Protein AF-A0A7X9H8Y1-F1 (afdb_monomer_lite)

Radius of gyration: 32.43 Å; chains: 1; bounding box: 68×57×100 Å

Structure (mmCIF, N/CA/C/O backbone):
data_AF-A0A7X9H8Y1-F1
#
_entry.id   AF-A0A7X9H8Y1-F1
#
loop_
_atom_site.group_PDB
_atom_site.id
_atom_site.type_symbol
_atom_site.label_atom_id
_atom_site.label_alt_id
_atom_site.label_comp_id
_atom_site.label_asym_id
_atom_site.label_entity_id
_atom_site.label_seq_id
_atom_site.pdbx_PDB_ins_code
_atom_site.Cartn_x
_atom_site.Cartn_y
_atom_site.Cartn_z
_atom_site.occupancy
_atom_site.B_iso_or_equiv
_atom_site.auth_seq_id
_atom_site.auth_comp_id
_atom_site.auth_asym_id
_atom_site.auth_atom_id
_atom_site.pdbx_PDB_model_num
ATOM 1 N N . MET A 1 1 ? -11.515 -1.658 -26.708 1.00 46.12 1 MET A N 1
ATOM 2 C CA . MET A 1 1 ? -10.723 -0.967 -25.669 1.00 46.12 1 MET A CA 1
ATOM 3 C C . MET A 1 1 ? -9.640 -1.927 -25.223 1.00 46.12 1 MET A C 1
ATOM 5 O O . MET A 1 1 ? -9.977 -3.058 -24.902 1.00 46.12 1 MET A O 1
ATOM 9 N N . VAL A 1 2 ? -8.367 -1.536 -25.280 1.00 53.62 2 VAL A N 1
ATOM 10 C CA . VAL A 1 2 ? -7.296 -2.324 -24.652 1.00 53.62 2 VAL A CA 1
ATOM 11 C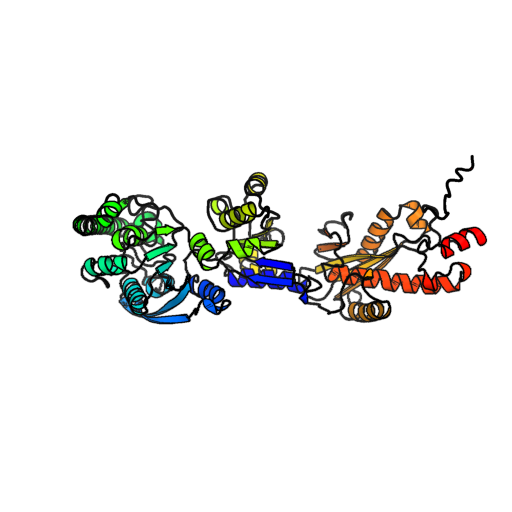 C . VAL A 1 2 ? -7.539 -2.255 -23.143 1.00 53.62 2 VAL A C 1
ATOM 13 O O . VAL A 1 2 ? -7.712 -1.160 -22.610 1.00 53.62 2 VAL A O 1
ATOM 16 N N . SER A 1 3 ? -7.665 -3.404 -22.477 1.00 69.31 3 SER A N 1
ATOM 17 C CA . SER A 1 3 ? -7.814 -3.444 -21.019 1.00 69.31 3 SER A CA 1
ATOM 18 C C . SER A 1 3 ? -6.554 -2.854 -20.394 1.00 69.31 3 SER A C 1
ATOM 20 O O . SER A 1 3 ? -5.459 -3.331 -20.692 1.00 69.31 3 SER A O 1
ATOM 22 N N . LYS A 1 4 ? -6.694 -1.822 -19.555 1.00 81.69 4 LYS A N 1
ATOM 23 C CA . LYS A 1 4 ? -5.558 -1.266 -18.811 1.00 81.69 4 LYS A CA 1
ATOM 24 C C . LYS A 1 4 ? -4.978 -2.328 -17.881 1.00 81.69 4 LYS A C 1
ATOM 26 O O . LYS A 1 4 ? -5.726 -3.134 -17.323 1.00 81.69 4 LYS A O 1
ATOM 31 N N . ARG A 1 5 ? -3.655 -2.329 -17.714 1.00 88.12 5 ARG A N 1
ATOM 32 C CA . ARG A 1 5 ? -2.995 -3.173 -16.709 1.00 88.12 5 ARG A CA 1
ATOM 33 C C . ARG A 1 5 ? -3.265 -2.569 -15.347 1.00 88.12 5 ARG A C 1
ATOM 35 O O . ARG A 1 5 ? -3.015 -1.382 -15.146 1.00 88.12 5 ARG A O 1
ATOM 42 N N . LYS A 1 6 ? -3.781 -3.376 -14.427 1.00 93.88 6 LYS A N 1
ATOM 43 C CA . LYS A 1 6 ? -4.200 -2.899 -13.112 1.00 93.88 6 LYS A CA 1
ATOM 44 C C . LYS A 1 6 ? -3.212 -3.333 -12.037 1.00 93.88 6 LYS A C 1
ATOM 46 O O . LYS A 1 6 ? -3.011 -4.530 -11.834 1.00 93.88 6 LYS A O 1
ATOM 51 N N . ILE A 1 7 ? -2.616 -2.365 -11.349 1.00 95.88 7 ILE A N 1
ATOM 52 C CA . ILE A 1 7 ? -1.777 -2.581 -10.169 1.00 95.88 7 ILE A CA 1
ATOM 53 C C . ILE A 1 7 ? -2.568 -2.146 -8.944 1.00 95.88 7 ILE A C 1
ATOM 55 O O . ILE A 1 7 ? -3.084 -1.032 -8.893 1.00 95.88 7 ILE A O 1
ATOM 59 N N . LEU A 1 8 ? -2.644 -3.028 -7.957 1.00 97.00 8 LEU A N 1
ATOM 60 C CA . LEU A 1 8 ? -3.273 -2.756 -6.678 1.00 97.00 8 LEU A CA 1
ATOM 61 C C . LEU A 1 8 ? -2.199 -2.641 -5.592 1.00 97.00 8 LEU A C 1
ATOM 63 O O . LEU A 1 8 ? -1.450 -3.590 -5.368 1.00 97.00 8 LEU A O 1
ATOM 67 N N . ILE A 1 9 ? -2.130 -1.492 -4.925 1.00 97.25 9 ILE A N 1
ATOM 68 C CA . ILE A 1 9 ? -1.169 -1.192 -3.857 1.00 97.25 9 ILE A CA 1
ATOM 69 C C . ILE A 1 9 ? -1.924 -1.160 -2.524 1.00 97.25 9 ILE A C 1
ATOM 71 O O . ILE A 1 9 ? -2.780 -0.301 -2.323 1.00 97.25 9 ILE A O 1
ATOM 75 N N . VAL A 1 10 ? -1.628 -2.105 -1.629 1.00 95.00 10 VAL A N 1
ATOM 76 C CA . VAL A 1 10 ? -2.358 -2.357 -0.374 1.00 95.00 10 VAL A CA 1
ATOM 77 C C . VAL A 1 10 ? -1.407 -2.427 0.834 1.00 95.00 10 VAL A C 1
ATOM 79 O O . VAL A 1 10 ? -1.238 -3.494 1.422 1.00 95.00 10 VAL A O 1
ATOM 82 N N . PRO A 1 11 ? -0.697 -1.343 1.185 1.00 93.75 11 PRO A N 1
ATOM 83 C CA . PRO A 1 11 ? 0.280 -1.366 2.265 1.00 93.75 11 PRO A CA 1
ATOM 84 C C . PRO A 1 11 ? -0.365 -1.129 3.635 1.00 93.75 11 PRO A C 1
ATOM 86 O O . PRO A 1 11 ? -1.419 -0.504 3.742 1.00 93.75 11 PRO A O 1
ATOM 89 N N . ASP A 1 12 ? 0.327 -1.566 4.683 1.00 90.25 12 ASP A N 1
ATOM 90 C CA . ASP A 1 12 ? 0.203 -1.040 6.042 1.00 90.25 12 ASP A CA 1
ATOM 91 C C . ASP A 1 12 ? 1.259 0.057 6.283 1.00 90.25 12 ASP A C 1
ATOM 93 O O . ASP A 1 12 ? 2.206 0.246 5.512 1.00 90.25 12 ASP A O 1
ATOM 97 N N . LYS A 1 13 ? 1.118 0.775 7.396 1.00 87.50 13 LYS A N 1
ATOM 98 C CA . LYS A 1 13 ? 2.076 1.773 7.870 1.00 87.50 13 LYS A CA 1
ATOM 99 C C . LYS A 1 13 ? 3.456 1.164 8.130 1.00 87.50 13 LYS A C 1
ATOM 101 O O . LYS A 1 13 ? 3.615 0.074 8.687 1.00 87.50 13 LYS A O 1
ATOM 106 N N . PHE A 1 14 ? 4.495 1.932 7.826 1.00 91.25 14 PHE A N 1
ATOM 107 C CA . PHE A 1 14 ? 5.847 1.633 8.284 1.00 91.25 14 PHE A CA 1
ATOM 108 C C . PHE A 1 14 ? 5.996 2.253 9.671 1.00 91.25 14 PHE A C 1
ATOM 110 O O . PHE A 1 14 ? 6.292 3.437 9.811 1.00 91.25 14 PHE A O 1
ATOM 117 N N . LYS A 1 15 ? 5.705 1.463 10.714 1.00 84.50 15 LYS A N 1
ATOM 118 C CA . LYS A 1 15 ? 5.601 1.942 12.102 1.00 84.50 15 LYS A CA 1
ATOM 119 C C . LYS A 1 15 ? 6.824 2.770 12.522 1.00 84.50 15 LYS A C 1
ATOM 121 O O . LYS A 1 15 ? 7.947 2.277 12.498 1.00 84.50 15 LYS A O 1
ATOM 126 N N . GLY A 1 16 ? 6.575 4.005 12.964 1.00 83.94 16 GLY A N 1
ATOM 127 C CA . GLY A 1 16 ? 7.617 4.960 13.360 1.00 83.94 16 GLY A CA 1
ATOM 128 C C . GLY A 1 16 ? 8.271 5.718 12.198 1.00 83.94 16 GLY A C 1
ATOM 129 O O . GLY A 1 16 ? 9.222 6.449 12.444 1.00 83.94 16 GLY A O 1
ATOM 130 N N . SER A 1 17 ? 7.779 5.545 10.968 1.00 91.44 17 SER A N 1
ATOM 131 C CA . SER A 1 17 ? 8.307 6.163 9.749 1.00 91.44 17 SER A CA 1
ATOM 132 C C . SER A 1 17 ? 7.186 6.779 8.900 1.00 91.44 17 SER A C 1
ATOM 134 O O . SER A 1 17 ? 6.983 7.987 8.955 1.00 91.44 17 SER A O 1
ATOM 136 N N . LEU A 1 18 ? 6.412 5.960 8.177 1.00 91.44 18 LEU A N 1
ATOM 137 C CA . LEU A 1 18 ? 5.405 6.408 7.207 1.00 91.44 18 LEU A CA 1
ATOM 138 C C . LEU A 1 18 ? 4.015 5.866 7.531 1.00 91.44 18 LEU A C 1
ATOM 140 O O . LEU A 1 18 ? 3.868 4.720 7.968 1.00 91.44 18 LEU A O 1
ATOM 144 N N . SER A 1 19 ? 2.985 6.664 7.252 1.00 89.31 19 SER A N 1
ATOM 145 C CA . SER A 1 19 ? 1.600 6.191 7.202 1.00 89.31 19 SER A CA 1
ATOM 146 C C . SER A 1 19 ? 1.383 5.243 6.016 1.00 89.31 19 SER A C 1
ATOM 148 O O . SER A 1 19 ? 2.164 5.228 5.064 1.00 89.31 19 SER A O 1
ATOM 150 N N . ALA A 1 20 ? 0.302 4.459 6.039 1.00 89.19 20 ALA A N 1
ATOM 151 C CA . ALA A 1 20 ? -0.033 3.574 4.922 1.00 89.19 20 ALA A CA 1
ATOM 152 C C . ALA A 1 20 ? -0.227 4.354 3.603 1.00 89.19 20 ALA A C 1
ATOM 154 O O . ALA A 1 20 ? 0.211 3.890 2.551 1.00 89.19 20 ALA A O 1
ATOM 155 N N . SER A 1 21 ? -0.829 5.554 3.649 1.00 89.25 21 SER A N 1
ATOM 156 C CA . SER A 1 21 ? -1.004 6.399 2.456 1.00 89.25 21 SER A CA 1
ATOM 157 C C . SER A 1 21 ? 0.342 6.866 1.903 1.00 89.25 21 SER A C 1
ATOM 159 O O . SER A 1 21 ? 0.577 6.722 0.709 1.00 89.25 21 SER A O 1
ATOM 161 N N . GLN A 1 22 ? 1.269 7.302 2.764 1.00 92.62 22 GLN A N 1
ATOM 162 C CA . GLN A 1 22 ? 2.619 7.701 2.342 1.00 92.62 22 GLN A CA 1
ATOM 163 C C . GLN A 1 22 ? 3.402 6.540 1.714 1.00 92.62 22 GLN A C 1
ATOM 165 O O . GLN A 1 22 ? 4.097 6.733 0.719 1.00 92.62 22 GLN A O 1
ATOM 170 N N . VAL A 1 23 ? 3.268 5.318 2.246 1.00 94.62 23 VAL A N 1
ATOM 171 C CA . VAL A 1 23 ? 3.861 4.121 1.623 1.00 94.62 23 VAL A CA 1
ATOM 172 C C . VAL A 1 23 ? 3.251 3.881 0.240 1.00 94.62 23 VAL A C 1
ATOM 174 O O . VAL A 1 23 ? 3.980 3.637 -0.720 1.00 94.62 23 VAL A O 1
ATOM 177 N N . ALA A 1 24 ? 1.923 3.966 0.115 1.00 94.75 24 ALA A N 1
ATOM 178 C CA . ALA A 1 24 ? 1.236 3.756 -1.156 1.00 94.75 24 ALA A CA 1
ATOM 179 C C . ALA A 1 24 ? 1.632 4.806 -2.210 1.00 94.75 24 ALA A C 1
ATOM 181 O O . ALA A 1 24 ? 1.839 4.452 -3.372 1.00 94.75 24 ALA A O 1
ATOM 182 N N . ASP A 1 25 ? 1.764 6.069 -1.798 1.00 94.94 25 ASP A N 1
ATOM 183 C CA . ASP A 1 25 ? 2.195 7.189 -2.636 1.00 94.94 25 ASP A CA 1
ATOM 184 C C . ASP A 1 25 ? 3.631 7.000 -3.126 1.00 94.94 25 ASP A C 1
ATOM 186 O O . ASP A 1 25 ? 3.880 7.093 -4.327 1.00 94.94 25 ASP A O 1
ATOM 190 N N . ALA A 1 26 ? 4.558 6.653 -2.229 1.00 96.38 26 ALA A N 1
ATOM 191 C CA . ALA A 1 26 ? 5.955 6.425 -2.587 1.00 96.38 26 ALA A CA 1
ATOM 192 C C . ALA A 1 26 ? 6.113 5.254 -3.574 1.00 96.38 26 ALA A C 1
ATOM 194 O O . ALA A 1 26 ? 6.864 5.354 -4.544 1.00 96.38 26 ALA A O 1
ATOM 195 N N . VAL A 1 27 ? 5.366 4.159 -3.382 1.00 96.56 27 VAL A N 1
ATOM 196 C CA . VAL A 1 27 ? 5.376 3.015 -4.311 1.00 96.56 27 VAL A CA 1
ATOM 197 C C . VAL A 1 27 ? 4.768 3.389 -5.667 1.00 96.56 27 VAL A C 1
ATOM 199 O O . VAL A 1 27 ? 5.329 3.035 -6.705 1.00 96.56 27 VAL A O 1
ATOM 202 N N . GLU A 1 28 ? 3.639 4.105 -5.693 1.00 95.69 28 GLU A N 1
ATOM 203 C CA . GLU A 1 28 ? 3.052 4.597 -6.946 1.00 95.69 28 GLU A CA 1
ATOM 204 C C . GLU A 1 28 ? 4.034 5.502 -7.696 1.00 95.69 28 GLU A C 1
ATOM 206 O O . GLU A 1 28 ? 4.208 5.364 -8.910 1.00 95.69 28 GLU A O 1
ATOM 211 N N . GLU A 1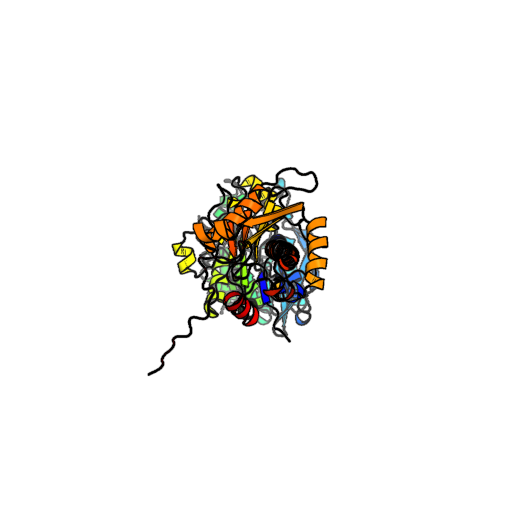 29 ? 4.690 6.410 -6.981 1.00 94.31 29 GLU A N 1
ATOM 212 C CA . GLU A 1 29 ? 5.670 7.319 -7.550 1.00 94.31 29 GLU A CA 1
ATOM 213 C C . GLU A 1 29 ? 6.850 6.563 -8.170 1.00 94.31 29 GLU A C 1
ATOM 215 O O . GLU A 1 29 ? 7.185 6.811 -9.331 1.00 94.31 29 GLU A O 1
ATOM 220 N N . ALA A 1 30 ? 7.407 5.571 -7.467 1.00 92.94 30 ALA A N 1
ATOM 221 C CA . ALA A 1 30 ? 8.490 4.741 -7.990 1.00 92.94 30 ALA A CA 1
ATOM 222 C C . ALA A 1 30 ? 8.117 4.051 -9.311 1.00 92.94 30 ALA A C 1
ATOM 224 O O . ALA A 1 30 ? 8.930 4.007 -10.241 1.00 92.94 30 ALA A O 1
ATOM 225 N N . ILE A 1 31 ? 6.882 3.541 -9.401 1.00 92.94 31 ILE A N 1
ATOM 226 C CA . ILE A 1 31 ? 6.335 2.907 -10.606 1.00 92.94 31 ILE A CA 1
ATOM 227 C C . ILE A 1 31 ? 6.219 3.934 -11.736 1.00 92.94 31 ILE A C 1
ATOM 229 O O . ILE A 1 31 ? 6.688 3.692 -12.851 1.00 92.94 31 ILE A O 1
ATOM 233 N N . ARG A 1 32 ? 5.625 5.099 -11.457 1.00 91.75 32 ARG A N 1
ATOM 234 C CA . ARG A 1 32 ? 5.400 6.151 -12.459 1.00 91.75 32 ARG A CA 1
ATOM 235 C C . ARG A 1 32 ? 6.696 6.739 -13.010 1.00 91.75 32 ARG A C 1
ATOM 237 O O . ARG A 1 32 ? 6.737 7.071 -14.189 1.00 91.75 32 ARG A O 1
ATOM 244 N N . MET A 1 33 ? 7.740 6.838 -12.191 1.00 90.06 33 MET A N 1
ATOM 245 C CA . MET A 1 33 ? 9.046 7.359 -12.610 1.00 90.06 33 MET A CA 1
ATOM 246 C C . MET A 1 33 ? 9.795 6.435 -13.575 1.00 90.06 33 MET A C 1
ATOM 248 O O . MET A 1 33 ? 10.634 6.905 -14.340 1.00 90.06 33 MET A O 1
ATOM 252 N N . ARG A 1 34 ? 9.523 5.125 -13.535 1.00 90.75 34 ARG A N 1
ATOM 253 C CA . ARG A 1 34 ? 10.319 4.115 -14.250 1.00 90.75 34 ARG A CA 1
ATOM 254 C C . ARG A 1 34 ? 9.585 3.472 -15.416 1.00 90.75 34 ARG A C 1
ATOM 256 O O . ARG A 1 34 ? 10.240 2.971 -16.325 1.00 90.75 34 ARG A O 1
ATOM 263 N N . MET A 1 35 ? 8.253 3.450 -15.413 1.00 90.31 35 MET A N 1
ATOM 264 C CA . MET A 1 35 ? 7.490 2.736 -16.437 1.00 90.31 35 MET A CA 1
ATOM 265 C C . MET A 1 35 ? 7.235 3.555 -17.707 1.00 90.31 35 MET A C 1
ATOM 267 O O . MET A 1 35 ? 6.881 4.731 -17.652 1.00 90.31 35 MET A O 1
ATOM 271 N N . VAL A 1 36 ? 7.330 2.894 -18.864 1.00 88.00 36 VAL A N 1
ATOM 272 C CA . VAL A 1 36 ? 6.733 3.392 -20.120 1.00 88.00 36 VAL A CA 1
ATOM 273 C C . VAL A 1 36 ? 5.226 3.087 -20.158 1.00 88.00 36 VAL A C 1
ATOM 275 O O . VAL A 1 36 ? 4.728 2.289 -19.363 1.00 88.00 36 VAL A O 1
ATOM 278 N N . HIS A 1 37 ? 4.485 3.707 -21.086 1.00 84.00 37 HIS A N 1
ATOM 279 C CA . HIS A 1 37 ? 3.035 3.492 -21.284 1.00 84.00 37 HIS A CA 1
ATOM 280 C C . HIS A 1 37 ? 2.165 3.742 -20.050 1.00 84.00 37 HIS A C 1
ATOM 282 O O . HIS A 1 37 ? 1.198 3.027 -19.795 1.00 84.00 37 HIS A O 1
ATOM 288 N N . LEU A 1 38 ? 2.456 4.806 -19.299 1.00 83.44 38 LEU A N 1
ATOM 289 C CA . LEU A 1 38 ? 1.669 5.183 -18.117 1.00 83.44 38 LEU A CA 1
ATOM 290 C C . LEU A 1 38 ? 0.165 5.357 -18.409 1.00 83.44 38 LEU A C 1
ATOM 292 O O . LEU A 1 38 ? -0.654 5.194 -17.510 1.00 83.44 38 LEU A O 1
ATOM 296 N N . SER A 1 39 ? -0.217 5.663 -19.654 1.00 83.06 39 SER A N 1
ATOM 297 C CA . SER A 1 39 ? -1.618 5.769 -20.090 1.00 83.06 39 SER A CA 1
ATOM 298 C C . SER A 1 39 ? -2.368 4.427 -20.094 1.00 83.06 39 SER A C 1
ATOM 300 O O . SER A 1 39 ? -3.592 4.412 -19.918 1.00 83.06 39 SER A O 1
ATOM 302 N N . GLU A 1 40 ? -1.652 3.312 -20.258 1.00 86.06 40 GLU A N 1
ATOM 303 C CA . GLU A 1 40 ? -2.180 1.942 -20.221 1.00 86.06 40 GLU A CA 1
ATOM 304 C C . GLU A 1 40 ? -2.214 1.356 -18.803 1.00 86.06 40 GLU A C 1
ATOM 306 O O . GLU A 1 40 ? -2.724 0.251 -18.606 1.00 86.06 40 GLU A O 1
ATOM 311 N N . LEU A 1 41 ? -1.684 2.085 -17.818 1.00 88.94 41 LEU A N 1
ATOM 312 C CA . LEU A 1 41 ? -1.586 1.653 -16.434 1.00 88.94 41 LEU A CA 1
ATOM 313 C C . LEU A 1 41 ? -2.712 2.259 -15.589 1.00 88.94 41 LEU A C 1
ATOM 315 O O . LEU A 1 41 ? -2.966 3.465 -15.613 1.00 88.94 41 LEU A O 1
ATOM 319 N N . GLU A 1 42 ? -3.375 1.416 -14.810 1.00 93.00 42 GLU A N 1
ATOM 320 C CA . GLU A 1 42 ? -4.292 1.817 -13.750 1.00 93.00 42 GLU A CA 1
ATOM 321 C C . GLU A 1 42 ? -3.681 1.400 -12.413 1.00 93.00 42 GLU A C 1
ATOM 323 O O . GLU A 1 42 ? -3.490 0.213 -12.156 1.00 93.00 42 GLU A O 1
ATOM 328 N N . ILE A 1 43 ? -3.351 2.379 -11.572 1.00 94.12 43 ILE A N 1
ATOM 329 C CA . ILE A 1 43 ? -2.858 2.134 -10.217 1.00 94.12 43 ILE A CA 1
ATOM 330 C C . ILE A 1 43 ? -3.985 2.477 -9.254 1.00 94.12 43 ILE A C 1
ATOM 332 O O . ILE A 1 43 ? -4.466 3.609 -9.226 1.00 94.12 43 ILE A O 1
ATOM 336 N N . GLU A 1 44 ? -4.400 1.493 -8.468 1.00 93.38 44 GLU A N 1
ATOM 337 C CA . GLU A 1 44 ? -5.361 1.670 -7.392 1.00 93.38 44 GLU A CA 1
ATOM 338 C C . GLU A 1 44 ? -4.657 1.480 -6.047 1.00 93.38 44 GLU A C 1
ATOM 340 O O . GLU A 1 44 ? -3.964 0.487 -5.831 1.00 93.38 44 GLU A O 1
ATOM 345 N N . LYS A 1 45 ? -4.835 2.444 -5.139 1.00 92.62 45 LYS A N 1
ATOM 346 C CA . LYS A 1 45 ? -4.241 2.435 -3.798 1.00 92.62 45 LYS A CA 1
ATOM 347 C C . LYS A 1 45 ? -5.319 2.212 -2.750 1.00 92.62 45 LYS A C 1
ATOM 349 O O . LYS A 1 45 ? -6.312 2.942 -2.729 1.00 92.62 45 LYS A O 1
ATOM 354 N N . ILE A 1 46 ? -5.076 1.256 -1.863 1.00 90.94 46 ILE A N 1
ATOM 355 C CA . ILE A 1 46 ? -5.894 0.963 -0.687 1.00 90.94 46 ILE A CA 1
ATOM 356 C C . ILE A 1 46 ? -4.953 0.906 0.513 1.00 90.94 46 ILE A C 1
ATOM 358 O O . ILE A 1 46 ? -4.527 -0.179 0.909 1.00 90.94 46 ILE A O 1
ATOM 362 N N . PRO A 1 47 ? -4.576 2.064 1.072 1.00 89.69 47 PRO A N 1
ATOM 363 C CA . PRO A 1 47 ? -3.868 2.088 2.340 1.00 89.69 47 PRO A CA 1
ATOM 364 C C . PRO A 1 47 ? -4.715 1.340 3.371 1.00 89.69 47 PRO A C 1
ATOM 366 O O . PRO A 1 47 ? -5.917 1.584 3.477 1.00 89.69 47 PRO A O 1
ATOM 369 N N . MET A 1 48 ? -4.120 0.386 4.077 1.00 86.50 48 MET A N 1
ATOM 370 C CA . MET A 1 48 ? -4.829 -0.397 5.082 1.00 86.50 48 MET A CA 1
ATOM 371 C C . MET A 1 48 ? -4.568 0.160 6.468 1.00 86.50 48 MET A C 1
ATOM 373 O O . MET A 1 48 ? -3.568 0.832 6.723 1.00 86.50 48 MET A O 1
ATOM 377 N N . ALA A 1 49 ? -5.501 -0.132 7.364 1.00 76.06 49 ALA A N 1
ATOM 378 C CA . ALA A 1 49 ? -5.386 0.220 8.759 1.00 76.06 49 ALA A CA 1
ATOM 379 C C . ALA A 1 49 ? -5.854 -0.937 9.647 1.00 76.06 49 ALA A C 1
ATOM 381 O O . ALA A 1 49 ? -6.654 -1.787 9.250 1.00 76.06 49 ALA A O 1
ATOM 382 N N . ASP A 1 50 ? -5.333 -0.948 10.867 1.00 71.69 50 ASP A N 1
ATOM 383 C CA . ASP A 1 50 ? -5.603 -1.921 11.926 1.00 71.69 50 ASP A CA 1
ATOM 384 C C . ASP A 1 50 ? -6.780 -1.488 12.829 1.00 71.69 50 ASP A C 1
ATOM 386 O O . ASP A 1 50 ? -7.107 -2.132 13.821 1.00 71.69 50 ASP A O 1
ATOM 390 N N . GLY A 1 51 ? -7.451 -0.377 12.505 1.00 70.12 51 GLY A N 1
ATOM 391 C CA . GLY A 1 51 ? -8.438 0.245 13.391 1.00 70.12 51 GLY A CA 1
ATOM 392 C C . GLY A 1 51 ? -7.804 1.046 14.537 1.00 70.12 51 GLY A C 1
ATOM 393 O O . GLY A 1 51 ? -8.499 1.420 15.483 1.00 70.12 51 GLY A O 1
ATOM 394 N N . GLY A 1 52 ? -6.494 1.301 14.484 1.00 71.94 52 GLY A N 1
ATOM 395 C CA . GLY A 1 52 ? -5.795 2.229 15.367 1.00 71.94 52 GLY A CA 1
ATOM 396 C C . GLY A 1 52 ? -5.808 3.682 14.885 1.00 71.94 52 GLY A C 1
ATOM 397 O O . GLY A 1 52 ? -6.634 4.085 14.069 1.00 71.94 52 GLY A O 1
ATOM 398 N N . ASP A 1 53 ? -4.870 4.468 15.409 1.00 73.31 53 ASP A N 1
ATOM 399 C CA . ASP A 1 53 ? -4.705 5.892 15.092 1.00 73.31 53 ASP A CA 1
ATOM 400 C C . ASP A 1 53 ? -4.494 6.121 13.582 1.00 73.31 53 ASP A C 1
ATOM 402 O O . ASP A 1 53 ? -3.659 5.454 12.961 1.00 73.31 53 ASP A O 1
ATOM 406 N N . GLY A 1 54 ? -5.277 7.032 12.999 1.00 78.81 54 GLY A N 1
ATOM 407 C CA . GLY A 1 54 ? -5.251 7.375 11.569 1.00 78.81 54 GLY A CA 1
ATOM 408 C C . GLY A 1 54 ? -6.109 6.484 10.659 1.00 78.81 54 GLY A C 1
ATOM 409 O O . GLY A 1 54 ? -6.198 6.739 9.458 1.00 78.81 54 GLY A O 1
ATOM 410 N N . SER A 1 55 ? -6.779 5.465 11.205 1.00 84.88 55 SER A N 1
ATOM 411 C CA . SER A 1 55 ? -7.644 4.559 10.431 1.00 84.88 55 SER A CA 1
ATOM 412 C C . SER A 1 55 ? -8.857 5.265 9.822 1.00 84.88 55 SER A C 1
ATOM 414 O O . SER A 1 55 ? -9.306 4.903 8.735 1.00 84.88 55 SER A O 1
ATOM 416 N N . LEU A 1 56 ? -9.387 6.272 10.518 1.00 89.12 56 LEU A N 1
ATOM 417 C CA . LEU A 1 56 ? -10.523 7.080 10.086 1.00 89.12 56 LEU A CA 1
ATOM 418 C C . LEU A 1 56 ? -10.215 7.828 8.780 1.00 89.12 56 LEU A C 1
ATOM 420 O O . LEU A 1 56 ? -11.012 7.785 7.843 1.00 89.12 56 LEU A O 1
ATOM 424 N N . ASP A 1 57 ? -9.048 8.475 8.713 1.00 86.12 57 ASP A N 1
ATOM 425 C CA . ASP A 1 57 ? -8.615 9.263 7.554 1.00 86.12 57 ASP A CA 1
ATOM 426 C C . ASP A 1 57 ? -8.373 8.359 6.339 1.00 86.12 57 ASP A C 1
ATOM 428 O O . ASP A 1 57 ? -8.862 8.635 5.242 1.00 86.12 57 ASP A O 1
ATOM 432 N N . VAL A 1 58 ? -7.706 7.221 6.561 1.00 84.44 58 VAL A N 1
ATOM 433 C CA . VAL A 1 58 ? -7.478 6.183 5.544 1.00 84.44 58 VAL A CA 1
ATOM 434 C C . VAL A 1 58 ? -8.801 5.671 4.966 1.00 84.44 58 VAL A C 1
ATOM 436 O O . VAL A 1 58 ? -8.961 5.560 3.748 1.00 84.44 58 VAL A O 1
ATOM 439 N N . MET A 1 59 ? -9.777 5.389 5.830 1.00 87.19 59 MET A N 1
ATOM 440 C CA . MET A 1 59 ? -11.083 4.896 5.405 1.00 87.19 59 MET A CA 1
ATOM 441 C C . MET A 1 59 ? -11.861 5.945 4.606 1.00 87.19 59 MET A C 1
ATOM 443 O O . MET A 1 59 ? -12.463 5.612 3.584 1.00 87.19 59 MET A O 1
ATOM 447 N N . TYR A 1 60 ? -11.833 7.208 5.042 1.00 89.75 60 TYR A N 1
ATOM 448 C CA . TYR A 1 60 ? -12.463 8.305 4.315 1.00 89.75 60 TYR A CA 1
ATOM 449 C C . TYR A 1 60 ? -11.845 8.481 2.927 1.00 89.75 60 TYR A C 1
ATOM 451 O O . TYR A 1 60 ? -12.583 8.567 1.945 1.00 89.75 60 TYR A O 1
ATOM 459 N N . GLU A 1 61 ? -10.515 8.480 2.816 1.00 85.19 61 GLU A N 1
ATOM 460 C CA . GLU A 1 61 ? -9.820 8.631 1.535 1.00 85.19 61 GLU A CA 1
ATOM 461 C C . GLU A 1 61 ? -10.174 7.497 0.560 1.00 85.19 61 GLU A C 1
ATOM 463 O O . GLU A 1 61 ? -10.428 7.734 -0.624 1.00 85.19 61 GLU A O 1
ATOM 468 N N . ALA A 1 62 ? -10.232 6.258 1.057 1.00 83.62 62 ALA A N 1
ATOM 469 C CA . ALA A 1 62 ? -10.570 5.093 0.249 1.00 83.62 62 ALA A CA 1
ATOM 470 C C . ALA A 1 62 ? -12.043 5.095 -0.196 1.00 83.62 62 ALA A C 1
ATOM 472 O O . ALA A 1 62 ? -12.332 4.847 -1.369 1.00 83.62 62 ALA A O 1
ATOM 473 N N . LEU A 1 63 ? -12.979 5.410 0.705 1.00 86.69 63 LEU A N 1
ATOM 474 C CA . LEU A 1 63 ? -14.410 5.419 0.391 1.00 86.69 63 LEU A CA 1
ATOM 475 C C . LEU A 1 63 ? -14.819 6.609 -0.478 1.00 86.69 63 LEU A C 1
ATOM 477 O O . LEU A 1 63 ? -15.638 6.441 -1.379 1.00 86.69 63 LEU A O 1
ATOM 481 N N . SER A 1 64 ? -14.207 7.781 -0.289 1.00 85.88 64 SER A N 1
ATOM 482 C CA . SER A 1 64 ? -14.517 8.992 -1.068 1.00 85.88 64 SER A CA 1
ATOM 483 C C . SER A 1 64 ? -14.237 8.837 -2.566 1.00 85.88 64 SER A C 1
ATOM 485 O O . SER A 1 64 ? -14.823 9.544 -3.381 1.00 85.88 64 SER A O 1
ATOM 487 N N . LYS A 1 65 ? -13.383 7.879 -2.954 1.00 81.06 65 LYS A N 1
ATOM 488 C CA . LYS A 1 65 ? -13.135 7.521 -4.363 1.00 81.06 65 LYS A CA 1
ATOM 489 C C . LYS A 1 65 ? -14.335 6.818 -5.014 1.00 81.06 65 LYS A C 1
ATOM 491 O O . LYS A 1 65 ? -14.421 6.769 -6.239 1.00 81.06 65 LYS A O 1
ATOM 496 N N . ASN A 1 66 ? -15.269 6.290 -4.221 1.00 78.88 66 ASN A N 1
ATOM 497 C CA . ASN A 1 66 ? -16.507 5.671 -4.682 1.00 78.88 66 ASN A CA 1
ATOM 498 C C . ASN A 1 66 ? -17.716 6.555 -4.337 1.00 78.88 66 ASN A C 1
ATOM 500 O O . ASN A 1 66 ? -18.155 6.590 -3.188 1.00 78.88 66 ASN A O 1
ATOM 504 N N . PHE A 1 67 ? -18.303 7.213 -5.342 1.00 73.69 67 PHE A N 1
ATOM 505 C CA . PHE A 1 67 ? -19.451 8.114 -5.164 1.00 73.69 67 PHE A CA 1
ATOM 506 C C . PHE A 1 67 ? -20.661 7.460 -4.480 1.00 73.69 67 PHE A C 1
ATOM 508 O O . PHE A 1 67 ? -21.382 8.132 -3.748 1.00 73.69 67 PHE A O 1
ATOM 515 N N . SER A 1 68 ? -20.878 6.155 -4.668 1.00 79.81 68 SER A N 1
ATOM 516 C CA . SER A 1 68 ? -21.997 5.436 -4.044 1.00 79.81 68 SER A CA 1
ATOM 517 C C . SER A 1 68 ? -21.846 5.249 -2.532 1.00 79.81 68 SER A C 1
ATOM 519 O O . SER A 1 68 ? -22.807 4.853 -1.873 1.00 79.81 68 SER A O 1
ATOM 521 N N . SER A 1 69 ? -20.659 5.512 -1.978 1.00 82.94 69 SER A N 1
ATOM 522 C CA . SER A 1 69 ? -20.418 5.412 -0.540 1.00 82.94 69 SER A CA 1
ATOM 523 C C . SER A 1 69 ? -20.974 6.601 0.244 1.00 82.94 69 SER A C 1
ATOM 525 O O . SER A 1 69 ? -21.133 6.473 1.450 1.00 82.94 69 SER A O 1
ATOM 527 N N . GLU A 1 70 ? -21.249 7.751 -0.388 1.00 91.69 70 GLU A N 1
ATOM 528 C CA . GLU A 1 70 ? -21.681 8.984 0.301 1.00 91.69 70 GLU A CA 1
ATOM 529 C C . GLU A 1 70 ? -20.836 9.303 1.558 1.00 91.69 70 GLU A C 1
ATOM 531 O O . GLU A 1 70 ? -21.347 9.793 2.570 1.00 91.69 70 GLU A O 1
ATOM 536 N N . ALA A 1 71 ? -19.541 8.965 1.512 1.00 94.00 71 ALA A N 1
ATOM 537 C CA . ALA A 1 71 ? -18.639 9.085 2.647 1.00 94.00 71 ALA A CA 1
ATOM 538 C C . ALA A 1 71 ? -18.473 10.552 3.059 1.00 94.00 71 ALA A C 1
ATOM 540 O O . ALA A 1 71 ? -18.144 11.409 2.239 1.00 94.00 71 ALA A O 1
ATOM 541 N N . ARG A 1 72 ? -18.695 10.849 4.341 1.00 95.38 72 ARG A N 1
ATOM 542 C CA . ARG A 1 72 ? -18.543 12.195 4.900 1.00 95.38 72 ARG A CA 1
ATOM 543 C C . ARG A 1 72 ? -18.167 12.160 6.370 1.00 95.38 72 ARG A C 1
ATOM 545 O O . ARG A 1 72 ? -18.651 11.315 7.126 1.00 95.38 72 ARG A O 1
ATOM 552 N N . PHE A 1 73 ? -17.368 13.132 6.784 1.00 97.31 73 PHE A N 1
ATOM 553 C CA . PHE A 1 73 ? -17.144 13.388 8.197 1.00 97.31 73 PHE A CA 1
ATOM 554 C C . PHE A 1 73 ? -18.376 14.010 8.852 1.00 97.31 73 PHE A C 1
ATOM 556 O O . PHE A 1 73 ? -19.136 14.761 8.232 1.00 97.31 73 PHE A O 1
ATOM 563 N N . MET A 1 74 ? -18.561 13.682 10.124 1.00 97.69 74 MET A N 1
ATOM 564 C CA . MET A 1 74 ? -19.495 14.342 11.019 1.00 97.69 74 MET A CA 1
ATOM 565 C C . MET A 1 74 ? -18.759 14.668 12.312 1.00 97.69 74 MET A C 1
ATOM 567 O O . MET A 1 74 ? -18.344 13.759 13.031 1.00 97.69 74 MET A O 1
ATOM 571 N N . ASP A 1 75 ? -18.604 15.959 12.587 1.00 98.06 75 ASP A N 1
ATOM 572 C CA . ASP A 1 75 ? -18.040 16.439 13.842 1.00 98.06 75 ASP A CA 1
ATOM 573 C C . ASP A 1 75 ? -19.052 16.263 14.971 1.00 98.06 75 ASP A C 1
ATOM 575 O O . ASP A 1 75 ? -20.232 16.594 14.833 1.00 98.06 75 ASP A O 1
ATOM 579 N N . VAL A 1 76 ? -18.582 15.730 16.093 1.00 98.44 76 VAL A N 1
ATOM 580 C CA . VAL A 1 76 ? -19.395 15.465 17.276 1.00 98.44 76 VAL A CA 1
ATOM 581 C C . VAL A 1 76 ? -18.797 16.214 18.455 1.00 98.44 76 VAL A C 1
ATOM 583 O O . VAL A 1 76 ? -17.617 16.057 18.773 1.00 98.44 76 VAL A O 1
ATOM 586 N N . GLU A 1 77 ? -19.621 17.017 19.123 1.00 98.19 77 GLU A N 1
ATOM 587 C CA . GLU A 1 77 ? -19.275 17.588 20.422 1.00 98.19 77 GLU A CA 1
ATOM 588 C C . GLU A 1 77 ? -19.290 16.475 21.477 1.00 98.19 77 GLU A C 1
ATOM 590 O O . GLU A 1 77 ? -20.326 15.883 21.781 1.00 98.19 77 GLU A O 1
ATOM 595 N N . CYS A 1 78 ? -18.119 16.163 22.018 1.00 97.44 78 CYS A N 1
ATOM 596 C CA . CYS A 1 78 ? -17.899 15.116 22.999 1.00 97.44 78 CYS A CA 1
ATOM 597 C C . CYS A 1 78 ? -16.966 15.606 24.117 1.00 97.44 78 CYS A C 1
ATOM 599 O O . CYS A 1 78 ? -16.890 16.795 24.442 1.00 97.44 78 CYS A O 1
ATOM 601 N N . CYS A 1 79 ? -16.247 14.675 24.737 1.00 97.75 79 CYS A N 1
ATOM 602 C CA . CYS A 1 79 ? -15.183 14.995 25.667 1.00 97.75 79 CYS A CA 1
ATOM 603 C C . CYS A 1 79 ? -13.966 14.094 25.459 1.00 97.75 79 CYS A C 1
ATOM 605 O O . CYS A 1 79 ? -14.065 13.022 24.859 1.00 97.75 79 CYS A O 1
ATOM 607 N N . ASP A 1 80 ? -12.829 14.547 25.970 1.00 97.81 80 ASP A N 1
ATOM 608 C CA . ASP A 1 80 ? -11.582 13.792 25.996 1.00 97.81 80 ASP A CA 1
ATOM 609 C C . ASP A 1 80 ? -11.563 12.750 27.149 1.00 97.81 80 ASP A C 1
ATOM 611 O O . ASP A 1 80 ? -12.536 12.665 27.914 1.00 97.81 80 ASP A O 1
ATOM 615 N N . PRO A 1 81 ? -10.472 11.973 27.345 1.00 97.94 81 PRO A N 1
ATOM 616 C CA . PRO A 1 81 ? -10.404 10.970 28.410 1.00 97.94 81 PRO A CA 1
ATOM 617 C C . PRO A 1 81 ? -10.553 11.533 29.831 1.00 97.94 81 PRO A C 1
ATOM 619 O O . PRO A 1 81 ? -10.846 10.778 30.750 1.00 97.94 81 PRO A O 1
ATOM 622 N N . LEU A 1 82 ? -10.317 12.833 30.041 1.00 97.62 82 LEU A N 1
ATOM 623 C CA . LEU A 1 82 ? -10.435 13.519 31.332 1.00 97.62 82 LEU A CA 1
ATOM 624 C C . LEU A 1 82 ? -11.752 14.307 31.448 1.00 97.62 82 LEU A C 1
ATOM 626 O O . LEU A 1 82 ? -11.895 15.143 32.342 1.00 97.62 82 LEU A O 1
ATOM 630 N N . ARG A 1 83 ? -12.712 14.041 30.551 1.00 96.62 83 ARG A N 1
ATOM 631 C CA . ARG A 1 83 ? -14.009 14.722 30.433 1.00 96.62 83 ARG A CA 1
ATOM 632 C C . ARG A 1 83 ? -13.922 16.224 30.148 1.00 96.62 83 ARG A C 1
ATOM 634 O O . ARG A 1 83 ? -14.852 16.971 30.453 1.00 96.62 83 ARG A O 1
ATOM 641 N N . ARG A 1 84 ? -12.832 16.689 29.539 1.00 97.56 84 ARG A N 1
ATOM 642 C CA . ARG A 1 84 ? -12.730 18.066 29.032 1.00 97.56 84 ARG A CA 1
ATOM 643 C C . ARG A 1 84 ? -13.471 18.158 27.692 1.00 97.56 84 ARG A C 1
ATOM 645 O O . ARG A 1 84 ? -13.396 17.194 26.931 1.00 97.5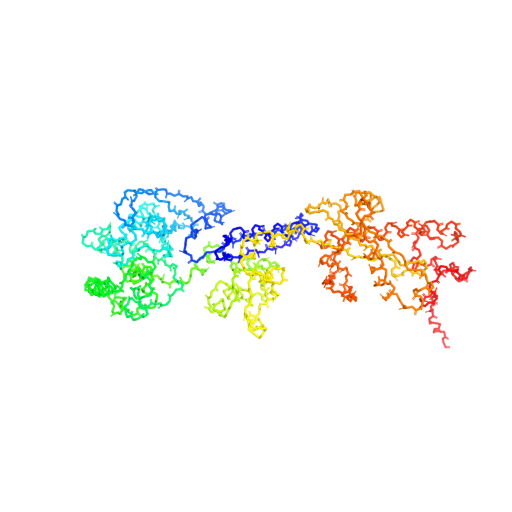6 84 ARG A O 1
ATOM 652 N N . PRO A 1 85 ? -14.173 19.265 27.383 1.00 98.12 85 PRO A N 1
ATOM 653 C CA . PRO A 1 85 ? -14.856 19.422 26.101 1.00 98.12 85 PRO A CA 1
ATOM 654 C C . PRO A 1 85 ? -13.916 19.199 24.915 1.00 98.12 85 PRO A C 1
ATOM 656 O O . PRO A 1 85 ? -12.780 19.677 24.920 1.00 98.12 85 PRO A O 1
ATOM 659 N N . LEU A 1 86 ? -14.399 18.472 23.913 1.00 97.75 86 LEU A N 1
ATOM 660 C CA . LEU A 1 86 ? -13.660 18.126 22.704 1.00 97.75 86 LEU A CA 1
ATOM 661 C C . LEU A 1 86 ? -14.640 18.031 21.535 1.00 97.75 86 LEU A C 1
ATOM 663 O O . LEU A 1 86 ? -15.774 17.609 21.723 1.00 97.75 86 LEU A O 1
ATOM 667 N N . THR A 1 87 ? -14.190 18.357 20.331 1.00 98.12 87 THR A N 1
ATOM 668 C CA . THR A 1 87 ? -14.904 18.000 19.103 1.00 98.12 87 THR A CA 1
ATOM 669 C C . THR A 1 87 ? -14.091 16.938 18.384 1.00 98.12 87 THR A C 1
ATOM 671 O O . THR A 1 87 ? -12.901 17.142 18.141 1.00 98.12 87 THR A O 1
ATOM 674 N N . ALA A 1 88 ? -14.714 15.804 18.076 1.00 97.06 88 ALA A N 1
ATOM 675 C CA . ALA A 1 88 ? -14.066 14.698 17.383 1.00 97.06 88 ALA A CA 1
ATOM 676 C C . ALA A 1 88 ? -14.897 14.264 16.165 1.00 97.06 88 ALA A C 1
ATOM 678 O O . ALA A 1 88 ? -16.125 14.198 16.261 1.00 97.06 88 ALA A O 1
ATOM 679 N N . PRO A 1 89 ? -14.258 13.944 15.028 1.00 97.62 89 PRO A N 1
ATOM 680 C CA . PRO A 1 89 ? -14.965 13.461 13.855 1.00 97.62 89 PRO A CA 1
ATOM 681 C C . PRO A 1 89 ? -15.305 11.971 13.978 1.00 97.62 89 PRO A C 1
ATOM 683 O O . PRO A 1 89 ? -14.541 11.173 14.526 1.00 97.62 89 PRO A O 1
ATOM 686 N N . LEU A 1 90 ? -16.428 11.581 13.379 1.00 97.50 90 LEU A N 1
ATOM 687 C CA . LEU A 1 90 ? -16.688 10.210 12.942 1.00 97.50 90 LEU A CA 1
ATOM 688 C C . LEU A 1 90 ? -16.978 10.177 11.442 1.00 97.50 90 LEU A C 1
ATOM 690 O O . LEU A 1 90 ? -17.326 11.195 10.842 1.00 97.50 90 LEU A O 1
ATOM 694 N N . LEU A 1 91 ? -16.848 9.003 10.833 1.00 97.00 91 LEU A N 1
ATOM 695 C CA . LEU A 1 91 ? -17.091 8.814 9.408 1.00 97.00 91 LEU A CA 1
ATOM 696 C C . LEU A 1 91 ? -18.459 8.176 9.194 1.00 97.00 91 LEU A C 1
ATOM 698 O O . LEU A 1 91 ? -18.707 7.074 9.675 1.00 97.00 91 LEU A O 1
ATOM 702 N N . LEU A 1 92 ? -19.326 8.843 8.437 1.00 97.12 92 LEU A N 1
ATOM 703 C CA . LEU A 1 92 ? -20.581 8.290 7.939 1.00 97.12 92 LEU A CA 1
ATOM 704 C C . LEU A 1 92 ? -20.411 7.859 6.488 1.00 97.12 92 LEU A C 1
ATOM 706 O O . LEU A 1 92 ? -19.837 8.594 5.693 1.00 97.12 92 LEU A O 1
ATOM 710 N N . PHE A 1 93 ? -20.939 6.691 6.135 1.00 95.19 93 PHE A N 1
ATOM 711 C CA . PHE A 1 93 ? -20.913 6.181 4.763 1.00 95.19 93 PHE A CA 1
ATOM 712 C C . PHE A 1 93 ? -22.068 5.206 4.517 1.00 95.19 93 PHE A C 1
ATOM 714 O O . PHE A 1 93 ? -22.723 4.751 5.454 1.00 95.19 93 PHE A O 1
ATOM 721 N N . ARG A 1 94 ? -22.327 4.872 3.257 1.00 92.75 94 ARG A N 1
ATOM 722 C CA . ARG A 1 94 ? -23.292 3.871 2.816 1.00 92.75 94 ARG A CA 1
ATOM 723 C C . ARG A 1 94 ? -22.587 2.606 2.358 1.00 92.75 94 ARG A C 1
ATOM 725 O O . ARG A 1 94 ? -21.624 2.646 1.600 1.00 92.75 94 ARG A O 1
ATOM 732 N N . SER A 1 95 ? -23.111 1.474 2.806 1.00 87.94 95 SER A N 1
ATOM 733 C CA . SER A 1 95 ? -22.692 0.137 2.388 1.00 87.94 95 SER A CA 1
ATOM 734 C C . SER A 1 95 ? -23.927 -0.762 2.367 1.00 87.94 95 SER A C 1
ATOM 736 O O . SER A 1 95 ? -24.766 -0.683 3.267 1.00 87.94 95 SER A O 1
ATOM 738 N N . ASP A 1 96 ? -24.108 -1.531 1.291 1.00 84.81 96 ASP A N 1
ATOM 739 C CA . ASP A 1 96 ? -25.285 -2.384 1.054 1.00 84.81 96 ASP A CA 1
ATOM 740 C C . ASP A 1 96 ? -26.631 -1.660 1.251 1.00 84.81 96 ASP A C 1
ATOM 742 O O . ASP A 1 96 ? -27.585 -2.179 1.836 1.00 84.81 96 ASP A O 1
ATOM 746 N N . GLY A 1 97 ? -26.698 -0.399 0.812 1.00 86.44 97 GLY A N 1
ATOM 747 C CA . GLY A 1 97 ? -27.890 0.446 0.927 1.00 86.44 97 GLY A CA 1
ATOM 748 C C . GLY A 1 97 ? -28.222 0.926 2.348 1.00 86.44 97 GLY A C 1
ATOM 749 O O . GLY A 1 97 ? -29.224 1.625 2.525 1.00 86.44 97 GLY A O 1
ATOM 750 N N . LYS A 1 98 ? -27.398 0.594 3.349 1.00 91.94 98 LYS A N 1
ATOM 751 C CA . LYS A 1 98 ? -27.554 0.997 4.752 1.00 91.94 98 LYS A CA 1
ATOM 752 C C . LYS A 1 98 ? -26.570 2.105 5.114 1.00 91.94 98 LYS A C 1
ATOM 754 O O . LYS A 1 98 ? -25.454 2.141 4.608 1.00 91.94 98 LYS A O 1
ATOM 759 N N . GLN A 1 99 ? -26.985 2.982 6.026 1.00 95.62 99 GLN A N 1
ATOM 760 C CA . GLN A 1 99 ? -26.089 3.948 6.658 1.00 95.62 99 GLN A CA 1
ATOM 761 C C . GLN A 1 99 ? -25.188 3.218 7.663 1.00 95.62 99 GLN A C 1
ATOM 763 O O . GLN A 1 99 ? -25.677 2.488 8.530 1.00 95.62 99 GLN A O 1
ATOM 768 N N . CYS A 1 100 ? -23.890 3.446 7.564 1.00 96.31 100 CYS A N 1
ATOM 769 C CA . CYS A 1 100 ? -22.852 2.933 8.443 1.00 96.31 100 CYS A CA 1
ATOM 770 C C . CYS A 1 100 ? -22.098 4.099 9.090 1.00 96.31 100 CYS A C 1
ATOM 772 O O . CYS A 1 100 ? -22.070 5.209 8.547 1.00 96.31 100 CYS A O 1
ATOM 774 N N . ALA A 1 101 ? -21.477 3.827 10.235 1.00 97.25 101 ALA A N 1
ATOM 775 C CA . ALA A 1 101 ? -20.538 4.735 10.875 1.00 97.25 101 ALA A CA 1
ATOM 776 C C . ALA A 1 101 ? -19.238 4.008 11.232 1.00 97.25 101 ALA A C 1
ATOM 778 O O . ALA A 1 101 ? -19.278 2.864 11.687 1.00 97.25 101 ALA A O 1
ATOM 779 N N . PHE A 1 102 ? -18.103 4.680 11.062 1.00 96.06 102 PHE A N 1
ATOM 780 C CA . PHE A 1 102 ? -16.816 4.263 11.608 1.00 96.06 102 PHE A CA 1
ATOM 781 C C . PHE A 1 102 ? -16.354 5.287 12.647 1.00 96.06 102 PHE A C 1
ATOM 783 O O . PHE A 1 102 ? -16.304 6.488 12.373 1.00 96.06 102 PHE A O 1
ATOM 790 N N . ILE A 1 103 ? -16.044 4.804 13.849 1.00 96.94 103 ILE A N 1
ATOM 791 C CA . ILE A 1 103 ? -15.584 5.609 14.980 1.00 96.94 103 ILE A CA 1
ATOM 792 C C . ILE A 1 103 ? -14.177 5.145 15.349 1.00 96.94 103 ILE A C 1
ATOM 794 O O . ILE A 1 103 ? -13.977 4.002 15.755 1.00 96.94 103 ILE A O 1
ATOM 798 N N . GLU A 1 104 ? -13.200 6.039 15.256 1.00 95.19 104 GLU A N 1
ATOM 799 C CA . GLU A 1 104 ? -11.857 5.801 15.783 1.00 95.19 104 GLU A CA 1
ATOM 800 C C . GLU A 1 104 ? -11.800 6.310 17.224 1.00 95.19 104 GLU A C 1
ATOM 802 O O . GLU A 1 104 ? -11.774 7.518 17.464 1.00 95.19 104 GLU A O 1
ATOM 807 N N . MET A 1 105 ? -11.794 5.400 18.205 1.00 95.06 105 MET A N 1
ATOM 808 C CA . MET A 1 105 ? -11.900 5.795 19.614 1.00 95.06 105 MET A CA 1
ATOM 809 C C . MET A 1 105 ? -10.754 6.703 20.055 1.00 95.06 105 MET A C 1
ATOM 811 O O . MET A 1 105 ? -10.945 7.522 20.950 1.00 95.06 105 MET A O 1
ATOM 815 N N . ALA A 1 106 ? -9.580 6.599 19.421 1.00 93.94 106 ALA A N 1
ATOM 816 C CA . ALA A 1 106 ? -8.421 7.422 19.743 1.00 93.94 106 ALA A CA 1
ATOM 817 C C . ALA A 1 106 ? -8.712 8.928 19.603 1.00 93.94 106 ALA A C 1
ATOM 819 O O . ALA A 1 106 ? -8.123 9.733 20.323 1.00 93.94 106 ALA A O 1
ATOM 820 N N . ARG A 1 107 ? -9.681 9.310 18.759 1.00 95.25 107 ARG A N 1
ATOM 821 C CA . ARG A 1 107 ? -10.073 10.710 18.545 1.00 95.25 107 ARG A CA 1
ATOM 822 C C . ARG A 1 107 ? -10.776 11.349 19.736 1.00 95.25 107 ARG A C 1
ATOM 824 O O . ARG A 1 107 ? -10.759 12.568 19.829 1.00 95.25 107 ARG A O 1
ATOM 831 N N . CYS A 1 108 ? -11.333 10.566 20.662 1.00 96.31 108 CYS A N 1
ATOM 832 C CA . CYS A 1 108 ? -11.943 11.080 21.897 1.00 96.31 108 CYS A CA 1
ATOM 833 C C . CYS A 1 108 ? -11.386 10.444 23.180 1.00 96.31 108 CYS A C 1
ATOM 835 O O . CYS A 1 108 ? -11.431 11.040 24.248 1.00 96.31 108 CYS A O 1
ATOM 837 N N . CYS A 1 109 ? -10.836 9.236 23.096 1.00 96.50 109 CYS A N 1
ATOM 838 C CA . CYS A 1 109 ? -10.355 8.449 24.229 1.00 96.50 109 CYS A CA 1
ATOM 839 C C . CYS A 1 109 ? -8.882 8.019 24.063 1.00 96.50 109 CYS A C 1
ATOM 841 O O . CYS A 1 109 ? -8.431 7.086 24.734 1.00 96.50 109 CYS A O 1
ATOM 843 N N . GLY A 1 110 ? -8.132 8.663 23.162 1.00 94.56 110 GLY A N 1
ATOM 844 C CA . GLY A 1 110 ? -6.763 8.292 22.802 1.00 94.56 110 GLY A CA 1
ATOM 845 C C . GLY A 1 110 ? -5.669 8.890 23.680 1.00 94.56 110 GLY A C 1
ATOM 846 O O . GLY A 1 110 ? -5.821 9.943 24.299 1.00 94.56 110 GLY A O 1
ATOM 847 N N . LEU A 1 111 ? -4.523 8.209 23.709 1.00 92.38 111 LEU A N 1
ATOM 848 C CA . LEU A 1 111 ? -3.341 8.590 24.488 1.00 92.38 111 LEU A CA 1
ATOM 849 C C . LEU A 1 111 ? -2.679 9.884 23.987 1.00 92.38 111 LEU A C 1
ATOM 851 O O . LEU A 1 111 ? -2.041 10.589 24.769 1.00 92.38 111 LEU A O 1
ATOM 855 N N . THR A 1 112 ? -2.837 10.200 22.700 1.00 91.75 112 THR A N 1
ATOM 856 C CA . THR A 1 112 ? -2.293 11.396 22.034 1.00 91.75 112 THR A CA 1
ATOM 857 C C . THR A 1 112 ? -3.008 12.687 22.440 1.00 91.75 112 THR A C 1
ATOM 859 O O . THR A 1 112 ? -2.432 13.764 22.313 1.00 91.75 112 THR A O 1
ATOM 862 N N . LEU A 1 113 ? -4.215 12.588 23.011 1.00 94.81 113 LEU A N 1
ATOM 863 C CA . LEU A 1 113 ? -4.967 13.723 23.563 1.00 94.81 113 LEU A CA 1
ATOM 864 C C . LEU A 1 113 ? -4.418 14.202 24.917 1.00 94.81 113 LEU A C 1
ATOM 866 O O . LEU A 1 113 ? -4.809 15.261 25.408 1.00 94.81 113 LEU A O 1
ATOM 870 N N . LEU A 1 114 ? -3.535 13.417 25.542 1.00 96.06 114 LEU A N 1
ATOM 871 C CA . LEU A 1 114 ? -3.007 13.680 26.876 1.00 96.06 114 LEU A CA 1
ATOM 872 C C . LEU A 1 114 ? -1.513 13.991 26.827 1.00 96.06 114 LEU A C 1
ATOM 874 O O . LEU A 1 114 ? -0.716 13.267 26.220 1.00 96.06 114 LEU A O 1
ATOM 878 N N . LYS A 1 115 ? -1.107 15.021 27.573 1.00 95.31 115 LYS A N 1
ATOM 879 C CA . LYS A 1 115 ? 0.310 15.229 27.897 1.00 95.31 115 LYS A CA 1
ATOM 880 C C . LYS A 1 115 ? 0.792 14.069 28.761 1.00 95.31 115 LYS A C 1
ATOM 882 O O . LYS A 1 115 ? 0.024 13.511 29.534 1.00 95.31 115 LYS A O 1
ATOM 887 N N . GLU A 1 116 ? 2.080 13.749 28.708 1.00 92.81 116 GLU A N 1
ATOM 888 C CA . GLU A 1 116 ? 2.644 12.620 29.463 1.00 92.81 116 GLU A CA 1
ATOM 889 C C . GLU A 1 116 ? 2.318 12.678 30.966 1.00 92.81 116 GLU A C 1
ATOM 891 O O . GLU A 1 116 ? 1.877 11.692 31.543 1.00 92.81 116 GLU A O 1
ATOM 896 N N . LYS A 1 117 ? 2.397 13.870 31.569 1.00 94.81 117 LYS A N 1
ATOM 897 C CA . LYS A 1 117 ? 2.027 14.113 32.976 1.00 94.81 117 LYS A CA 1
ATOM 898 C C . LYS A 1 117 ? 0.531 13.975 33.299 1.00 94.81 117 LYS A C 1
ATOM 900 O O . LYS A 1 117 ? 0.166 13.953 34.468 1.00 94.81 117 LYS A O 1
ATOM 905 N N . GLU A 1 118 ? -0.334 13.979 32.287 1.00 95.94 118 GLU A N 1
ATOM 906 C CA . GLU A 1 118 ? -1.791 13.828 32.423 1.00 95.94 118 GLU A CA 1
ATOM 907 C C . GLU A 1 118 ? -2.232 12.364 32.282 1.00 95.94 118 GLU A C 1
ATOM 909 O O . GLU A 1 118 ? -3.397 12.050 32.522 1.00 95.94 118 GLU A O 1
ATOM 914 N N . ARG A 1 119 ? -1.317 11.468 31.890 1.00 96.06 119 ARG A N 1
ATOM 915 C CA . ARG A 1 119 ? -1.585 10.042 31.702 1.00 96.06 119 ARG A CA 1
ATOM 916 C C . ARG A 1 119 ? -1.770 9.370 33.058 1.00 96.06 119 ARG A C 1
ATOM 918 O O . ARG A 1 119 ? -0.809 8.996 33.722 1.00 96.06 119 ARG A O 1
ATOM 925 N N . ASP A 1 120 ? -3.027 9.264 33.469 1.00 96.69 120 ASP A N 1
ATOM 926 C CA . ASP A 1 120 ? -3.433 8.634 34.720 1.00 96.69 120 ASP A CA 1
ATOM 927 C C . ASP A 1 120 ? -4.651 7.730 34.468 1.00 96.69 120 ASP A C 1
ATOM 929 O O . ASP A 1 120 ? -5.791 8.211 34.448 1.00 96.69 120 ASP A O 1
ATOM 933 N N . PRO A 1 121 ? -4.446 6.412 34.290 1.00 96.56 121 PRO A N 1
ATOM 934 C CA . PRO A 1 121 ? -5.516 5.487 33.949 1.00 96.56 121 PRO A CA 1
ATOM 935 C C . PRO A 1 121 ? -6.520 5.294 35.092 1.00 96.56 121 PRO A C 1
ATOM 937 O O . PRO A 1 121 ? -7.576 4.701 34.876 1.00 96.56 121 PRO A O 1
ATOM 940 N N . LEU A 1 122 ? -6.249 5.799 36.305 1.00 96.50 122 LEU A N 1
ATOM 941 C CA . LEU A 1 122 ? -7.249 5.845 37.372 1.00 96.50 122 LEU A CA 1
ATOM 942 C C . LEU A 1 122 ? -8.302 6.931 37.126 1.00 96.50 122 LEU A C 1
ATOM 944 O O . LEU A 1 122 ? -9.427 6.781 37.602 1.00 96.50 122 LEU A O 1
ATOM 948 N N . LYS A 1 123 ? -7.958 7.989 36.387 1.00 96.62 123 LYS A N 1
ATOM 949 C CA . LYS A 1 123 ? -8.836 9.136 36.120 1.00 96.62 123 LYS A CA 1
ATOM 950 C C . LYS A 1 123 ? -9.435 9.135 34.722 1.00 96.62 123 LYS A C 1
ATOM 952 O O . LYS A 1 123 ? -10.485 9.741 34.541 1.00 96.62 123 LYS A O 1
ATOM 957 N N . THR A 1 124 ? -8.778 8.504 33.753 1.00 97.81 124 THR A N 1
ATOM 958 C CA . THR A 1 124 ? -9.268 8.495 32.376 1.00 97.81 124 THR A CA 1
ATOM 959 C C . THR A 1 124 ? -10.450 7.544 32.200 1.00 97.81 124 THR A C 1
ATOM 961 O O . THR A 1 124 ? -10.440 6.422 32.713 1.00 97.81 124 THR A O 1
ATOM 964 N N . ASP A 1 125 ? -11.466 7.972 31.450 1.00 96.62 125 ASP A N 1
ATOM 965 C CA . ASP A 1 125 ? -12.631 7.145 31.135 1.00 96.62 125 ASP A CA 1
ATOM 966 C C . ASP A 1 125 ? -13.108 7.287 29.682 1.00 96.62 125 ASP A C 1
ATOM 968 O O . ASP A 1 125 ? -12.582 8.060 28.879 1.00 96.62 125 ASP A O 1
ATOM 972 N N . THR A 1 126 ? -14.078 6.448 29.329 1.00 98.44 126 THR A N 1
ATOM 973 C CA . THR A 1 126 ? -14.600 6.280 27.966 1.00 98.44 126 THR A CA 1
ATOM 974 C C . THR A 1 126 ? -15.901 7.040 27.701 1.00 98.44 126 THR A C 1
ATOM 976 O O . THR A 1 126 ? -16.606 6.736 26.738 1.00 98.44 126 THR A O 1
ATOM 979 N N . TYR A 1 127 ? -16.240 8.042 28.521 1.00 98.56 127 TYR A N 1
ATOM 980 C CA . TYR A 1 127 ? -17.510 8.768 28.402 1.00 98.56 127 TYR A CA 1
ATOM 981 C C . TYR A 1 127 ? -17.712 9.386 27.014 1.00 98.56 127 TYR A C 1
ATOM 983 O O . TYR A 1 127 ? -18.777 9.208 26.411 1.00 98.56 127 TYR A O 1
ATOM 991 N N . GLY A 1 128 ? -16.667 10.022 26.473 1.00 98.06 128 GLY A N 1
ATOM 992 C CA . GLY A 1 128 ? -16.677 10.620 25.137 1.00 98.06 128 GLY A CA 1
ATOM 993 C C . GLY A 1 128 ? -17.029 9.622 24.033 1.00 98.06 128 GLY A C 1
ATOM 994 O O . GLY A 1 128 ? -17.817 9.950 23.152 1.00 98.06 128 GLY A O 1
ATOM 995 N N . LEU A 1 129 ? -16.557 8.371 24.120 1.00 98.38 129 LEU A N 1
ATOM 996 C CA . LEU A 1 129 ? -16.860 7.338 23.123 1.00 98.38 129 LEU A CA 1
ATOM 997 C C . LEU A 1 129 ? -18.356 6.996 23.073 1.00 98.38 129 LEU A C 1
ATOM 999 O O . LEU A 1 129 ? -18.907 6.807 21.991 1.00 98.38 129 LEU A O 1
ATOM 1003 N N . GLY A 1 130 ? -19.048 6.961 24.214 1.00 98.31 130 GLY A N 1
ATOM 1004 C CA . GLY A 1 130 ? -20.499 6.751 24.202 1.00 98.31 130 GLY A CA 1
ATOM 1005 C C . GLY A 1 130 ? -21.271 7.943 23.622 1.00 98.31 130 GLY A C 1
ATOM 1006 O O . GLY A 1 130 ? -22.283 7.737 22.954 1.00 98.31 130 GLY A O 1
ATOM 1007 N N . MET A 1 131 ? -20.761 9.175 23.753 1.00 98.56 131 MET A N 1
ATOM 1008 C CA . MET A 1 131 ? -21.328 10.329 23.035 1.00 98.56 131 MET A CA 1
ATOM 1009 C C . MET A 1 131 ? -21.189 10.158 21.513 1.00 98.56 131 MET A C 1
ATOM 1011 O O . MET A 1 131 ? -22.157 10.375 20.786 1.00 98.56 131 MET A O 1
ATOM 1015 N N . MET A 1 132 ? -20.034 9.674 21.038 1.00 98.56 132 MET A N 1
ATOM 1016 C CA . MET A 1 132 ? -19.814 9.363 19.617 1.00 98.56 132 MET A CA 1
ATOM 1017 C C . MET A 1 132 ? -20.780 8.283 19.102 1.00 98.56 132 MET A C 1
ATOM 1019 O O . MET A 1 132 ? -21.324 8.404 18.006 1.00 98.56 132 MET A O 1
ATOM 1023 N N . ILE A 1 133 ? -21.023 7.231 19.894 1.00 98.56 133 ILE A N 1
ATOM 1024 C CA . ILE A 1 133 ? -21.952 6.146 19.535 1.00 98.56 133 ILE A CA 1
ATOM 1025 C C . ILE A 1 133 ? -23.386 6.664 19.413 1.00 98.56 133 ILE A C 1
ATOM 1027 O O . ILE A 1 133 ? -24.071 6.320 18.447 1.00 98.56 133 ILE A O 1
ATOM 1031 N N . ARG A 1 134 ? -23.839 7.501 20.356 1.00 98.12 134 ARG A N 1
ATOM 1032 C CA . ARG A 1 134 ? -25.163 8.136 20.275 1.00 98.12 134 ARG A CA 1
ATOM 1033 C C . ARG A 1 134 ? -25.291 8.998 19.028 1.00 98.12 134 ARG A C 1
ATOM 1035 O O . ARG A 1 134 ? -26.240 8.811 18.277 1.00 98.12 134 ARG A O 1
ATOM 1042 N N . ALA A 1 135 ? -24.301 9.844 18.752 1.00 98.38 135 ALA A N 1
ATOM 1043 C CA . ALA A 1 135 ? -24.302 10.687 17.561 1.00 98.38 135 ALA A CA 1
ATOM 1044 C C . ALA A 1 135 ? -24.376 9.857 16.263 1.00 98.38 135 ALA A C 1
ATOM 1046 O O . ALA A 1 135 ? -25.153 10.171 15.363 1.00 98.38 135 ALA A O 1
ATOM 1047 N N . ALA A 1 136 ? -23.636 8.745 16.173 1.00 98.38 136 ALA A N 1
ATOM 1048 C CA . ALA A 1 136 ? -23.732 7.821 15.040 1.00 98.38 136 ALA A CA 1
ATOM 1049 C C . ALA A 1 136 ? -25.125 7.172 14.915 1.00 98.38 136 ALA A C 1
ATOM 1051 O O . ALA A 1 136 ? -25.660 7.051 13.809 1.00 98.38 136 ALA A O 1
ATOM 1052 N N . ALA A 1 137 ? -25.724 6.759 16.035 1.00 98.06 137 ALA A N 1
ATOM 1053 C CA . ALA A 1 137 ? -27.065 6.178 16.063 1.00 98.06 137 ALA A CA 1
ATOM 1054 C C . ALA A 1 137 ? -28.147 7.193 15.646 1.00 98.06 137 ALA A C 1
ATOM 1056 O O . ALA A 1 137 ? -29.026 6.861 14.847 1.00 98.06 137 ALA A O 1
ATOM 1057 N N . GLU A 1 138 ? -28.058 8.431 16.135 1.00 97.56 138 GLU A N 1
ATOM 1058 C CA . GLU A 1 138 ? -28.939 9.555 15.786 1.00 97.56 138 GLU A CA 1
ATOM 1059 C C . GLU A 1 138 ? -28.809 9.950 14.311 1.00 97.56 138 GLU A C 1
ATOM 1061 O O . GLU A 1 138 ? -29.811 10.242 13.658 1.00 97.56 138 GLU A O 1
ATOM 1066 N N . ALA A 1 139 ? -27.604 9.842 13.744 1.00 97.69 139 ALA A N 1
ATOM 1067 C CA . ALA A 1 139 ? -27.361 9.988 12.310 1.00 97.69 139 ALA A CA 1
ATOM 1068 C C . ALA A 1 139 ? -27.921 8.824 11.461 1.00 97.69 139 ALA A C 1
ATOM 1070 O O . ALA A 1 139 ? -27.764 8.808 10.239 1.00 97.69 139 ALA A O 1
ATOM 1071 N N . GLY A 1 140 ? -28.585 7.846 12.085 1.00 97.44 140 GLY A N 1
ATOM 1072 C CA . GLY A 1 140 ? -29.292 6.763 11.409 1.00 97.44 140 GLY A CA 1
ATOM 1073 C C . GLY A 1 140 ? -28.431 5.547 11.077 1.00 97.44 140 GLY A C 1
ATOM 1074 O O . GLY A 1 140 ? -28.885 4.692 10.310 1.00 97.44 140 GLY A O 1
ATOM 1075 N N . ALA A 1 141 ? -27.223 5.433 11.640 1.00 97.88 141 ALA A N 1
ATOM 1076 C CA . ALA A 1 141 ? -26.368 4.274 11.414 1.00 97.88 141 ALA A CA 1
ATOM 1077 C C . ALA A 1 141 ? -27.082 2.967 11.811 1.00 97.88 141 ALA A C 1
ATOM 1079 O O . ALA A 1 141 ? -27.723 2.858 12.856 1.00 97.88 141 ALA A O 1
ATOM 1080 N N . ARG A 1 142 ? -26.977 1.957 10.946 1.00 97.56 142 ARG A N 1
ATOM 1081 C CA . ARG A 1 142 ? -27.458 0.579 11.164 1.00 97.56 142 ARG A CA 1
ATOM 1082 C C . ARG A 1 142 ? -26.315 -0.395 11.418 1.00 97.56 142 ARG A C 1
ATOM 1084 O O . ARG A 1 142 ? -26.541 -1.491 11.922 1.00 97.56 142 ARG A O 1
ATOM 1091 N N . ARG A 1 143 ? -25.094 0.014 11.088 1.00 96.50 143 ARG A N 1
ATOM 1092 C CA . ARG A 1 143 ? -23.857 -0.675 11.440 1.00 96.50 143 ARG A CA 1
ATOM 1093 C C . ARG A 1 143 ? -22.866 0.357 11.967 1.00 96.50 143 ARG A C 1
ATOM 1095 O O . ARG A 1 143 ? -22.632 1.362 11.299 1.00 96.50 143 ARG A O 1
ATOM 1102 N N . ILE A 1 144 ? -22.307 0.112 13.146 1.00 97.44 144 ILE A N 1
ATOM 1103 C CA . ILE A 1 144 ? -21.264 0.949 13.742 1.00 97.44 144 ILE A CA 1
ATOM 1104 C C . ILE A 1 144 ? -20.012 0.092 13.908 1.00 97.44 144 ILE A C 1
ATOM 1106 O O . ILE A 1 144 ? -20.034 -0.936 14.583 1.00 97.44 144 ILE A O 1
ATOM 1110 N N . ILE A 1 145 ? -18.930 0.523 13.271 1.00 95.62 145 ILE A N 1
ATOM 1111 C CA . ILE A 1 145 ? -17.610 -0.087 13.369 1.00 95.62 145 ILE A CA 1
ATOM 1112 C C . ILE A 1 145 ? -16.742 0.801 14.253 1.00 95.62 145 ILE A C 1
ATOM 1114 O O . ILE A 1 145 ? -16.761 2.025 14.115 1.00 95.62 145 ILE A O 1
ATOM 1118 N N . ILE A 1 146 ? -15.992 0.194 15.168 1.00 96.00 146 ILE A N 1
ATOM 1119 C CA . ILE A 1 146 ? -15.194 0.927 16.147 1.00 96.00 146 ILE A CA 1
ATOM 1120 C C . ILE A 1 146 ? -13.748 0.449 16.087 1.00 96.00 146 ILE A C 1
ATOM 1122 O O . ILE A 1 146 ? -13.448 -0.717 16.349 1.00 96.00 146 ILE A O 1
ATOM 1126 N N . GLY A 1 147 ? -12.853 1.371 15.753 1.00 94.38 147 GLY A N 1
ATOM 1127 C CA . GLY A 1 147 ? -11.418 1.202 15.914 1.00 94.38 147 GLY A CA 1
ATOM 1128 C C . GLY A 1 147 ? -11.018 1.483 17.357 1.00 94.38 147 GLY A C 1
ATOM 1129 O O . GLY A 1 147 ? -11.229 2.599 17.836 1.00 94.38 147 GLY A O 1
ATOM 1130 N N . ILE A 1 148 ? -10.484 0.483 18.070 1.00 93.19 148 ILE A N 1
ATOM 1131 C CA . ILE A 1 148 ? -10.161 0.612 19.502 1.00 93.19 148 ILE A CA 1
ATOM 1132 C C . ILE A 1 148 ? -8.666 0.794 19.812 1.00 93.19 148 ILE A C 1
ATOM 1134 O O . ILE A 1 148 ? -8.274 0.837 20.978 1.00 93.19 148 ILE A O 1
ATOM 1138 N N . GLY A 1 149 ? -7.805 0.936 18.804 1.00 88.62 149 GLY A N 1
ATOM 1139 C CA . GLY A 1 149 ? -6.377 1.168 19.036 1.00 88.62 149 GLY A CA 1
ATOM 1140 C C . GLY A 1 149 ? -6.079 2.523 19.702 1.00 88.62 149 GLY A C 1
ATOM 1141 O O . GLY A 1 149 ? -6.855 3.468 19.608 1.00 88.62 149 GLY A O 1
ATOM 1142 N N . GLY A 1 150 ? -4.931 2.631 20.383 1.00 88.50 150 GLY A N 1
ATOM 1143 C CA . GLY A 1 150 ? -4.412 3.919 20.879 1.00 88.50 150 GLY A CA 1
ATOM 1144 C C . GLY A 1 150 ? -5.057 4.486 22.155 1.00 88.50 150 GLY A C 1
ATOM 1145 O O . GLY A 1 150 ? -4.833 5.649 22.476 1.00 88.50 150 GLY A O 1
ATOM 1146 N N . SER A 1 151 ? -5.827 3.693 22.907 1.00 94.50 151 SER A N 1
ATOM 1147 C CA . SER A 1 151 ? -6.569 4.143 24.102 1.00 94.50 151 SER A CA 1
ATOM 1148 C C . SER A 1 151 ? -5.707 4.739 25.232 1.00 94.50 151 SER A C 1
ATOM 1150 O O . SER A 1 151 ? -4.656 4.185 25.567 1.00 94.50 151 SER A O 1
ATOM 1152 N N . ALA A 1 152 ? -6.232 5.761 25.914 1.00 96.56 152 ALA A N 1
ATOM 1153 C CA . ALA A 1 152 ? -5.728 6.303 27.184 1.00 96.56 152 ALA A CA 1
ATOM 1154 C C . ALA A 1 152 ? -6.376 5.679 28.435 1.00 96.56 152 ALA A C 1
ATOM 1156 O O . ALA A 1 152 ? -5.994 6.005 29.558 1.00 96.56 152 ALA A O 1
ATOM 1157 N N . THR A 1 153 ? -7.386 4.828 28.263 1.00 97.31 153 THR A N 1
ATOM 1158 C CA . THR A 1 153 ? -8.323 4.421 29.322 1.00 97.31 153 THR A CA 1
ATOM 1159 C C . THR A 1 153 ? -8.051 3.008 29.838 1.00 97.31 153 THR A C 1
ATOM 1161 O O . THR A 1 153 ? -7.468 2.178 29.136 1.00 97.31 153 THR A O 1
ATOM 1164 N N . ASN A 1 154 ? -8.446 2.726 31.082 1.00 98.06 154 ASN A N 1
ATOM 1165 C CA . ASN A 1 154 ? -8.417 1.388 31.694 1.00 98.06 154 ASN A CA 1
ATOM 1166 C C . ASN A 1 154 ? -9.640 1.212 32.611 1.00 98.06 154 ASN A C 1
ATOM 1168 O O . ASN A 1 154 ? -9.519 1.030 33.829 1.00 98.06 154 ASN A O 1
ATOM 1172 N N . ASP A 1 155 ? -10.820 1.390 32.018 1.00 97.62 155 ASP A N 1
ATOM 1173 C CA . ASP A 1 155 ? -12.101 1.529 32.709 1.00 97.62 155 ASP A CA 1
ATOM 1174 C C . ASP A 1 155 ? -13.154 0.498 32.272 1.00 97.62 155 ASP A C 1
ATOM 1176 O O . ASP A 1 155 ? -14.294 0.615 32.699 1.00 97.62 155 ASP A O 1
ATOM 1180 N N . MET A 1 156 ? -12.827 -0.491 31.431 1.00 97.25 156 MET A N 1
ATOM 1181 C CA . MET A 1 156 ? -13.790 -1.469 30.899 1.00 97.25 156 MET A CA 1
ATOM 1182 C C . MET A 1 156 ? -14.998 -0.838 30.187 1.00 97.25 156 MET A C 1
ATOM 1184 O O . MET A 1 156 ? -16.105 -1.377 30.226 1.00 97.25 156 MET A O 1
ATOM 1188 N N . GLY A 1 157 ? -14.850 0.348 29.594 1.00 97.44 157 GLY A N 1
ATOM 1189 C CA . GLY A 1 157 ? -16.003 1.041 29.024 1.00 97.44 157 GLY A CA 1
ATOM 1190 C C . GLY A 1 157 ? -16.974 1.599 30.072 1.00 97.44 157 GLY A C 1
ATOM 1191 O O . GLY A 1 157 ? -18.091 1.962 29.715 1.00 97.44 157 GLY A O 1
ATOM 1192 N N . TYR A 1 158 ? -16.613 1.642 31.360 1.00 98.00 158 TYR A N 1
ATOM 1193 C CA . TYR A 1 158 ? -17.505 2.102 32.430 1.00 98.00 158 TYR A CA 1
ATOM 1194 C C . TYR A 1 158 ? -17.930 3.564 32.248 1.00 98.00 158 TYR A C 1
ATOM 1196 O O . TYR A 1 158 ? -19.029 3.938 32.658 1.00 98.00 158 TYR A O 1
ATOM 1204 N N . GLY A 1 159 ? -17.107 4.386 31.587 1.00 97.75 159 GLY A N 1
ATOM 1205 C CA . GLY A 1 159 ? -17.507 5.718 31.131 1.00 97.75 159 GLY A CA 1
ATOM 1206 C C . GLY A 1 159 ? -18.689 5.706 30.151 1.00 97.75 159 GLY A C 1
ATOM 1207 O O . GLY A 1 159 ? -19.419 6.687 30.081 1.00 97.75 159 GLY A O 1
ATOM 1208 N N . ILE A 1 160 ? -18.931 4.599 29.447 1.00 98.38 160 ILE A N 1
ATOM 1209 C CA . ILE A 1 160 ? -20.086 4.401 28.563 1.00 98.38 160 ILE A CA 1
ATOM 1210 C C . ILE A 1 160 ? -21.279 3.877 29.362 1.00 98.38 160 ILE A C 1
ATOM 1212 O O . ILE A 1 160 ? -22.276 4.576 29.461 1.00 98.38 160 ILE A O 1
ATOM 1216 N N . TRP A 1 161 ? -21.176 2.681 29.951 1.00 97.19 161 TRP A N 1
ATOM 1217 C CA . TRP A 1 161 ? -22.326 1.936 30.497 1.00 97.19 161 TRP A CA 1
ATOM 1218 C C . TRP A 1 161 ? -22.558 2.104 32.008 1.00 97.19 161 TRP A C 1
ATOM 1220 O O . TRP A 1 161 ? -23.543 1.610 32.558 1.00 97.19 161 TRP A O 1
ATOM 1230 N N . GLY A 1 162 ? -21.627 2.743 32.720 1.00 95.94 162 GLY A N 1
ATOM 1231 C CA . GLY A 1 162 ? -21.658 2.868 34.175 1.00 95.94 162 GLY A CA 1
ATOM 1232 C C . GLY A 1 162 ? -22.747 3.812 34.700 1.00 95.94 162 GLY A C 1
ATOM 1233 O O . GLY A 1 162 ? -23.470 4.463 33.956 1.00 95.94 162 GLY A O 1
ATOM 1234 N N . LYS A 1 163 ? -22.833 3.947 36.033 1.00 91.44 163 LYS A N 1
ATOM 1235 C CA . LYS A 1 163 ? -23.876 4.757 36.712 1.00 91.44 163 LYS A CA 1
ATOM 1236 C C . LYS A 1 163 ? -23.938 6.219 36.233 1.00 91.44 163 LYS A C 1
ATOM 1238 O O . LYS A 1 163 ? -25.018 6.787 36.179 1.00 91.44 163 LYS A O 1
ATOM 1243 N N . ASN A 1 164 ? -22.783 6.802 35.913 1.00 91.88 164 ASN A N 1
ATOM 1244 C CA . ASN A 1 164 ? -22.642 8.155 35.358 1.00 91.88 164 ASN A CA 1
ATOM 1245 C C . ASN A 1 164 ? -22.028 8.087 33.951 1.00 91.88 164 ASN A C 1
ATOM 1247 O O . ASN A 1 164 ? -21.184 8.918 33.587 1.00 91.88 164 ASN A O 1
ATOM 1251 N N . GLY A 1 165 ? -22.346 7.005 33.244 1.00 95.38 165 GLY A N 1
ATOM 1252 C CA . GLY A 1 165 ? -21.897 6.759 31.894 1.00 95.38 165 GLY A CA 1
ATOM 1253 C C . GLY A 1 165 ? -22.717 7.544 30.881 1.00 95.38 165 GLY A C 1
ATOM 1254 O O . GLY A 1 165 ? -23.765 8.107 31.206 1.00 95.38 165 GLY A O 1
ATOM 1255 N N . SER A 1 166 ? -22.216 7.610 29.657 1.00 97.12 166 SER A N 1
ATOM 1256 C CA . SER A 1 166 ? -22.880 8.325 28.575 1.00 97.12 166 SER A CA 1
ATOM 1257 C C . SER A 1 166 ? -24.045 7.561 27.956 1.00 97.12 166 SER A C 1
ATOM 1259 O O . SER A 1 166 ? -24.857 8.213 27.319 1.00 97.12 166 SER A O 1
ATOM 1261 N N . ILE A 1 167 ? -24.176 6.241 28.142 1.00 97.44 167 ILE A N 1
ATOM 1262 C CA . ILE A 1 167 ? -25.290 5.422 27.631 1.00 97.44 167 ILE A CA 1
ATOM 1263 C C . ILE A 1 167 ? -25.726 4.420 28.707 1.00 97.44 167 ILE A C 1
ATOM 1265 O O . ILE A 1 167 ? -24.926 3.616 29.175 1.00 97.44 167 ILE A O 1
ATOM 1269 N N . SER A 1 168 ? -27.002 4.423 29.096 1.00 96.62 168 SER A N 1
ATOM 1270 C CA . SER A 1 168 ? -27.498 3.448 30.084 1.00 96.62 168 SER A CA 1
ATOM 1271 C C . SER A 1 168 ? -27.509 2.014 29.524 1.00 96.62 168 SER A C 1
ATOM 1273 O O . SER A 1 168 ? -27.707 1.844 28.319 1.00 96.62 168 SER A O 1
ATOM 1275 N N . PRO A 1 169 ? -27.348 0.962 30.351 1.00 95.50 169 PRO A N 1
ATOM 1276 C CA . PRO A 1 169 ? -27.464 -0.423 29.888 1.00 95.50 169 PRO A CA 1
ATOM 1277 C C . PRO A 1 169 ? -28.768 -0.715 29.135 1.00 95.50 169 PRO A C 1
ATOM 1279 O O . PRO A 1 169 ? -28.747 -1.397 28.113 1.00 95.50 169 PRO A O 1
ATOM 1282 N N . GLU A 1 170 ? -29.893 -0.162 29.590 1.00 94.69 170 GLU A N 1
ATOM 1283 C CA . GLU A 1 170 ? -31.205 -0.331 28.959 1.00 94.69 170 GLU A CA 1
ATOM 1284 C C . GLU A 1 170 ? -31.241 0.284 27.556 1.00 94.69 170 GLU A C 1
ATOM 1286 O O . GLU A 1 170 ? -31.792 -0.296 26.621 1.00 94.69 170 GLU A O 1
ATOM 1291 N N . GLU A 1 171 ? -30.618 1.446 27.387 1.00 96.81 171 GLU A N 1
ATOM 1292 C CA . GLU A 1 171 ? -30.481 2.094 26.087 1.00 96.81 171 GLU A CA 1
ATOM 1293 C C . GLU A 1 171 ? -29.522 1.331 25.169 1.00 96.81 171 GLU A C 1
ATOM 1295 O O . GLU A 1 171 ? -29.815 1.183 23.985 1.00 96.81 171 GLU A O 1
ATOM 1300 N N . ILE A 1 172 ? -28.423 0.770 25.691 1.00 96.69 172 ILE A N 1
ATOM 1301 C CA . ILE A 1 172 ? -27.534 -0.090 24.895 1.00 96.69 172 ILE A CA 1
ATOM 1302 C C . ILE A 1 172 ? -28.305 -1.298 24.346 1.00 96.69 172 ILE A C 1
ATOM 1304 O O . ILE A 1 172 ? -28.154 -1.638 23.169 1.00 96.69 172 ILE A O 1
ATOM 1308 N N . VAL A 1 173 ? -29.168 -1.916 25.161 1.00 94.69 173 VAL A N 1
ATOM 1309 C CA . VAL A 1 173 ? -30.037 -3.013 24.707 1.00 94.69 173 VAL A CA 1
ATOM 1310 C C . VAL A 1 173 ? -30.909 -2.559 23.532 1.00 94.69 173 VAL A C 1
ATOM 1312 O O . VAL A 1 173 ? -30.923 -3.225 22.498 1.00 94.69 173 VAL A O 1
ATOM 1315 N N . GLN A 1 174 ? -31.549 -1.391 23.639 1.00 95.75 174 GLN A N 1
ATOM 1316 C CA . GLN A 1 174 ? -32.377 -0.826 22.564 1.00 95.75 174 GLN A CA 1
ATOM 1317 C C . GLN A 1 174 ? -31.577 -0.481 21.298 1.00 95.75 174 GLN A C 1
ATOM 1319 O O . GLN A 1 174 ? -32.096 -0.600 20.184 1.00 95.75 174 GLN A O 1
ATOM 1324 N N . LEU A 1 175 ? -30.322 -0.043 21.441 1.00 97.44 175 LEU A N 1
ATOM 1325 C CA . LEU A 1 175 ? -29.432 0.206 20.306 1.00 97.44 175 LEU A CA 1
ATOM 1326 C C . LEU A 1 175 ? -29.118 -1.098 19.566 1.00 97.44 175 LEU A C 1
ATOM 1328 O O . LEU A 1 175 ? -29.187 -1.129 18.337 1.00 97.44 175 LEU A O 1
ATOM 1332 N N . CYS A 1 176 ? -28.845 -2.182 20.295 1.00 96.75 176 CYS A N 1
ATOM 1333 C CA . CYS A 1 176 ? -28.531 -3.490 19.714 1.00 96.75 176 CYS A CA 1
ATOM 1334 C C . CYS A 1 176 ? -29.693 -4.104 18.913 1.00 96.75 176 CYS A C 1
ATOM 1336 O O . CYS A 1 176 ? -29.450 -4.938 18.044 1.00 96.75 176 CYS A O 1
ATOM 1338 N N . ASP A 1 177 ? -30.940 -3.693 19.161 1.00 94.81 177 ASP A N 1
ATOM 1339 C CA . ASP A 1 177 ? -32.099 -4.139 18.372 1.00 94.81 177 ASP A CA 1
ATOM 1340 C C . ASP A 1 177 ? -32.118 -3.540 16.955 1.00 94.81 177 ASP A C 1
ATOM 1342 O O . ASP A 1 177 ? -32.773 -4.064 16.053 1.00 94.81 177 ASP A O 1
ATOM 1346 N N . LYS A 1 178 ? -31.420 -2.416 16.748 1.00 95.88 178 LYS A N 1
ATOM 1347 C CA . LYS A 1 178 ? -31.461 -1.631 15.502 1.00 95.88 178 LYS A CA 1
ATOM 1348 C C . LYS A 1 178 ? -30.104 -1.512 14.814 1.00 95.88 178 LYS A C 1
ATOM 1350 O O . LYS A 1 178 ? -30.061 -1.169 13.630 1.00 95.88 178 LYS A O 1
ATOM 1355 N N . ILE A 1 179 ? -29.019 -1.734 15.552 1.00 98.00 179 ILE A N 1
ATOM 1356 C CA . ILE A 1 179 ? -27.648 -1.459 15.130 1.00 98.00 179 ILE A CA 1
ATOM 1357 C C . ILE A 1 179 ? -26.776 -2.684 15.383 1.00 98.00 179 ILE A C 1
ATOM 1359 O O . ILE A 1 179 ? -26.745 -3.228 16.483 1.00 98.00 179 ILE A O 1
ATOM 1363 N N . THR A 1 180 ? -26.020 -3.085 14.365 1.00 97.25 180 THR A N 1
ATOM 1364 C CA . THR A 1 180 ? -24.958 -4.086 14.504 1.00 97.25 180 THR A CA 1
ATOM 1365 C C . THR A 1 180 ? -23.634 -3.404 14.829 1.00 97.25 180 THR A C 1
ATOM 1367 O O . THR A 1 180 ? -23.226 -2.481 14.122 1.00 97.25 180 THR A O 1
ATOM 1370 N N . PHE A 1 181 ? -22.940 -3.886 15.859 1.00 97.69 181 PHE A N 1
ATOM 1371 C CA . PHE A 1 181 ? -21.636 -3.370 16.268 1.00 97.69 181 PHE A CA 1
ATOM 1372 C C . PHE A 1 181 ? -20.507 -4.316 15.857 1.00 97.69 181 PHE A C 1
ATOM 1374 O O . PHE A 1 181 ? -20.611 -5.533 16.007 1.00 97.69 181 PHE A O 1
ATOM 1381 N N . GLN A 1 182 ? -19.411 -3.752 15.359 1.00 96.38 182 GLN A N 1
ATOM 1382 C CA . GLN A 1 182 ? -18.178 -4.480 15.055 1.00 96.38 182 GLN A CA 1
ATOM 1383 C C . GLN A 1 182 ? -16.985 -3.704 15.603 1.00 96.38 182 GLN A C 1
ATOM 1385 O O . GLN A 1 182 ? -16.978 -2.473 15.592 1.00 96.38 182 GLN A O 1
ATOM 1390 N N . VAL A 1 183 ? -15.976 -4.417 16.089 1.00 95.88 183 VAL A N 1
ATOM 1391 C CA . VAL A 1 183 ? -14.789 -3.814 16.697 1.00 95.88 183 VAL A CA 1
ATOM 1392 C C . VAL A 1 183 ? -13.538 -4.368 16.035 1.00 95.88 183 VAL A C 1
ATOM 1394 O O . VAL A 1 183 ? -13.371 -5.585 15.958 1.00 95.88 183 VAL A O 1
ATOM 1397 N N . ALA A 1 184 ? -12.659 -3.468 15.593 1.00 93.12 184 ALA A N 1
ATOM 1398 C CA . ALA A 1 184 ? -11.329 -3.819 15.109 1.00 93.12 184 ALA A CA 1
ATOM 1399 C C . ALA A 1 184 ? -10.418 -4.157 16.299 1.00 93.12 184 ALA A C 1
ATOM 1401 O O . ALA A 1 184 ? -10.087 -3.283 17.100 1.00 93.12 184 ALA A O 1
ATOM 1402 N N . CYS A 1 185 ? -10.054 -5.431 16.434 1.00 90.94 185 CYS A N 1
ATOM 1403 C CA . CYS A 1 185 ? -9.276 -5.974 17.541 1.00 90.94 185 CYS A CA 1
ATOM 1404 C C . CYS A 1 185 ? -8.223 -6.958 17.016 1.00 90.94 185 CYS A C 1
ATOM 1406 O O . CYS A 1 185 ? -8.570 -8.036 16.539 1.00 90.94 185 CYS A O 1
ATOM 1408 N N . ASP A 1 186 ? -6.944 -6.598 17.144 1.00 85.88 186 ASP A N 1
ATOM 1409 C CA . ASP A 1 186 ? -5.805 -7.399 16.657 1.00 85.88 186 ASP A CA 1
ATOM 1410 C C . ASP A 1 186 ? -5.013 -8.091 17.778 1.00 85.88 186 ASP A C 1
ATOM 1412 O O . ASP A 1 186 ? -3.889 -8.550 17.571 1.00 85.88 186 ASP A O 1
ATOM 1416 N N . VAL A 1 187 ? -5.570 -8.130 18.989 1.00 87.69 187 VAL A N 1
ATOM 1417 C CA . VAL A 1 187 ? -4.951 -8.767 20.156 1.00 87.69 187 VAL A CA 1
ATOM 1418 C C . VAL A 1 187 ? -5.927 -9.734 20.806 1.00 87.69 187 VAL A C 1
ATOM 1420 O O . VAL A 1 187 ? -7.128 -9.475 20.827 1.00 87.69 187 VAL A O 1
ATOM 1423 N N . ASP A 1 188 ? -5.395 -10.806 21.388 1.00 92.25 188 ASP A N 1
ATOM 1424 C CA . ASP A 1 188 ? -6.184 -11.847 22.059 1.00 92.25 188 ASP A CA 1
ATOM 1425 C C . ASP A 1 188 ? -6.176 -11.720 23.589 1.00 92.25 188 ASP A C 1
ATOM 1427 O O . ASP A 1 188 ? -6.830 -12.502 24.278 1.00 92.25 188 ASP A O 1
ATOM 1431 N N . ASN A 1 189 ? -5.474 -10.723 24.133 1.00 96.12 189 ASN A N 1
ATOM 1432 C CA . ASN A 1 189 ? -5.332 -10.506 25.571 1.00 96.12 189 ASN A CA 1
ATOM 1433 C C . ASN A 1 189 ? -6.698 -10.514 26.296 1.00 96.12 189 ASN A C 1
ATOM 1435 O O . ASN A 1 189 ? -7.605 -9.770 25.893 1.00 96.12 189 ASN A O 1
ATOM 1439 N N . PRO A 1 190 ? -6.868 -11.328 27.360 1.00 97.31 190 PRO A N 1
ATOM 1440 C CA . PRO A 1 190 ? -8.098 -11.371 28.146 1.00 97.31 190 PRO A CA 1
ATOM 1441 C C . PRO A 1 190 ? -8.274 -10.091 28.972 1.00 97.31 190 PRO A C 1
ATOM 1443 O O . PRO A 1 190 ? -7.424 -9.202 28.981 1.00 97.31 190 PRO A O 1
ATOM 1446 N N . LEU A 1 191 ? -9.395 -9.971 29.684 1.00 97.38 191 LEU A N 1
ATOM 1447 C CA . LEU A 1 191 ? -9.668 -8.774 30.482 1.00 97.38 191 LEU A CA 1
ATOM 1448 C C . LEU A 1 191 ? -8.742 -8.655 31.701 1.00 97.38 191 LEU A C 1
ATOM 1450 O O . LEU A 1 191 ? -8.242 -7.567 31.978 1.00 97.38 191 LEU A O 1
ATOM 1454 N N . LEU A 1 192 ? -8.536 -9.769 32.407 1.00 96.56 192 LEU A N 1
ATOM 1455 C CA . LEU A 1 192 ? -7.838 -9.851 33.693 1.00 96.56 192 LEU A CA 1
ATOM 1456 C C . LEU A 1 192 ? -6.645 -10.812 33.629 1.00 96.56 192 LEU A C 1
ATOM 1458 O O . LEU A 1 192 ? -6.552 -11.644 32.725 1.00 96.56 192 LEU A O 1
ATOM 1462 N N . GLY A 1 193 ? -5.781 -10.745 34.638 1.00 94.81 193 GLY A N 1
ATOM 1463 C CA . GLY A 1 193 ? -4.638 -11.636 34.823 1.00 94.81 193 GLY A CA 1
ATOM 1464 C C . GLY A 1 193 ? -3.328 -11.056 34.291 1.00 94.81 193 GLY A C 1
ATOM 1465 O O . GLY A 1 193 ? -3.255 -9.899 33.883 1.00 94.81 193 GLY A O 1
ATOM 1466 N N . LEU A 1 194 ? -2.267 -11.870 34.299 1.00 93.56 194 LEU A N 1
ATOM 1467 C CA . LEU A 1 194 ? -0.918 -11.432 33.902 1.00 93.56 194 LEU A CA 1
ATOM 1468 C C . LEU A 1 194 ? -0.851 -10.954 32.447 1.00 93.56 194 LEU A C 1
ATOM 1470 O O . LEU A 1 194 ? -0.155 -9.985 32.157 1.00 93.56 194 LEU A O 1
ATOM 1474 N N . ASP A 1 195 ? -1.635 -11.581 31.573 1.00 95.00 195 ASP A N 1
ATOM 1475 C CA . ASP A 1 195 ? -1.783 -11.189 30.170 1.00 95.00 195 ASP A CA 1
ATOM 1476 C C . ASP A 1 195 ? -2.984 -10.248 29.946 1.00 95.00 195 ASP A C 1
ATOM 1478 O O . ASP A 1 195 ? -3.367 -9.985 28.806 1.00 95.00 195 ASP A O 1
ATOM 1482 N N . GLY A 1 196 ? -3.601 -9.758 31.026 1.00 95.75 196 GLY A N 1
ATOM 1483 C CA . GLY A 1 196 ? -4.818 -8.956 31.018 1.00 95.75 196 GLY A CA 1
ATOM 1484 C C . GLY A 1 196 ? -4.615 -7.487 30.643 1.00 95.75 196 GLY A C 1
ATOM 1485 O O . GLY A 1 196 ? -3.492 -6.984 30.532 1.00 95.75 196 GLY A O 1
ATOM 1486 N N . ALA A 1 197 ? -5.730 -6.764 30.503 1.00 96.31 197 ALA A N 1
ATOM 1487 C CA . ALA A 1 197 ? -5.756 -5.367 30.066 1.00 96.31 197 ALA A CA 1
ATOM 1488 C C . ALA A 1 197 ? -4.829 -4.463 30.893 1.00 96.31 197 ALA A C 1
ATOM 1490 O O . ALA A 1 197 ? -4.026 -3.702 30.343 1.00 96.31 197 ALA A O 1
ATOM 1491 N N . THR A 1 198 ? -4.950 -4.558 32.219 1.00 96.94 198 THR A N 1
ATOM 1492 C CA . THR A 1 198 ? -4.214 -3.712 33.156 1.00 96.94 198 THR A CA 1
ATOM 1493 C C . THR A 1 198 ? -2.728 -4.033 33.126 1.00 96.94 198 THR A C 1
ATOM 1495 O O . THR A 1 198 ? -1.909 -3.128 32.991 1.00 96.94 198 THR A O 1
ATOM 1498 N N . MET A 1 199 ? -2.372 -5.313 33.226 1.00 96.50 199 MET A N 1
ATOM 1499 C CA . MET A 1 199 ? -0.981 -5.737 33.373 1.00 96.50 199 MET A CA 1
ATOM 1500 C C . MET A 1 199 ? -0.160 -5.462 32.113 1.00 96.50 199 MET A C 1
ATOM 1502 O O . MET A 1 199 ? 0.983 -5.018 32.214 1.00 96.50 199 MET A O 1
ATOM 1506 N N . VAL A 1 200 ? -0.757 -5.649 30.934 1.00 95.50 200 VAL A N 1
ATOM 1507 C CA . VAL A 1 200 ? -0.060 -5.495 29.652 1.00 95.50 200 VAL A CA 1
ATOM 1508 C C . VAL A 1 200 ? -0.080 -4.047 29.158 1.00 95.50 200 VAL A C 1
ATOM 1510 O O . VAL A 1 200 ? 0.947 -3.535 28.713 1.00 95.50 200 VAL A O 1
ATOM 1513 N N . TYR A 1 201 ? -1.225 -3.356 29.238 1.00 95.50 201 TYR A N 1
ATOM 1514 C CA . TYR A 1 201 ? -1.409 -2.075 28.541 1.00 95.50 201 TYR A CA 1
ATOM 1515 C C . TYR A 1 201 ? -1.553 -0.852 29.445 1.00 95.50 201 TYR A C 1
ATOM 1517 O O . TYR A 1 201 ? -1.437 0.265 28.940 1.00 95.50 201 TYR A O 1
ATOM 1525 N N . ALA A 1 202 ? -1.818 -0.989 30.746 1.00 95.81 202 ALA A N 1
ATOM 1526 C CA . ALA A 1 202 ? -1.874 0.183 31.621 1.00 95.81 202 ALA A CA 1
ATOM 1527 C C . ALA A 1 202 ? -0.509 0.878 31.839 1.00 95.81 202 ALA A C 1
ATOM 1529 O O . ALA A 1 202 ? -0.522 2.105 31.971 1.00 95.81 202 ALA A O 1
ATOM 1530 N N . PRO A 1 203 ? 0.663 0.197 31.823 1.00 96.06 203 PRO A N 1
ATOM 1531 C CA . PRO A 1 203 ? 1.954 0.867 32.011 1.00 96.06 203 PRO A CA 1
ATOM 1532 C C . PRO A 1 203 ? 2.231 1.979 30.992 1.00 96.06 203 PRO A C 1
ATOM 1534 O O . PRO A 1 203 ? 2.552 3.104 31.368 1.00 96.06 203 PRO A O 1
ATOM 1537 N N . GLN A 1 204 ? 1.993 1.725 29.701 1.00 93.50 204 GLN A N 1
ATOM 1538 C CA . GLN A 1 204 ? 2.126 2.747 28.649 1.00 93.50 204 GLN A CA 1
ATOM 1539 C C . GLN A 1 204 ? 1.117 3.907 28.790 1.00 93.50 204 GLN A C 1
ATOM 1541 O O . GLN A 1 204 ? 1.297 4.965 28.188 1.00 93.50 204 GLN A O 1
ATOM 1546 N N . LYS A 1 205 ? 0.060 3.720 29.592 1.00 95.31 205 LYS A N 1
ATOM 1547 C CA . LYS A 1 205 ? -0.972 4.722 29.899 1.00 95.31 205 LYS A CA 1
ATOM 1548 C C . LYS A 1 205 ? -0.686 5.487 31.194 1.00 95.31 205 LYS A C 1
ATOM 1550 O O . LYS A 1 205 ? -1.527 6.282 31.591 1.00 95.31 205 LYS A O 1
ATOM 1555 N N . GLY A 1 206 ? 0.460 5.258 31.842 1.00 95.25 206 GLY A N 1
ATOM 1556 C CA . GLY A 1 206 ? 0.880 5.951 33.066 1.00 95.25 206 GLY A CA 1
ATOM 1557 C C . GLY A 1 206 ? 0.702 5.156 34.364 1.00 95.25 206 GLY A C 1
ATOM 1558 O O . GLY A 1 206 ? 0.965 5.692 35.440 1.00 95.25 206 GLY A O 1
ATOM 1559 N N . ALA A 1 207 ? 0.288 3.884 34.305 1.00 96.12 207 ALA A N 1
ATOM 1560 C CA . ALA A 1 207 ? 0.244 3.044 35.501 1.00 96.12 207 ALA A CA 1
ATOM 1561 C C . ALA A 1 207 ? 1.657 2.655 35.971 1.00 96.12 207 ALA A C 1
ATOM 1563 O O . ALA A 1 207 ? 2.511 2.247 35.188 1.00 96.12 207 ALA A O 1
ATOM 1564 N N . ASN A 1 208 ? 1.879 2.723 37.279 1.00 95.31 208 ASN A N 1
ATOM 1565 C CA . ASN A 1 208 ? 3.077 2.239 37.961 1.00 95.31 208 ASN A CA 1
ATOM 1566 C C . ASN A 1 208 ? 2.751 1.064 38.903 1.00 95.31 208 ASN A C 1
ATOM 1568 O O . ASN A 1 208 ? 1.583 0.715 39.097 1.00 95.31 208 ASN A O 1
ATOM 1572 N N . GLN A 1 209 ? 3.784 0.486 39.529 1.00 94.69 209 GLN A N 1
ATOM 1573 C CA . GLN A 1 209 ? 3.665 -0.669 40.433 1.00 94.69 209 GLN A CA 1
ATOM 1574 C C . GLN A 1 209 ? 2.668 -0.462 41.587 1.00 94.69 209 GLN A C 1
ATOM 1576 O O . GLN A 1 209 ? 2.051 -1.424 42.032 1.00 94.69 209 GLN A O 1
ATOM 1581 N N . THR A 1 210 ? 2.458 0.777 42.037 1.00 94.88 210 THR A N 1
ATOM 1582 C CA . THR A 1 210 ? 1.495 1.104 43.100 1.00 94.88 210 THR A CA 1
ATOM 1583 C C . THR A 1 210 ? 0.056 1.141 42.582 1.00 94.88 210 THR A C 1
ATOM 1585 O O . THR A 1 210 ? -0.874 0.760 43.290 1.00 94.88 210 THR A O 1
ATOM 1588 N N . THR A 1 211 ? -0.146 1.600 41.345 1.00 96.31 211 THR A N 1
ATOM 1589 C CA . THR A 1 211 ? -1.483 1.756 40.741 1.00 96.31 211 THR A CA 1
ATOM 1590 C C . THR A 1 211 ? -1.997 0.498 40.041 1.00 96.31 211 THR A C 1
ATOM 1592 O O . THR A 1 211 ? -3.209 0.313 39.968 1.00 96.31 211 THR A O 1
ATOM 1595 N N . LEU A 1 212 ? -1.111 -0.378 39.550 1.00 97.44 212 LEU A N 1
ATOM 1596 C CA . LEU A 1 212 ? -1.502 -1.593 38.821 1.00 97.44 212 LEU A CA 1
ATOM 1597 C C . LEU A 1 212 ? -2.456 -2.497 39.631 1.00 97.44 212 LEU A C 1
ATOM 1599 O O . LEU A 1 212 ? -3.512 -2.830 39.094 1.00 97.44 212 LEU A O 1
ATOM 1603 N N . PRO A 1 213 ? -2.197 -2.817 40.919 1.00 97.12 213 PRO A N 1
ATOM 1604 C CA . PRO A 1 213 ? -3.125 -3.634 41.708 1.00 97.12 213 PRO A CA 1
ATOM 1605 C C . PRO A 1 213 ? -4.505 -2.987 41.889 1.00 97.12 213 PRO A C 1
ATOM 1607 O O . PRO A 1 213 ? -5.522 -3.673 41.881 1.00 97.12 213 PRO A O 1
ATOM 1610 N N . GLN A 1 214 ? -4.554 -1.657 42.021 1.00 97.62 214 GLN A N 1
ATOM 1611 C CA . GLN A 1 214 ? -5.810 -0.916 42.186 1.00 97.62 214 GLN A CA 1
ATOM 1612 C C . GLN A 1 214 ? -6.644 -0.938 40.902 1.00 97.62 214 GLN A C 1
ATOM 1614 O O . GLN A 1 214 ? -7.863 -1.094 40.944 1.00 97.62 214 GLN A O 1
ATOM 1619 N N . LEU A 1 215 ? -5.983 -0.780 39.754 1.00 97.69 215 LEU A N 1
ATOM 1620 C CA . LEU A 1 215 ? -6.622 -0.849 38.444 1.00 97.69 215 LEU A CA 1
ATOM 1621 C C . LEU A 1 215 ? -7.171 -2.247 38.163 1.00 97.69 215 LEU A C 1
ATOM 1623 O O . LEU A 1 215 ? -8.285 -2.350 37.658 1.00 97.69 215 LEU A O 1
ATOM 1627 N N . GLU A 1 216 ? -6.432 -3.293 38.536 1.00 97.69 216 GLU A N 1
ATOM 1628 C CA . GLU A 1 216 ? -6.869 -4.677 38.354 1.00 97.69 216 GLU A CA 1
ATOM 1629 C C . GLU A 1 216 ? -8.087 -4.992 39.229 1.00 97.69 216 GLU A C 1
ATOM 1631 O O . GLU A 1 216 ? -9.111 -5.443 38.721 1.00 97.69 216 GLU A O 1
ATOM 1636 N N . GLN A 1 217 ? -8.053 -4.614 40.512 1.00 97.69 217 GLN A N 1
ATOM 1637 C CA . GLN A 1 217 ? -9.206 -4.757 41.407 1.00 97.69 217 GLN A CA 1
ATOM 1638 C C . GLN A 1 217 ? -10.434 -3.982 40.895 1.00 97.69 217 GLN A C 1
ATOM 1640 O O . GLN A 1 217 ? -11.575 -4.442 40.994 1.00 97.69 217 GLN A O 1
ATOM 1645 N N . ARG A 1 218 ? -10.225 -2.791 40.323 1.00 97.31 218 ARG A N 1
ATOM 1646 C CA . ARG A 1 218 ? -11.307 -2.011 39.712 1.00 97.31 218 ARG A CA 1
ATOM 1647 C C . ARG A 1 218 ? -11.868 -2.698 38.465 1.00 97.31 218 ARG A C 1
ATOM 1649 O O . ARG A 1 218 ? -13.082 -2.686 38.273 1.00 97.31 218 ARG A O 1
ATOM 1656 N N . MET A 1 219 ? -11.009 -3.303 37.647 1.00 97.19 219 MET A N 1
ATOM 1657 C CA . MET A 1 219 ? -11.407 -4.076 36.471 1.00 97.19 219 MET A CA 1
ATOM 1658 C C . MET A 1 219 ? -12.239 -5.304 36.870 1.00 97.19 219 MET A C 1
ATOM 1660 O O . MET A 1 219 ? -13.295 -5.536 36.287 1.00 97.19 219 MET A O 1
ATOM 1664 N N . GLU A 1 220 ? -11.836 -6.034 37.915 1.00 97.56 220 GLU A N 1
ATOM 1665 C CA . GLU A 1 220 ? -12.598 -7.151 38.499 1.00 97.56 220 GLU A CA 1
ATOM 1666 C C . GLU A 1 220 ? -13.988 -6.717 38.979 1.00 97.56 220 GLU A C 1
ATOM 1668 O O . GLU A 1 220 ? -15.000 -7.378 38.711 1.00 97.56 220 GLU A O 1
ATOM 1673 N N . PHE A 1 221 ? -14.052 -5.573 39.663 1.00 97.69 221 PHE A N 1
ATOM 1674 C CA . PHE A 1 221 ? -15.309 -5.000 40.123 1.00 97.69 221 PHE A CA 1
ATOM 1675 C C . PHE A 1 221 ? -16.227 -4.624 38.951 1.00 97.69 221 PHE A C 1
ATOM 1677 O O . PHE A 1 221 ? -17.416 -4.956 38.961 1.00 97.69 221 PHE A O 1
ATOM 1684 N N . TYR A 1 222 ? -15.690 -3.966 37.918 1.00 97.75 222 TYR A N 1
ATOM 1685 C CA . TYR A 1 222 ? -16.450 -3.630 36.714 1.00 97.75 222 TYR A CA 1
ATOM 1686 C C . TYR A 1 222 ? -16.927 -4.875 35.972 1.00 97.75 222 TYR A C 1
ATOM 1688 O O . TYR A 1 222 ? -18.099 -4.926 35.604 1.00 97.75 222 TYR A O 1
ATOM 1696 N N . ALA A 1 223 ? -16.089 -5.905 35.846 1.00 97.44 223 ALA A N 1
ATOM 1697 C CA . ALA A 1 223 ? -16.457 -7.171 35.223 1.00 97.44 223 ALA A CA 1
ATOM 1698 C C . ALA A 1 223 ? -17.616 -7.854 35.959 1.00 97.44 223 ALA A C 1
ATOM 1700 O O . ALA A 1 223 ? -18.602 -8.246 35.335 1.00 97.44 223 ALA A O 1
ATOM 1701 N N . SER A 1 224 ? -17.543 -7.919 37.290 1.00 97.25 224 SER A N 1
ATOM 1702 C CA . SER A 1 224 ? -18.593 -8.505 38.134 1.00 97.25 224 SER A CA 1
ATOM 1703 C C . SER A 1 224 ? -19.916 -7.744 38.007 1.00 97.25 224 SER A C 1
ATOM 1705 O O . SER A 1 224 ? -20.992 -8.336 37.898 1.00 97.25 224 SER A O 1
ATOM 1707 N N . LYS A 1 225 ? -19.848 -6.407 37.977 1.00 97.12 225 LYS A N 1
ATOM 1708 C CA . LYS A 1 225 ? -21.027 -5.552 37.820 1.00 97.12 225 LYS A CA 1
ATOM 1709 C C . LYS A 1 225 ? -21.647 -5.678 36.428 1.00 97.12 225 LYS A C 1
ATOM 1711 O O . LYS A 1 225 ? -22.862 -5.828 36.327 1.00 97.12 225 LYS A O 1
ATOM 1716 N N . ALA A 1 226 ? -20.826 -5.644 35.381 1.00 96.81 226 ALA A N 1
ATOM 1717 C CA . ALA A 1 226 ? -21.255 -5.853 34.003 1.00 96.81 226 ALA A CA 1
ATOM 1718 C C . ALA A 1 226 ? -21.943 -7.211 33.842 1.00 96.81 226 ALA A C 1
ATOM 1720 O O . ALA A 1 226 ? -23.042 -7.288 33.297 1.00 96.81 226 ALA A O 1
ATOM 1721 N N . GLN A 1 227 ? -21.339 -8.265 34.395 1.00 96.69 227 GLN A N 1
ATOM 1722 C CA . GLN A 1 227 ? -21.905 -9.605 34.376 1.00 96.69 227 GLN A CA 1
ATOM 1723 C C . GLN A 1 227 ? -23.279 -9.654 35.050 1.00 96.69 227 GLN A C 1
ATOM 1725 O O . GLN A 1 227 ? -24.221 -10.160 34.452 1.00 96.69 227 GLN A O 1
ATOM 1730 N N . SER A 1 228 ? -23.425 -9.085 36.249 1.00 96.44 228 SER A N 1
ATOM 1731 C CA . SER A 1 228 ? -24.712 -9.042 36.956 1.00 96.44 228 SER A CA 1
ATOM 1732 C C . SER A 1 228 ? -25.808 -8.332 36.148 1.00 96.44 228 SER A C 1
ATOM 1734 O O . SER A 1 228 ? -26.902 -8.873 35.977 1.00 96.44 228 SER A O 1
ATOM 1736 N N . ILE A 1 229 ? -25.493 -7.164 35.572 1.00 96.44 229 ILE A N 1
ATOM 1737 C CA . ILE A 1 229 ? -26.432 -6.399 34.737 1.00 96.44 229 ILE A CA 1
ATOM 1738 C C . ILE A 1 229 ? -26.863 -7.236 33.524 1.00 96.44 229 ILE A C 1
ATOM 1740 O O . ILE A 1 229 ? -28.050 -7.484 33.318 1.00 96.44 229 ILE A O 1
ATOM 1744 N N . LEU A 1 230 ? -25.904 -7.742 32.750 1.00 95.81 230 LEU A N 1
ATOM 1745 C CA . LEU A 1 230 ? -26.174 -8.459 31.501 1.00 95.81 230 LEU A CA 1
ATOM 1746 C C . LEU A 1 230 ? -26.857 -9.815 31.712 1.00 95.81 230 LEU A C 1
ATOM 1748 O O . LEU A 1 230 ? -27.644 -10.245 30.868 1.00 95.81 230 LEU A O 1
ATOM 1752 N N . MET A 1 231 ? -26.612 -10.472 32.848 1.00 95.19 231 MET A N 1
ATOM 1753 C CA . MET A 1 231 ? -27.351 -11.671 33.245 1.00 95.19 231 MET A CA 1
ATOM 1754 C C . MET A 1 231 ? -28.834 -11.370 33.463 1.00 95.19 231 MET A C 1
ATOM 1756 O O . MET A 1 231 ? -29.677 -12.164 33.050 1.00 95.19 231 MET A O 1
ATOM 1760 N N . SER A 1 232 ? -29.169 -10.211 34.042 1.00 94.81 232 SER A N 1
ATOM 1761 C CA . SER A 1 232 ? -30.567 -9.812 34.243 1.00 94.81 232 SER A CA 1
ATOM 1762 C C . SER A 1 232 ? -31.279 -9.427 32.939 1.00 94.81 232 SER A C 1
ATOM 1764 O O . SER A 1 232 ? -32.479 -9.660 32.815 1.00 94.81 232 SER A O 1
ATOM 1766 N N . CYS A 1 233 ? -30.546 -8.935 31.931 1.00 92.75 233 CYS A N 1
ATOM 1767 C CA . CYS A 1 233 ? -31.073 -8.709 30.579 1.00 92.75 233 CYS A CA 1
ATOM 1768 C C . CYS A 1 233 ? -31.432 -10.016 29.840 1.00 92.75 233 CYS A C 1
ATOM 1770 O O . CYS A 1 233 ? -32.268 -10.003 28.938 1.00 92.75 233 CYS A O 1
ATOM 1772 N N . GLY A 1 234 ? -30.814 -11.145 30.205 1.00 92.25 234 GLY A N 1
ATOM 1773 C CA . GLY A 1 234 ? -31.099 -12.459 29.627 1.00 92.25 234 GLY A CA 1
ATOM 1774 C C . GLY A 1 234 ? -30.628 -12.649 28.176 1.00 92.25 234 GLY A C 1
ATOM 1775 O O . GLY A 1 234 ? -29.893 -11.845 27.598 1.00 92.25 234 GLY A O 1
ATOM 1776 N N . GLY A 1 235 ? -31.027 -13.774 27.574 1.00 93.88 235 GLY A N 1
ATOM 1777 C CA . GLY A 1 235 ? -30.776 -14.073 26.161 1.00 93.88 235 GLY A CA 1
ATOM 1778 C C . GLY A 1 235 ? -29.292 -14.108 25.779 1.00 93.88 235 GLY A C 1
ATOM 1779 O O . GLY A 1 235 ? -28.471 -14.749 26.433 1.00 93.88 235 GLY A O 1
ATOM 1780 N N . GLU A 1 236 ? -28.948 -13.452 24.671 1.00 94.62 236 GLU A N 1
ATOM 1781 C CA . GLU A 1 236 ? -27.569 -13.387 24.174 1.00 94.62 236 GLU A CA 1
ATOM 1782 C C . GLU A 1 236 ? -26.645 -12.548 25.076 1.00 94.62 236 GLU A C 1
ATOM 1784 O O . GLU A 1 236 ? -25.469 -12.884 25.200 1.00 94.62 236 GLU A O 1
ATOM 1789 N N . PHE A 1 237 ? -27.167 -11.526 25.766 1.00 95.31 237 PHE A N 1
ATOM 1790 C CA . PHE A 1 237 ? -26.382 -10.713 26.705 1.00 95.31 237 PHE A CA 1
ATOM 1791 C C . PHE A 1 237 ? -25.844 -11.562 27.861 1.00 95.31 237 PHE A C 1
ATOM 1793 O O . PHE A 1 237 ? -24.641 -11.568 28.119 1.00 95.31 237 PHE A O 1
ATOM 1800 N N . ALA A 1 238 ? -26.712 -12.365 28.486 1.00 94.62 238 ALA A N 1
ATOM 1801 C CA . ALA A 1 238 ? -26.322 -13.290 29.550 1.00 94.62 238 ALA A CA 1
ATOM 1802 C C . ALA A 1 238 ? -25.267 -14.307 29.074 1.00 94.62 238 ALA A C 1
ATOM 1804 O O . ALA A 1 238 ? -24.277 -14.551 29.764 1.00 94.62 238 ALA A O 1
ATOM 1805 N N . LYS A 1 239 ? -25.430 -14.857 27.859 1.00 94.94 239 LYS A N 1
ATOM 1806 C CA . LYS A 1 239 ? -24.464 -15.802 27.267 1.00 94.94 239 LYS A CA 1
ATOM 1807 C C . LYS A 1 239 ? -23.088 -15.169 27.070 1.00 94.94 239 LYS A C 1
ATOM 1809 O O . LYS A 1 239 ? -22.087 -15.756 27.468 1.00 94.94 239 LYS A O 1
ATOM 1814 N N . ARG A 1 240 ? -23.032 -13.969 26.488 1.00 94.06 240 ARG A N 1
ATOM 1815 C CA . ARG A 1 240 ? -21.773 -13.253 26.228 1.00 94.06 240 ARG A CA 1
ATOM 1816 C C . ARG A 1 240 ? -21.096 -12.769 27.513 1.00 94.06 240 ARG A C 1
ATOM 1818 O O . ARG A 1 240 ? -19.875 -12.669 27.556 1.00 94.06 240 ARG A O 1
ATOM 1825 N N . ALA A 1 241 ? -21.867 -12.522 28.571 1.00 93.44 241 ALA A N 1
ATOM 1826 C CA . ALA A 1 241 ? -21.357 -12.117 29.877 1.00 93.44 241 ALA A CA 1
ATOM 1827 C C . ALA A 1 241 ? -20.884 -13.284 30.770 1.00 93.44 241 ALA A C 1
ATOM 1829 O O . ALA A 1 241 ? -20.205 -13.048 31.770 1.00 93.44 241 ALA A O 1
ATOM 1830 N N . ALA A 1 242 ? -21.213 -14.540 30.439 1.00 91.12 242 ALA A N 1
ATOM 1831 C CA . ALA A 1 242 ? -20.906 -15.708 31.276 1.00 91.12 242 ALA A CA 1
ATOM 1832 C C . ALA A 1 242 ? -19.408 -15.861 31.593 1.00 91.12 242 ALA A C 1
ATOM 1834 O O . ALA A 1 242 ? -19.048 -16.216 32.713 1.00 91.12 242 ALA A O 1
ATOM 1835 N N . HIS A 1 243 ? -18.542 -15.513 30.639 1.00 89.19 243 HIS A N 1
ATOM 1836 C CA . HIS A 1 243 ? -17.086 -15.576 30.787 1.00 89.19 243 HIS A CA 1
ATOM 1837 C C . HIS A 1 243 ? -16.421 -14.250 30.412 1.00 89.19 243 HIS A C 1
ATOM 1839 O O . HIS A 1 243 ? -15.401 -14.235 29.729 1.00 89.19 243 HIS A O 1
ATOM 1845 N N . ILE A 1 244 ? -16.999 -13.128 30.862 1.00 93.69 244 ILE A N 1
ATOM 1846 C CA . ILE A 1 244 ? -16.579 -11.772 30.468 1.00 93.69 244 ILE A CA 1
ATOM 1847 C C . ILE A 1 244 ? -15.083 -11.487 30.694 1.00 93.69 244 ILE A C 1
ATOM 1849 O O . ILE A 1 244 ? -14.487 -10.673 29.996 1.00 93.69 244 ILE A O 1
ATOM 1853 N N . THR A 1 245 ? -14.461 -12.180 31.648 1.00 94.81 245 THR A N 1
ATOM 1854 C CA . THR A 1 245 ? -13.048 -12.014 31.997 1.00 94.81 245 THR A CA 1
ATOM 1855 C C . THR A 1 245 ? -12.088 -12.752 31.059 1.00 94.81 245 THR A C 1
ATOM 1857 O O . THR A 1 245 ? -10.926 -12.367 30.967 1.00 94.81 245 THR A O 1
ATOM 1860 N N . LEU A 1 246 ? -12.568 -13.781 30.350 1.00 93.62 246 LEU A N 1
ATOM 1861 C CA . LEU A 1 246 ? -11.769 -14.701 29.528 1.00 93.62 246 LEU A CA 1
ATOM 1862 C C . LEU A 1 246 ? -11.997 -14.528 28.021 1.00 93.62 246 LEU A C 1
ATOM 1864 O O . LEU A 1 246 ? -11.485 -15.321 27.234 1.00 93.62 246 LEU A O 1
ATOM 1868 N N . ILE A 1 247 ? -12.782 -13.530 27.610 1.00 94.88 247 ILE A N 1
ATOM 1869 C CA . ILE A 1 247 ? -13.032 -13.247 26.193 1.00 94.88 247 ILE A CA 1
ATOM 1870 C C . ILE A 1 247 ? -11.685 -12.961 25.503 1.00 94.88 247 ILE A C 1
ATOM 1872 O O . ILE A 1 247 ? -10.994 -12.035 25.939 1.00 94.88 247 ILE A O 1
ATOM 1876 N N . PRO A 1 248 ? -11.316 -13.692 24.434 1.00 94.75 248 PRO A N 1
ATOM 1877 C CA . PRO A 1 248 ? -10.159 -13.346 23.613 1.00 94.75 248 PRO A CA 1
ATOM 1878 C C . PRO A 1 248 ? -10.314 -11.936 23.037 1.00 94.75 248 PRO A C 1
ATOM 1880 O O . PRO A 1 248 ? -11.354 -11.604 22.467 1.00 94.75 248 PRO A O 1
ATOM 1883 N N . GLY A 1 249 ? -9.318 -11.084 23.267 1.00 95.19 249 GLY A N 1
ATOM 1884 C CA . GLY A 1 249 ? -9.364 -9.658 22.924 1.00 95.19 249 GLY A CA 1
ATOM 1885 C C . GLY A 1 249 ? -10.211 -8.811 23.876 1.00 95.19 249 GLY A C 1
ATOM 1886 O O . GLY A 1 249 ? -10.348 -7.601 23.692 1.00 95.19 249 GLY A O 1
ATOM 1887 N N . GLY A 1 250 ? -10.747 -9.405 24.944 1.00 96.75 250 GLY A N 1
ATOM 1888 C CA . GLY A 1 250 ? -11.535 -8.715 25.958 1.00 96.75 250 GLY A CA 1
ATOM 1889 C C . GLY A 1 250 ? -10.765 -7.591 26.654 1.00 96.75 250 GLY A C 1
ATOM 1890 O O . GLY A 1 250 ? -11.353 -6.568 27.009 1.00 96.75 250 GLY A O 1
ATOM 1891 N N . GLY A 1 251 ? -9.447 -7.738 26.802 1.00 96.81 251 GLY A N 1
ATOM 1892 C CA . GLY A 1 251 ? -8.585 -6.730 27.411 1.00 96.81 251 GLY A CA 1
ATOM 1893 C C . GLY A 1 251 ? -8.177 -5.586 26.490 1.00 96.81 251 GLY A C 1
ATOM 1894 O O . GLY A 1 251 ? -7.595 -4.600 26.960 1.00 96.81 251 GLY A O 1
ATOM 1895 N N . ALA A 1 252 ? -8.498 -5.674 25.197 1.00 95.38 252 ALA A N 1
ATOM 1896 C CA . ALA A 1 252 ? -8.161 -4.641 24.234 1.00 95.38 252 ALA A CA 1
ATOM 1897 C C . ALA A 1 252 ? -8.694 -3.274 24.688 1.00 95.38 252 ALA A C 1
ATOM 1899 O O . ALA A 1 252 ? -9.810 -3.142 25.204 1.00 95.38 252 ALA A O 1
ATOM 1900 N N . ALA A 1 253 ? -7.851 -2.254 24.518 1.00 95.44 253 ALA A N 1
ATOM 1901 C CA . ALA A 1 253 ? -8.165 -0.865 24.835 1.00 95.44 253 ALA A CA 1
ATOM 1902 C C . ALA A 1 253 ? -8.654 -0.627 26.278 1.00 95.44 253 ALA A C 1
ATOM 1904 O O . ALA A 1 253 ? -9.552 0.175 26.520 1.00 95.44 253 ALA A O 1
ATOM 1905 N N . GLY A 1 254 ? -8.055 -1.325 27.252 1.00 96.19 254 GLY A N 1
ATOM 1906 C CA . GLY A 1 254 ? -8.396 -1.142 28.667 1.00 96.19 254 GLY A CA 1
ATOM 1907 C C . GLY A 1 254 ? -9.736 -1.768 29.057 1.00 96.19 254 GLY A C 1
ATOM 1908 O O . GLY A 1 254 ? -10.433 -1.224 29.912 1.00 96.19 254 GLY A O 1
ATOM 1909 N N . GLY A 1 255 ? -10.101 -2.878 28.410 1.00 97.38 255 GLY A N 1
ATOM 1910 C CA . GLY A 1 255 ? -11.333 -3.623 28.673 1.00 97.38 255 GLY A CA 1
ATOM 1911 C C . GLY A 1 255 ? -12.526 -3.237 27.794 1.00 97.38 255 GLY A C 1
ATOM 1912 O O . GLY A 1 255 ? -13.627 -3.750 28.001 1.00 97.38 255 GLY A O 1
ATOM 1913 N N . LEU A 1 256 ? -12.340 -2.352 26.808 1.00 97.50 256 LEU A N 1
ATOM 1914 C CA . LEU A 1 256 ? -13.393 -2.027 25.841 1.00 97.50 256 LEU A CA 1
ATOM 1915 C C . LEU A 1 256 ? -13.756 -3.224 24.961 1.00 97.50 256 LEU A C 1
ATOM 1917 O O . LEU A 1 256 ? -14.924 -3.360 24.616 1.00 97.50 256 LEU A O 1
ATOM 1921 N N . GLY A 1 257 ? -12.805 -4.106 24.637 1.00 97.31 257 GLY A N 1
ATOM 1922 C CA . GLY A 1 257 ? -13.107 -5.345 23.912 1.00 97.31 257 GLY A CA 1
ATOM 1923 C C . GLY A 1 257 ? -14.180 -6.171 24.629 1.00 97.31 257 GLY A C 1
ATOM 1924 O O . GLY A 1 257 ? -15.199 -6.525 24.038 1.00 97.31 257 GLY A O 1
ATOM 1925 N N . ALA A 1 258 ? -14.018 -6.384 25.939 1.00 97.75 258 ALA A N 1
ATOM 1926 C CA . ALA A 1 258 ? -14.998 -7.088 26.761 1.00 97.75 258 ALA A CA 1
ATOM 1927 C C . ALA A 1 258 ? -16.321 -6.316 26.846 1.00 97.75 258 ALA A C 1
ATOM 1929 O O . ALA A 1 258 ? -17.389 -6.921 26.733 1.00 97.75 258 ALA A O 1
ATOM 1930 N N . ALA A 1 259 ? -16.272 -4.990 26.999 1.00 97.38 259 ALA A N 1
ATOM 1931 C CA . ALA A 1 259 ? -17.462 -4.143 27.043 1.00 97.38 259 ALA A CA 1
ATOM 1932 C C . ALA A 1 259 ? -18.284 -4.228 25.748 1.00 97.38 259 ALA A C 1
ATOM 1934 O O . ALA A 1 259 ? -19.474 -4.516 25.801 1.00 97.38 259 ALA A O 1
ATOM 1935 N N . PHE A 1 260 ? -17.664 -4.048 24.581 1.00 97.88 260 PHE A N 1
ATOM 1936 C CA . PHE A 1 260 ? -18.360 -4.122 23.297 1.00 97.88 260 PHE A CA 1
ATOM 1937 C C . PHE A 1 260 ? -18.848 -5.531 22.982 1.00 97.88 260 PHE A C 1
ATOM 1939 O O . PHE A 1 260 ? -19.990 -5.693 22.551 1.00 97.88 260 PHE A O 1
ATOM 1946 N N . TYR A 1 261 ? -18.035 -6.555 23.245 1.00 97.62 261 TYR A N 1
ATOM 1947 C CA . TYR A 1 261 ? -18.464 -7.935 23.045 1.00 97.62 261 TYR A CA 1
ATOM 1948 C C . TYR A 1 261 ? -19.709 -8.261 23.873 1.00 97.62 261 TYR A C 1
ATOM 1950 O O . TYR A 1 261 ? -20.633 -8.888 23.362 1.00 97.62 261 TYR A O 1
ATOM 1958 N N . SER A 1 262 ? -19.744 -7.832 25.138 1.00 96.75 262 SER A N 1
ATOM 1959 C CA . SER A 1 262 ? -20.792 -8.206 26.091 1.00 96.75 262 SER A CA 1
ATOM 1960 C C . SER A 1 262 ? -22.014 -7.279 26.051 1.00 96.75 262 SER A C 1
ATOM 1962 O O . SER A 1 262 ? -23.118 -7.763 25.812 1.00 96.75 262 SER A O 1
ATOM 1964 N N . PHE A 1 263 ? -21.837 -5.963 26.218 1.00 96.81 263 PHE A N 1
ATOM 1965 C CA . PHE A 1 263 ? -22.928 -4.982 26.220 1.00 96.81 263 PHE A CA 1
ATOM 1966 C C . PHE A 1 263 ? -23.458 -4.668 24.828 1.00 96.81 263 PHE A C 1
ATOM 1968 O O . PHE A 1 263 ? -24.656 -4.487 24.684 1.00 96.81 263 PHE A O 1
ATOM 1975 N N . PHE A 1 264 ? -22.607 -4.601 23.805 1.00 97.31 264 PHE A N 1
ATOM 1976 C CA . PHE A 1 264 ? -23.023 -4.175 22.461 1.00 97.31 264 PHE A CA 1
ATOM 1977 C C . PHE A 1 264 ? -23.224 -5.347 21.492 1.00 97.31 264 PHE A C 1
ATOM 1979 O O . PHE A 1 264 ? -23.433 -5.134 20.298 1.00 97.31 264 PHE A O 1
ATOM 1986 N N . LYS A 1 265 ? -23.120 -6.592 21.989 1.00 96.50 265 LYS A N 1
ATOM 1987 C CA . LYS A 1 265 ? -23.106 -7.829 21.184 1.00 96.50 265 LYS A CA 1
ATOM 1988 C C . LYS A 1 265 ? -22.119 -7.767 20.014 1.00 96.50 265 LYS A C 1
ATOM 1990 O O . LYS A 1 265 ? -22.324 -8.421 18.991 1.00 96.50 265 LYS A O 1
ATOM 1995 N N . ALA A 1 266 ? -21.060 -6.975 20.152 1.00 96.94 266 ALA A N 1
ATOM 1996 C CA . ALA A 1 266 ? -20.166 -6.715 19.046 1.00 96.94 266 ALA A CA 1
ATOM 1997 C C . ALA A 1 266 ? -19.374 -7.971 18.681 1.00 96.94 266 ALA A C 1
ATOM 1999 O O . ALA A 1 266 ? -19.060 -8.817 19.527 1.00 96.94 266 ALA A O 1
ATOM 2000 N N . GLU A 1 267 ? -19.024 -8.072 17.408 1.00 94.69 267 GLU A N 1
ATOM 2001 C CA . GLU A 1 267 ? -18.010 -9.015 16.953 1.00 94.69 267 GLU A CA 1
ATOM 2002 C C . GLU A 1 267 ? -16.637 -8.354 17.062 1.00 94.69 267 GLU A C 1
ATOM 2004 O O . GLU A 1 267 ? -16.418 -7.275 16.506 1.00 94.69 267 GLU A O 1
ATOM 2009 N N . LEU A 1 268 ? -15.718 -9.005 17.778 1.00 94.50 268 LEU A N 1
ATOM 2010 C CA . LEU A 1 268 ? -14.307 -8.632 17.778 1.00 94.50 268 LEU A CA 1
ATOM 2011 C C . LEU A 1 268 ? -13.665 -9.304 16.566 1.00 94.50 268 LEU A C 1
ATOM 2013 O O . LEU A 1 268 ? -13.691 -10.531 16.457 1.00 94.50 268 LEU A O 1
ATOM 2017 N N . ARG A 1 269 ? -13.154 -8.509 15.629 1.00 91.69 269 ARG A N 1
ATOM 2018 C CA . ARG A 1 269 ? -12.575 -9.005 14.376 1.00 91.69 269 ARG A CA 1
ATOM 2019 C C . ARG A 1 269 ? -11.234 -8.323 14.111 1.00 91.69 269 ARG A C 1
ATOM 2021 O O . ARG A 1 269 ? -11.102 -7.151 14.462 1.00 91.69 269 ARG A O 1
ATOM 2028 N N . PRO A 1 270 ? -10.276 -8.996 13.451 1.00 89.06 270 PRO A N 1
ATOM 2029 C CA . PRO A 1 270 ? -9.034 -8.354 13.033 1.00 89.06 270 PRO A CA 1
ATOM 2030 C C . PRO A 1 270 ? -9.317 -7.103 12.200 1.00 89.06 270 PRO A C 1
ATOM 2032 O O . PRO A 1 270 ? -10.172 -7.134 11.305 1.00 89.06 270 PRO A O 1
ATOM 2035 N N . GLY A 1 271 ? -8.602 -6.012 12.476 1.00 87.25 271 GLY A N 1
ATOM 2036 C CA . GLY A 1 271 ? -8.868 -4.707 11.873 1.00 87.25 271 GLY A CA 1
ATOM 2037 C C . GLY A 1 271 ? -8.809 -4.767 10.351 1.00 87.25 271 GLY A C 1
ATOM 2038 O O . GLY A 1 271 ? -9.764 -4.392 9.670 1.00 87.25 271 GLY A O 1
ATOM 2039 N N . TRP A 1 272 ? -7.756 -5.378 9.808 1.00 85.69 272 TRP A N 1
ATOM 2040 C CA . TRP A 1 272 ? -7.575 -5.488 8.360 1.00 85.69 272 TRP A CA 1
ATOM 2041 C C . TRP A 1 272 ? -8.734 -6.213 7.654 1.00 85.69 272 TRP A C 1
ATOM 2043 O O . TRP A 1 272 ? -9.043 -5.872 6.516 1.00 85.69 272 TRP A O 1
ATOM 2053 N N . GLN A 1 273 ? -9.388 -7.192 8.297 1.00 88.75 273 GLN A N 1
ATOM 2054 C CA . GLN A 1 273 ? -10.507 -7.925 7.691 1.00 88.75 273 GLN A CA 1
ATOM 2055 C C . GLN A 1 273 ? -11.729 -7.030 7.540 1.00 88.75 273 GLN A C 1
ATOM 2057 O O . GLN A 1 273 ? -12.363 -7.030 6.486 1.00 88.75 273 GLN A O 1
ATOM 2062 N N . LEU A 1 274 ? -12.036 -6.246 8.578 1.00 87.75 274 LEU A N 1
ATOM 2063 C CA . LEU A 1 274 ? -13.120 -5.268 8.524 1.00 87.75 274 LEU A CA 1
ATOM 2064 C C . LEU A 1 274 ? -12.859 -4.265 7.398 1.00 87.75 274 LEU A C 1
ATOM 2066 O O . LEU A 1 274 ? -13.741 -4.016 6.579 1.00 87.75 274 LEU A O 1
ATOM 2070 N N . PHE A 1 275 ? -11.634 -3.741 7.307 1.00 86.81 275 PHE A N 1
ATOM 2071 C CA . PHE A 1 275 ? -11.241 -2.825 6.233 1.00 86.81 275 PHE A CA 1
ATOM 2072 C C . PHE A 1 275 ? -11.327 -3.481 4.849 1.00 86.81 275 PHE A C 1
ATOM 2074 O O . PHE A 1 275 ? -11.872 -2.885 3.923 1.00 86.81 275 PHE A O 1
ATOM 2081 N N . ALA A 1 276 ? -10.864 -4.723 4.706 1.00 89.00 276 ALA A N 1
ATOM 2082 C CA . ALA A 1 276 ? -10.912 -5.460 3.448 1.00 89.00 276 ALA A CA 1
ATOM 2083 C C . ALA A 1 276 ? -12.349 -5.665 2.944 1.00 89.00 276 ALA A C 1
ATOM 2085 O O . ALA A 1 276 ? -12.601 -5.513 1.749 1.00 89.00 276 ALA A O 1
ATOM 2086 N N . GLU A 1 277 ? -13.289 -5.977 3.839 1.00 87.62 277 GLU A N 1
ATOM 2087 C CA . GLU A 1 277 ? -14.712 -6.109 3.505 1.00 87.62 277 GLU A CA 1
ATOM 2088 C C . GLU A 1 277 ? -15.328 -4.763 3.114 1.00 87.62 277 GLU A C 1
ATOM 2090 O O . GLU A 1 277 ? -15.973 -4.662 2.074 1.00 87.62 277 GLU A O 1
ATOM 2095 N N . MET A 1 278 ? -15.091 -3.714 3.907 1.00 83.38 278 MET A N 1
ATOM 2096 C CA . MET A 1 278 ? -15.660 -2.381 3.662 1.00 83.38 278 MET A CA 1
ATOM 2097 C C . MET A 1 278 ? -15.157 -1.742 2.363 1.00 83.38 278 MET A C 1
ATOM 2099 O O . MET A 1 278 ? -15.868 -0.943 1.757 1.00 83.38 278 MET A O 1
ATOM 2103 N N . LEU A 1 279 ? -13.939 -2.086 1.942 1.00 85.31 279 LEU A N 1
ATOM 2104 C CA . LEU A 1 279 ? -13.295 -1.547 0.745 1.00 85.31 279 LEU A CA 1
ATOM 2105 C C . LEU A 1 279 ? -13.374 -2.503 -0.458 1.00 85.31 279 LEU A C 1
ATOM 2107 O O . LEU A 1 279 ? -12.725 -2.252 -1.475 1.00 85.31 279 LEU A O 1
ATOM 2111 N N . SER A 1 280 ? -14.158 -3.586 -0.358 1.00 87.31 280 SER A N 1
ATOM 2112 C CA . SER A 1 280 ? -14.327 -4.605 -1.408 1.00 87.31 280 SER A CA 1
ATOM 2113 C C . SER A 1 280 ? -12.987 -5.122 -1.952 1.00 87.31 280 SER A C 1
ATOM 2115 O O . SER A 1 280 ? -12.802 -5.305 -3.157 1.00 87.31 280 SER A O 1
ATOM 2117 N N . LEU A 1 281 ? -12.014 -5.336 -1.058 1.00 91.44 281 LEU A N 1
ATOM 2118 C CA . LEU A 1 281 ? -10.630 -5.650 -1.418 1.00 91.44 281 LEU A CA 1
ATOM 2119 C C . LEU A 1 281 ? -10.521 -6.938 -2.244 1.00 91.44 281 LEU A C 1
ATOM 2121 O O . LEU A 1 281 ? -9.718 -7.005 -3.172 1.00 91.44 281 LEU A O 1
ATOM 2125 N N . GLU A 1 282 ? -11.332 -7.953 -1.939 1.00 94.38 282 GLU A N 1
ATOM 2126 C CA . GLU A 1 282 ? -11.311 -9.230 -2.662 1.00 94.38 282 GLU A CA 1
ATOM 2127 C C . GLU A 1 282 ? -11.639 -9.061 -4.156 1.00 94.38 282 GLU A C 1
ATOM 2129 O O . GLU A 1 282 ? -10.931 -9.608 -5.003 1.00 94.38 282 GLU A O 1
ATOM 2134 N N . GLU A 1 283 ? -12.644 -8.251 -4.495 1.00 92.88 283 GLU A N 1
ATOM 2135 C CA . GLU A 1 283 ? -13.019 -7.958 -5.887 1.00 92.88 283 GLU A CA 1
ATOM 2136 C C . GLU A 1 283 ? -11.901 -7.208 -6.620 1.00 92.88 283 GLU A C 1
ATOM 2138 O O . GLU A 1 283 ? -11.584 -7.491 -7.778 1.00 92.88 283 GLU A O 1
ATOM 2143 N N . LYS A 1 284 ? -11.242 -6.279 -5.922 1.00 93.50 284 LYS A N 1
ATOM 2144 C CA . LYS A 1 284 ? -10.124 -5.506 -6.472 1.00 93.50 284 LYS A CA 1
ATOM 2145 C C . LYS A 1 284 ? -8.893 -6.386 -6.700 1.00 93.50 284 LYS A C 1
ATOM 2147 O O . LYS A 1 284 ? -8.253 -6.269 -7.744 1.00 93.50 284 LYS A O 1
ATOM 2152 N N . ILE A 1 285 ? -8.605 -7.325 -5.793 1.00 95.75 285 ILE A N 1
ATOM 2153 C CA . ILE A 1 285 ? -7.569 -8.355 -5.981 1.00 95.75 285 ILE A CA 1
ATOM 2154 C C . ILE A 1 285 ? -7.912 -9.251 -7.176 1.00 95.75 285 ILE A C 1
ATOM 2156 O O . ILE A 1 285 ? -7.027 -9.577 -7.971 1.00 95.75 285 ILE A O 1
ATOM 2160 N N . ALA A 1 286 ? -9.180 -9.636 -7.347 1.00 95.50 286 ALA A N 1
ATOM 2161 C CA . ALA A 1 286 ? -9.620 -10.437 -8.488 1.00 95.50 286 ALA A CA 1
ATOM 2162 C C . ALA A 1 286 ? -9.375 -9.715 -9.827 1.00 95.50 286 ALA A C 1
ATOM 2164 O O . ALA A 1 286 ? -8.921 -10.348 -10.783 1.00 95.50 286 ALA A O 1
ATOM 2165 N N . ALA A 1 287 ? -9.573 -8.395 -9.874 1.00 94.31 287 ALA A N 1
ATOM 2166 C CA . ALA A 1 287 ? -9.369 -7.571 -11.068 1.00 94.31 287 ALA A CA 1
ATOM 2167 C C . ALA A 1 287 ? -7.900 -7.179 -11.346 1.00 94.31 287 ALA A C 1
ATOM 2169 O O . ALA A 1 287 ? -7.545 -6.949 -12.500 1.00 94.31 287 ALA A O 1
ATOM 2170 N N . ALA A 1 288 ? -7.041 -7.087 -10.326 1.00 95.94 288 ALA A N 1
ATOM 2171 C CA . ALA A 1 288 ? -5.663 -6.603 -10.473 1.00 95.94 288 ALA A CA 1
ATOM 2172 C C . ALA A 1 288 ? -4.709 -7.632 -11.110 1.00 95.94 288 ALA A C 1
ATOM 2174 O O . ALA A 1 288 ? -4.747 -8.810 -10.770 1.00 95.94 288 ALA A O 1
ATOM 2175 N N . GLU A 1 289 ? -3.805 -7.208 -11.991 1.00 94.00 289 GLU A N 1
ATOM 2176 C CA . GLU A 1 289 ? -2.738 -8.066 -12.534 1.00 94.00 289 GLU A CA 1
ATOM 2177 C C . GLU A 1 289 ? -1.611 -8.250 -11.509 1.00 94.00 289 GLU A C 1
ATOM 2179 O O . GLU A 1 289 ? -1.141 -9.366 -11.284 1.00 94.00 289 GLU A O 1
ATOM 2184 N N . THR A 1 290 ? -1.247 -7.159 -10.834 1.00 94.94 290 THR A N 1
ATOM 2185 C CA . THR A 1 290 ? -0.189 -7.124 -9.820 1.00 94.94 290 THR A CA 1
ATOM 2186 C C . THR A 1 290 ? -0.751 -6.589 -8.514 1.00 94.94 290 THR A C 1
ATOM 2188 O O . THR A 1 290 ? -1.443 -5.572 -8.501 1.00 94.94 290 THR A O 1
ATOM 2191 N N . ILE A 1 291 ? -0.424 -7.260 -7.410 1.00 97.88 291 ILE A N 1
ATOM 2192 C CA . ILE A 1 291 ? -0.772 -6.831 -6.057 1.00 97.88 291 ILE A CA 1
ATOM 2193 C C . ILE A 1 291 ? 0.531 -6.556 -5.316 1.00 97.88 291 ILE A C 1
ATOM 2195 O O . ILE A 1 291 ? 1.381 -7.441 -5.230 1.00 97.88 291 ILE A O 1
ATOM 2199 N N . ILE A 1 292 ? 0.679 -5.347 -4.787 1.00 98.06 292 ILE A N 1
ATOM 2200 C CA . ILE A 1 292 ? 1.813 -4.927 -3.964 1.00 98.06 292 ILE A CA 1
ATOM 2201 C C . ILE A 1 292 ?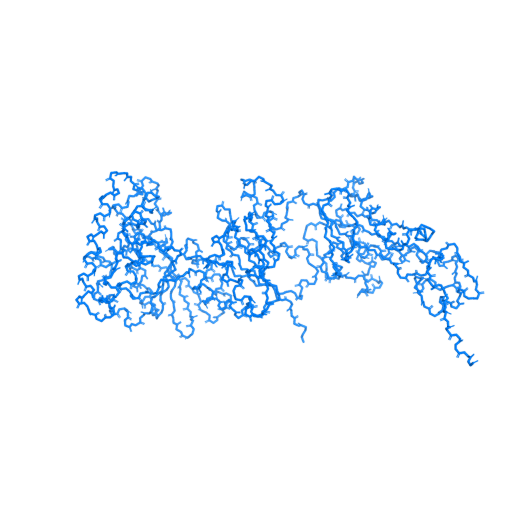 1.281 -4.645 -2.564 1.00 98.06 292 ILE A C 1
ATOM 2203 O O . ILE A 1 292 ? 0.330 -3.889 -2.405 1.00 98.06 292 ILE A O 1
ATOM 2207 N N . THR A 1 293 ? 1.881 -5.248 -1.549 1.00 96.62 293 THR A N 1
ATOM 2208 C CA . THR A 1 293 ? 1.588 -4.998 -0.133 1.00 96.62 293 THR A CA 1
ATOM 2209 C C . THR A 1 293 ? 2.888 -4.716 0.600 1.00 96.62 293 THR A C 1
ATOM 2211 O O . THR A 1 293 ? 3.974 -4.930 0.063 1.00 96.62 293 THR A O 1
ATOM 2214 N N . GLY A 1 294 ? 2.804 -4.254 1.837 1.00 93.81 294 GLY A N 1
ATOM 2215 C CA . GLY A 1 294 ? 3.992 -3.961 2.614 1.00 93.81 294 GLY A CA 1
ATOM 2216 C C . GLY A 1 294 ? 3.679 -3.590 4.041 1.00 93.81 294 GLY A C 1
ATOM 2217 O O . GLY A 1 294 ? 2.555 -3.214 4.345 1.00 93.81 294 GLY A O 1
ATOM 2218 N N . GLU A 1 295 ? 4.682 -3.683 4.900 1.00 92.25 295 GLU A N 1
ATOM 2219 C CA . GLU A 1 295 ? 4.664 -3.118 6.247 1.00 92.25 295 GLU A CA 1
ATOM 2220 C C . GLU A 1 295 ? 6.109 -2.841 6.686 1.00 92.25 295 GLU A C 1
ATOM 2222 O O . GLU A 1 295 ? 7.065 -3.320 6.069 1.00 92.25 295 GLU A O 1
ATOM 2227 N N . GLY A 1 296 ? 6.294 -2.085 7.770 1.00 92.06 296 GLY A N 1
ATOM 2228 C CA . GLY A 1 296 ? 7.642 -1.696 8.207 1.00 92.06 296 GLY A CA 1
ATOM 2229 C C . GLY A 1 296 ? 8.553 -2.883 8.543 1.00 92.06 296 GLY A C 1
ATOM 2230 O O . GLY A 1 296 ? 9.747 -2.844 8.255 1.00 92.06 296 GLY A O 1
ATOM 2231 N N . ARG A 1 297 ? 7.997 -3.953 9.116 1.00 93.38 297 ARG A N 1
ATOM 2232 C CA . ARG A 1 297 ? 8.735 -5.172 9.450 1.00 93.38 297 ARG A CA 1
ATOM 2233 C C . ARG A 1 297 ? 7.922 -6.400 9.085 1.00 93.38 297 ARG A C 1
ATOM 2235 O O . ARG A 1 297 ? 6.886 -6.638 9.691 1.00 93.38 297 ARG A O 1
ATOM 2242 N N . PHE A 1 298 ? 8.437 -7.188 8.153 1.00 94.75 298 PHE A N 1
ATOM 2243 C CA . PHE A 1 298 ? 7.827 -8.436 7.735 1.00 94.75 298 PHE A CA 1
ATOM 2244 C C . PHE A 1 298 ? 8.441 -9.603 8.522 1.00 94.75 298 PHE A C 1
ATOM 2246 O O . PHE A 1 298 ? 9.583 -10.002 8.272 1.00 94.75 298 PHE A O 1
ATOM 2253 N N . ASP A 1 299 ? 7.702 -10.132 9.498 1.00 93.69 299 ASP A N 1
ATOM 2254 C CA . ASP A 1 299 ? 8.127 -11.229 10.375 1.00 93.69 299 ASP A CA 1
ATOM 2255 C C . ASP A 1 299 ? 7.086 -12.366 10.448 1.00 93.69 299 ASP A C 1
ATOM 2257 O O . ASP A 1 299 ? 6.097 -12.401 9.713 1.00 93.69 299 ASP A O 1
ATOM 2261 N N . THR A 1 300 ? 7.315 -13.375 11.291 1.00 90.94 300 THR A N 1
ATOM 2262 C CA . THR A 1 300 ? 6.400 -14.526 11.402 1.00 90.94 300 THR A CA 1
ATOM 2263 C C . THR A 1 300 ? 5.014 -14.147 11.933 1.00 90.94 300 THR A C 1
ATOM 2265 O O . THR A 1 300 ? 4.034 -14.829 11.619 1.00 90.94 300 THR A O 1
ATOM 2268 N N . GLN A 1 301 ? 4.888 -13.053 12.690 1.00 86.12 301 GLN A N 1
ATOM 2269 C CA . GLN A 1 301 ? 3.593 -12.570 13.169 1.00 86.12 301 GLN A CA 1
ATOM 2270 C C . GLN A 1 301 ? 2.789 -11.932 12.037 1.00 86.12 301 GLN A C 1
ATOM 2272 O O . GLN A 1 301 ? 1.564 -12.037 12.025 1.00 86.12 301 GLN A O 1
ATOM 2277 N N . SER A 1 302 ? 3.456 -11.321 11.060 1.00 87.38 302 SER A N 1
ATOM 2278 C CA . SER A 1 302 ? 2.838 -10.818 9.826 1.00 87.38 302 SER A CA 1
ATOM 2279 C C . SER A 1 302 ? 2.121 -11.907 9.028 1.00 87.38 302 SER A C 1
ATOM 2281 O O . SER A 1 302 ? 1.131 -11.644 8.344 1.00 87.38 302 SER A O 1
ATOM 2283 N N . LEU A 1 303 ? 2.607 -13.146 9.151 1.00 87.62 303 LEU A N 1
ATOM 2284 C CA . LEU A 1 303 ? 2.036 -14.346 8.540 1.00 87.62 303 LEU A CA 1
ATOM 2285 C C . LEU A 1 303 ? 0.998 -15.064 9.416 1.00 87.62 303 LEU A C 1
ATOM 2287 O O . LEU A 1 303 ? 0.544 -16.150 9.063 1.00 87.62 303 LEU A O 1
ATOM 2291 N N . SER A 1 304 ? 0.630 -14.483 10.557 1.00 83.12 304 SER A N 1
ATOM 2292 C CA . SER A 1 304 ? -0.270 -15.091 11.540 1.00 83.12 304 SER A CA 1
ATOM 2293 C C . SER A 1 304 ? -1.627 -14.383 11.551 1.00 83.12 304 SER A C 1
ATOM 2295 O O . SER A 1 304 ? -2.033 -13.819 12.562 1.00 83.12 304 SER A O 1
ATOM 2297 N N . GLY A 1 305 ? -2.319 -14.365 10.405 1.00 73.56 305 GLY A N 1
ATOM 2298 C CA . GLY A 1 305 ? -3.661 -13.782 10.296 1.00 73.56 305 GLY A CA 1
ATOM 2299 C C . GLY A 1 305 ? -3.723 -12.250 10.268 1.00 73.56 305 GLY A C 1
ATOM 2300 O O . GLY A 1 305 ? -4.808 -11.695 10.442 1.00 73.56 305 GLY A O 1
ATOM 2301 N N . LYS A 1 306 ? -2.593 -11.569 10.029 1.00 83.69 306 LYS A N 1
ATOM 2302 C CA . LYS A 1 306 ? -2.506 -10.111 9.811 1.00 83.69 306 LYS A CA 1
ATOM 2303 C C . LYS A 1 306 ? -2.681 -9.742 8.330 1.00 83.69 306 LYS A C 1
ATOM 2305 O O . LYS A 1 306 ? -2.987 -10.602 7.504 1.00 83.69 306 LYS A O 1
ATOM 2310 N N . LEU A 1 307 ? -2.473 -8.466 7.990 1.00 88.44 307 LEU A N 1
ATOM 2311 C CA . LEU A 1 307 ? -2.717 -7.923 6.654 1.00 88.44 307 LEU A CA 1
ATOM 2312 C C . LEU A 1 307 ? -2.030 -8.716 5.532 1.00 88.44 307 LEU A C 1
ATOM 2314 O O . LEU A 1 307 ? -2.704 -9.129 4.590 1.00 88.44 307 LEU A O 1
ATOM 2318 N N . ILE A 1 308 ? -0.712 -8.938 5.619 1.00 92.19 308 ILE A N 1
ATOM 2319 C CA . ILE A 1 308 ? 0.045 -9.605 4.545 1.00 92.19 308 ILE A CA 1
ATOM 2320 C C . ILE A 1 308 ? -0.447 -11.042 4.339 1.00 92.19 308 ILE A C 1
ATOM 2322 O O . ILE A 1 308 ? -0.671 -11.450 3.198 1.00 92.19 308 ILE A O 1
ATOM 2326 N N . ASP A 1 309 ? -0.674 -11.801 5.418 1.00 91.69 309 ASP A N 1
ATOM 2327 C CA . ASP A 1 309 ? -1.256 -13.146 5.315 1.00 91.69 309 ASP A CA 1
ATOM 2328 C C . ASP A 1 309 ? -2.666 -13.122 4.718 1.00 91.69 309 ASP A C 1
ATOM 2330 O O . ASP A 1 309 ? -3.009 -13.946 3.868 1.00 91.69 309 ASP A O 1
ATOM 2334 N N . GLY A 1 310 ? -3.467 -12.140 5.126 1.00 91.88 310 GLY A N 1
ATOM 2335 C CA . GLY A 1 310 ? -4.805 -11.888 4.619 1.00 91.88 310 GLY A CA 1
ATOM 2336 C C . GLY A 1 310 ? -4.836 -11.660 3.112 1.00 91.88 310 GLY A C 1
ATOM 2337 O O . GLY A 1 310 ? -5.533 -12.374 2.387 1.00 91.88 310 GLY A O 1
ATOM 2338 N N . ILE A 1 311 ? -4.023 -10.719 2.628 1.00 94.44 311 ILE A N 1
ATOM 2339 C CA . ILE A 1 311 ? -3.860 -10.427 1.200 1.00 94.44 311 ILE A CA 1
ATOM 2340 C C . ILE A 1 311 ? -3.345 -11.660 0.465 1.00 94.44 311 ILE A C 1
ATOM 2342 O O . ILE A 1 311 ? -3.902 -12.028 -0.568 1.00 94.44 311 ILE A O 1
ATOM 2346 N N . ALA A 1 312 ? -2.323 -12.338 0.996 1.00 95.25 312 ALA A N 1
ATOM 2347 C CA . ALA A 1 312 ? -1.816 -13.567 0.399 1.00 95.25 312 ALA A CA 1
ATOM 2348 C C . ALA A 1 312 ? -2.930 -14.618 0.282 1.00 95.25 312 ALA A C 1
ATOM 2350 O O . ALA A 1 312 ? -3.089 -15.229 -0.771 1.00 95.25 312 ALA A O 1
ATOM 2351 N N . SER A 1 313 ? -3.763 -14.782 1.312 1.00 94.25 313 SER A N 1
ATOM 2352 C CA . SER A 1 313 ? -4.914 -15.687 1.304 1.00 94.25 313 SER A CA 1
ATOM 2353 C C . SER A 1 313 ? -5.945 -15.346 0.233 1.00 94.25 313 SER A C 1
ATOM 2355 O O . SER A 1 313 ? -6.371 -16.238 -0.504 1.00 94.25 313 SER A O 1
ATOM 2357 N N . LEU A 1 314 ? -6.291 -14.066 0.084 1.00 94.88 314 LEU A N 1
ATOM 2358 C CA . LEU A 1 314 ? -7.192 -13.603 -0.971 1.00 94.88 314 LEU A CA 1
ATOM 2359 C C . LEU A 1 314 ? -6.586 -13.830 -2.363 1.00 94.88 314 LEU A C 1
ATOM 2361 O O . LEU A 1 314 ? -7.244 -14.408 -3.223 1.00 94.88 314 LEU A O 1
ATOM 2365 N N . CYS A 1 315 ? -5.313 -13.486 -2.573 1.00 96.44 315 CYS A N 1
ATOM 2366 C CA . CYS A 1 315 ? -4.600 -13.721 -3.832 1.00 96.44 315 CYS A CA 1
ATOM 2367 C C . CYS A 1 315 ? -4.595 -15.206 -4.235 1.00 96.44 315 CYS A C 1
ATOM 2369 O O . CYS A 1 315 ? -4.815 -15.530 -5.406 1.00 96.44 315 CYS A O 1
ATOM 2371 N N . ARG A 1 316 ? -4.423 -16.123 -3.269 1.00 95.06 316 ARG A N 1
ATOM 2372 C CA . ARG A 1 316 ? -4.427 -17.575 -3.521 1.00 95.06 316 ARG A CA 1
ATOM 2373 C C . ARG A 1 316 ? -5.734 -18.072 -4.137 1.00 95.06 316 ARG A C 1
ATOM 2375 O O . ARG A 1 316 ? -5.668 -18.978 -4.969 1.00 95.06 316 ARG A O 1
ATOM 2382 N N . LYS A 1 317 ? -6.887 -17.486 -3.782 1.00 95.88 317 LYS A N 1
ATOM 2383 C CA . LYS A 1 317 ? -8.197 -17.837 -4.369 1.00 95.88 317 LYS A CA 1
ATOM 2384 C C . LYS A 1 317 ? -8.231 -17.621 -5.888 1.00 95.88 317 LYS A C 1
ATOM 2386 O O . LYS A 1 317 ? -8.929 -18.343 -6.589 1.00 95.88 317 LYS A O 1
ATOM 2391 N N . TYR A 1 318 ? -7.434 -16.675 -6.388 1.00 96.12 318 TYR A N 1
ATOM 2392 C CA . TYR A 1 318 ? -7.365 -16.292 -7.801 1.00 96.12 318 TYR A CA 1
ATOM 2393 C C . TYR A 1 318 ? -6.078 -16.763 -8.494 1.00 96.12 318 TYR A C 1
ATOM 2395 O O . TYR A 1 318 ? -5.776 -16.316 -9.597 1.00 96.12 318 TYR A O 1
ATOM 2403 N N . GLY A 1 319 ? -5.293 -17.640 -7.854 1.00 95.19 319 GLY A N 1
ATOM 2404 C CA . GLY A 1 319 ? -4.021 -18.122 -8.403 1.00 95.19 319 GLY A CA 1
ATOM 2405 C C . GLY A 1 319 ? -2.930 -17.049 -8.500 1.00 95.19 319 GLY A C 1
ATOM 2406 O O . GLY A 1 319 ? -1.997 -17.210 -9.281 1.00 95.19 319 GLY A O 1
ATOM 2407 N N . LYS A 1 320 ? -3.043 -15.965 -7.722 1.00 96.12 320 LYS A N 1
ATOM 2408 C CA . LYS A 1 320 ? -2.101 -14.838 -7.702 1.00 96.12 320 LYS A CA 1
ATOM 2409 C C . LYS A 1 320 ? -1.177 -14.910 -6.488 1.00 96.12 320 LYS A C 1
ATOM 2411 O O . LYS A 1 320 ? -1.472 -15.590 -5.503 1.00 96.12 320 LYS A O 1
ATOM 2416 N N . SER A 1 321 ? -0.093 -14.145 -6.551 1.00 96.75 321 SER A N 1
ATOM 2417 C CA . SER A 1 321 ? 0.880 -13.988 -5.471 1.00 96.75 321 SER A CA 1
ATOM 2418 C C . SER A 1 321 ? 1.199 -12.504 -5.283 1.00 96.75 321 SER A C 1
ATOM 2420 O O . SER A 1 321 ? 1.571 -11.858 -6.263 1.00 96.75 321 SER A O 1
ATOM 2422 N N . PRO A 1 322 ? 1.048 -11.944 -4.069 1.00 97.38 322 PRO A N 1
ATOM 2423 C CA . PRO A 1 322 ? 1.385 -10.547 -3.827 1.00 97.38 322 PRO A CA 1
ATOM 2424 C C . PRO A 1 322 ? 2.903 -10.350 -3.775 1.00 97.38 322 PRO A C 1
ATOM 2426 O O . PRO A 1 322 ? 3.630 -11.220 -3.293 1.00 97.38 322 PRO A O 1
ATOM 2429 N N . VAL A 1 323 ? 3.367 -9.193 -4.236 1.00 97.69 323 VAL A N 1
ATOM 2430 C CA . VAL A 1 323 ? 4.723 -8.688 -3.994 1.00 97.69 323 VAL A CA 1
ATOM 2431 C C . VAL A 1 323 ? 4.727 -7.969 -2.649 1.00 97.69 323 VAL A C 1
ATOM 2433 O O . VAL A 1 323 ? 3.819 -7.186 -2.374 1.00 97.69 323 VAL A O 1
ATOM 2436 N N . VAL A 1 324 ? 5.732 -8.231 -1.816 1.00 97.50 324 VAL A N 1
ATOM 2437 C CA . VAL A 1 324 ? 5.904 -7.559 -0.521 1.00 97.50 324 VAL A CA 1
ATOM 2438 C C . VAL A 1 324 ? 7.044 -6.555 -0.621 1.00 97.50 324 VAL A C 1
ATOM 2440 O O . VAL A 1 324 ? 8.146 -6.914 -1.030 1.00 97.50 324 VAL A O 1
ATOM 2443 N N . VAL A 1 325 ? 6.787 -5.314 -0.219 1.00 96.75 325 VAL A N 1
ATOM 2444 C CA . VAL A 1 325 ? 7.803 -4.274 -0.027 1.00 96.75 325 VAL A CA 1
ATOM 2445 C C . VAL A 1 325 ? 7.807 -3.888 1.448 1.00 96.75 325 VAL A C 1
ATOM 2447 O O . VAL A 1 325 ? 6.801 -3.410 1.963 1.00 96.75 325 VAL A O 1
ATOM 2450 N N . CYS A 1 326 ? 8.909 -4.118 2.153 1.00 96.25 326 CYS A N 1
ATOM 2451 C CA . CYS A 1 326 ? 8.996 -3.901 3.599 1.00 96.25 326 CYS A CA 1
ATOM 2452 C C . CYS A 1 326 ? 10.247 -3.114 3.999 1.00 96.25 326 CYS A C 1
ATOM 2454 O O . CYS A 1 326 ? 11.171 -2.953 3.208 1.00 96.25 326 CYS A O 1
ATOM 2456 N N . GLY A 1 327 ? 10.307 -2.623 5.237 1.00 94.94 327 GLY A N 1
ATOM 2457 C CA . GLY A 1 327 ? 11.549 -2.053 5.772 1.00 94.94 327 GLY A CA 1
ATOM 2458 C C . GLY A 1 327 ? 12.610 -3.139 5.982 1.00 94.94 327 GLY A C 1
ATOM 2459 O O . GLY A 1 327 ? 13.697 -3.072 5.418 1.00 94.94 327 GLY A O 1
ATOM 2460 N N . GLU A 1 328 ? 12.242 -4.178 6.731 1.00 95.38 328 GLU A N 1
ATOM 2461 C CA . GLU A 1 328 ? 13.071 -5.347 7.063 1.00 95.38 328 GLU A CA 1
ATOM 2462 C C . GLU A 1 328 ? 12.246 -6.630 6.896 1.00 95.38 328 GLU A C 1
ATOM 2464 O O . GLU A 1 328 ? 11.077 -6.652 7.298 1.00 95.38 328 GLU A O 1
ATOM 2469 N N . SER A 1 329 ? 12.845 -7.709 6.380 1.00 95.38 329 SER A N 1
ATOM 2470 C CA . SER A 1 329 ? 12.248 -9.047 6.427 1.00 95.38 329 SER A CA 1
ATOM 2471 C C . SER A 1 329 ? 13.069 -10.025 7.268 1.00 95.38 329 SER A C 1
ATOM 2473 O O . SER A 1 329 ? 14.275 -10.166 7.092 1.00 95.38 329 SER A O 1
ATOM 2475 N N . THR A 1 330 ? 12.394 -10.757 8.158 1.00 95.06 330 THR A N 1
ATOM 2476 C CA . THR A 1 330 ? 12.973 -11.883 8.921 1.00 95.06 330 THR A CA 1
ATOM 2477 C C . THR A 1 330 ? 12.302 -13.225 8.595 1.00 95.06 330 THR A C 1
ATOM 2479 O O . THR A 1 330 ? 12.556 -14.239 9.247 1.00 95.06 330 THR A O 1
ATOM 2482 N N . VAL A 1 331 ? 11.428 -13.248 7.584 1.00 94.56 331 VAL A N 1
ATOM 2483 C CA . VAL A 1 331 ? 10.662 -14.431 7.176 1.00 94.56 331 VAL A CA 1
ATOM 2484 C C . VAL A 1 331 ? 11.520 -15.351 6.310 1.00 94.56 331 VAL A C 1
ATOM 2486 O O . VAL A 1 331 ? 12.167 -14.913 5.363 1.00 94.56 331 VAL A O 1
ATOM 2489 N N . SER A 1 332 ? 11.488 -16.654 6.597 1.00 94.19 332 SER A N 1
ATOM 2490 C CA . SER A 1 332 ? 12.260 -17.631 5.827 1.00 94.19 332 SER A CA 1
ATOM 2491 C C . SER A 1 332 ? 11.673 -17.879 4.421 1.00 94.19 332 SER A C 1
ATOM 2493 O O . SER A 1 332 ? 10.450 -17.795 4.231 1.00 94.19 332 SER A O 1
ATOM 2495 N N . PRO A 1 333 ? 12.498 -18.261 3.426 1.00 93.69 333 PRO A N 1
ATOM 2496 C CA . PRO A 1 333 ? 12.025 -18.605 2.081 1.00 93.69 333 PRO A CA 1
ATOM 2497 C C . PRO A 1 333 ? 10.947 -19.701 2.055 1.00 93.69 333 PRO A C 1
ATOM 2499 O O . PRO A 1 333 ? 10.043 -19.677 1.215 1.00 93.69 333 PRO A O 1
ATOM 2502 N N . GLU A 1 334 ? 10.996 -20.658 2.986 1.00 94.25 334 GLU A N 1
ATOM 2503 C CA . GLU A 1 334 ? 9.997 -21.725 3.112 1.00 94.25 334 GLU A CA 1
ATOM 2504 C C . GLU A 1 334 ? 8.622 -21.168 3.483 1.00 94.25 334 GLU A C 1
ATOM 2506 O O . GLU A 1 334 ? 7.611 -21.610 2.932 1.00 94.25 334 GLU A O 1
ATOM 2511 N N . LEU A 1 335 ? 8.575 -20.184 4.387 1.00 93.69 335 LEU A N 1
ATOM 2512 C CA . LEU A 1 335 ? 7.334 -19.522 4.781 1.00 93.69 335 LEU A CA 1
ATOM 2513 C C . LEU A 1 335 ? 6.776 -18.661 3.644 1.00 93.69 335 LEU A C 1
ATOM 2515 O O . LEU A 1 335 ? 5.584 -18.759 3.352 1.00 93.69 335 LEU A O 1
ATOM 2519 N N . ILE A 1 336 ? 7.626 -17.913 2.933 1.00 94.62 336 ILE A N 1
ATOM 2520 C CA . ILE A 1 336 ? 7.230 -17.155 1.729 1.00 94.62 336 ILE A CA 1
ATOM 2521 C C . ILE A 1 336 ? 6.553 -18.093 0.718 1.00 94.62 336 ILE A C 1
ATOM 2523 O O . ILE A 1 336 ? 5.427 -17.842 0.272 1.00 94.62 336 ILE A O 1
ATOM 2527 N N . LYS A 1 337 ? 7.184 -19.239 0.427 1.00 94.56 337 LYS A N 1
ATOM 2528 C CA . LYS A 1 337 ? 6.644 -20.253 -0.488 1.00 94.56 337 LYS A CA 1
ATOM 2529 C C . LYS A 1 337 ? 5.346 -20.877 0.031 1.00 94.56 337 LYS A C 1
ATOM 2531 O O . LYS A 1 337 ? 4.400 -21.034 -0.741 1.00 94.56 337 LYS A O 1
ATOM 2536 N N . LYS A 1 338 ? 5.275 -21.217 1.323 1.00 93.75 338 LYS A N 1
ATOM 2537 C CA . LYS A 1 338 ? 4.079 -21.798 1.963 1.00 93.75 338 LYS A CA 1
ATOM 2538 C C . LYS A 1 338 ? 2.872 -20.867 1.843 1.00 93.75 338 LYS A C 1
ATOM 2540 O O . LYS A 1 338 ? 1.782 -21.328 1.513 1.00 93.75 338 LYS A O 1
ATOM 2545 N N . HIS A 1 339 ? 3.069 -19.568 2.059 1.00 93.81 339 HIS A N 1
ATOM 2546 C CA . HIS A 1 339 ? 2.005 -18.570 1.958 1.00 93.81 339 HIS A CA 1
ATOM 2547 C C . HIS A 1 339 ? 1.751 -18.108 0.509 1.00 93.81 339 HIS A C 1
ATOM 2549 O O . HIS A 1 339 ? 0.824 -17.333 0.277 1.00 93.81 339 HIS A O 1
ATOM 2555 N N . LYS A 1 340 ? 2.485 -18.644 -0.483 1.00 94.94 340 LYS A N 1
ATOM 2556 C CA . LYS A 1 340 ? 2.425 -18.254 -1.905 1.00 94.94 340 LYS A CA 1
ATOM 2557 C C . LYS A 1 340 ? 2.623 -16.749 -2.112 1.00 94.94 340 LYS A C 1
ATOM 2559 O O . LYS A 1 340 ? 1.950 -16.135 -2.942 1.00 94.94 340 LYS A O 1
ATOM 2564 N N . ILE A 1 341 ? 3.538 -16.168 -1.349 1.00 96.25 341 ILE A N 1
ATOM 2565 C CA . ILE A 1 341 ? 3.994 -14.794 -1.549 1.00 96.25 341 ILE A CA 1
ATOM 2566 C C . ILE A 1 341 ? 4.963 -14.783 -2.736 1.00 96.25 341 ILE A C 1
ATOM 2568 O O . ILE A 1 341 ? 5.686 -15.756 -2.958 1.00 96.25 341 ILE A O 1
ATOM 2572 N N . GLY A 1 342 ? 4.900 -13.724 -3.543 1.00 95.44 342 GLY A N 1
ATOM 2573 C CA . GLY A 1 342 ? 5.792 -13.508 -4.675 1.00 95.44 342 GLY A CA 1
ATOM 2574 C C . GLY A 1 342 ? 7.164 -13.028 -4.206 1.00 95.44 342 GLY A C 1
ATOM 2575 O O . GLY A 1 342 ? 7.727 -13.542 -3.241 1.00 95.44 342 GLY A O 1
ATOM 2576 N N . ASN A 1 343 ? 7.706 -12.022 -4.888 1.00 94.38 343 ASN A N 1
ATOM 2577 C CA . ASN A 1 343 ? 8.972 -11.424 -4.479 1.00 94.38 343 ASN A CA 1
ATOM 2578 C C . ASN A 1 343 ? 8.798 -10.589 -3.205 1.00 94.38 343 ASN A C 1
ATOM 2580 O O . ASN A 1 343 ? 7.764 -9.945 -3.008 1.00 94.38 343 ASN A O 1
ATOM 2584 N N . VAL A 1 344 ? 9.838 -10.588 -2.375 1.00 96.00 344 VAL A N 1
ATOM 2585 C CA . VAL A 1 344 ? 9.961 -9.742 -1.188 1.00 96.00 344 VAL A CA 1
ATOM 2586 C C . VAL A 1 344 ? 11.147 -8.815 -1.414 1.00 96.00 344 VAL A C 1
ATOM 2588 O O . VAL A 1 344 ? 12.233 -9.287 -1.741 1.00 96.00 344 VAL A O 1
ATOM 2591 N N . TYR A 1 345 ? 10.925 -7.516 -1.258 1.00 94.44 345 TYR A N 1
ATOM 2592 C CA . TYR A 1 345 ? 11.945 -6.479 -1.364 1.00 94.44 345 TYR A CA 1
ATOM 2593 C C . TYR A 1 345 ? 12.005 -5.714 -0.047 1.00 94.44 345 TYR A C 1
ATOM 2595 O O . TYR A 1 345 ? 10.961 -5.327 0.484 1.00 94.44 345 TYR A O 1
ATOM 2603 N N . GLN A 1 346 ? 13.208 -5.498 0.479 1.00 94.62 346 GLN A N 1
ATOM 2604 C CA . GLN A 1 346 ? 13.401 -4.795 1.743 1.00 94.62 346 GLN A CA 1
ATOM 2605 C C . GLN A 1 346 ? 14.268 -3.549 1.572 1.00 94.62 346 GLN A C 1
ATOM 2607 O O . GLN A 1 346 ? 15.267 -3.565 0.857 1.00 94.62 346 GLN A O 1
ATOM 2612 N N . LEU A 1 347 ? 13.905 -2.467 2.260 1.00 93.69 347 LEU A N 1
ATOM 2613 C CA . LEU A 1 347 ? 14.675 -1.222 2.227 1.00 93.69 347 LEU A CA 1
ATOM 2614 C C . LEU A 1 347 ? 16.069 -1.382 2.841 1.00 93.69 347 LEU A C 1
ATOM 2616 O O . LEU A 1 347 ? 17.002 -0.701 2.419 1.00 93.69 347 LEU A O 1
ATOM 2620 N N . MET A 1 348 ? 16.230 -2.300 3.797 1.00 91.38 348 MET A N 1
ATOM 2621 C CA . MET A 1 348 ? 17.526 -2.581 4.417 1.00 91.38 348 MET A CA 1
ATOM 2622 C C . MET A 1 348 ? 18.570 -3.176 3.460 1.00 91.38 348 MET A C 1
ATOM 2624 O O . MET A 1 348 ? 19.758 -3.105 3.768 1.00 91.38 348 MET A O 1
ATOM 2628 N N . ASP A 1 349 ? 18.168 -3.683 2.286 1.00 88.19 349 ASP A N 1
ATOM 2629 C CA . ASP A 1 349 ? 19.119 -4.064 1.229 1.00 88.19 349 ASP A CA 1
ATOM 2630 C C . ASP A 1 349 ? 19.810 -2.830 0.617 1.00 88.19 349 ASP A C 1
ATOM 2632 O O . ASP A 1 349 ? 20.928 -2.927 0.117 1.00 88.19 349 ASP A O 1
ATOM 2636 N N . ILE A 1 350 ? 19.149 -1.668 0.669 1.00 85.81 350 ILE A N 1
ATOM 2637 C CA . ILE A 1 350 ? 19.639 -0.386 0.142 1.00 85.81 350 ILE A CA 1
ATOM 2638 C C . ILE A 1 350 ? 20.291 0.434 1.263 1.00 85.81 350 ILE A C 1
ATOM 2640 O O . ILE A 1 350 ? 21.365 1.002 1.085 1.00 85.81 350 ILE A O 1
ATOM 2644 N N . CYS A 1 351 ? 19.650 0.485 2.434 1.00 88.25 351 CYS A N 1
ATOM 2645 C CA . CYS A 1 351 ? 20.107 1.230 3.604 1.00 88.25 351 CYS A CA 1
ATOM 2646 C C . CYS A 1 351 ? 20.225 0.291 4.821 1.00 88.25 351 CYS A C 1
ATOM 2648 O O . CYS A 1 351 ? 19.261 0.147 5.577 1.00 88.25 351 CYS A O 1
ATOM 2650 N N . PRO A 1 352 ? 21.394 -0.346 5.043 1.00 89.00 352 PRO A N 1
ATOM 2651 C CA . PRO A 1 352 ? 21.559 -1.347 6.102 1.00 89.00 352 PRO A CA 1
ATOM 2652 C C . PRO A 1 352 ? 21.420 -0.801 7.532 1.00 89.00 352 PRO A C 1
ATOM 2654 O O . PRO A 1 352 ? 21.180 -1.568 8.464 1.00 89.00 352 PRO A O 1
ATOM 2657 N N . ASP A 1 353 ? 21.573 0.514 7.731 1.00 92.69 353 ASP A N 1
ATOM 2658 C CA . ASP A 1 353 ? 21.331 1.144 9.028 1.00 92.69 353 ASP A CA 1
ATOM 2659 C C . ASP A 1 353 ? 19.832 1.362 9.261 1.00 92.69 353 ASP A C 1
ATOM 2661 O O . ASP A 1 353 ? 19.170 2.147 8.578 1.00 92.69 353 ASP A O 1
ATOM 2665 N N . ARG A 1 354 ? 19.295 0.697 10.287 1.00 91.62 354 ARG A N 1
ATOM 2666 C CA . ARG A 1 354 ? 17.859 0.706 10.582 1.00 91.62 354 ARG A CA 1
ATOM 2667 C C . ARG A 1 354 ? 17.313 2.108 10.858 1.00 91.62 354 ARG A C 1
ATOM 2669 O O . ARG A 1 354 ? 16.206 2.414 10.421 1.00 91.62 354 ARG A O 1
ATOM 2676 N N . GLN A 1 355 ? 18.040 2.946 11.598 1.00 92.81 355 GLN A N 1
ATOM 2677 C CA . GLN A 1 355 ? 17.538 4.275 11.958 1.00 92.81 355 GLN A CA 1
ATOM 2678 C C . GLN A 1 355 ? 17.499 5.197 10.738 1.00 92.81 355 GLN A C 1
ATOM 2680 O O . GLN A 1 355 ? 16.511 5.899 10.526 1.00 92.81 355 GLN A O 1
ATOM 2685 N N . SER A 1 356 ? 18.536 5.151 9.907 1.00 92.25 356 SER A N 1
ATOM 2686 C CA . SER A 1 356 ? 18.599 5.877 8.639 1.00 92.25 356 SER A CA 1
ATOM 2687 C C . SER A 1 356 ? 17.514 5.407 7.672 1.00 92.25 356 SER A C 1
ATOM 2689 O O . SER A 1 356 ? 16.849 6.242 7.056 1.00 92.25 356 SER A O 1
ATOM 2691 N N . CYS A 1 357 ? 17.260 4.095 7.614 1.00 92.06 357 CYS A N 1
ATOM 2692 C CA . CYS A 1 357 ? 16.177 3.511 6.831 1.00 92.06 357 CYS A CA 1
ATOM 2693 C C . CYS A 1 357 ? 14.797 4.002 7.297 1.00 92.06 357 CYS A C 1
ATOM 2695 O O . CYS A 1 357 ? 13.967 4.349 6.464 1.00 92.06 357 CYS A O 1
ATOM 2697 N N . ILE A 1 358 ? 14.550 4.073 8.610 1.00 92.88 358 ILE A N 1
ATOM 2698 C CA . ILE A 1 358 ? 13.304 4.622 9.176 1.00 92.88 358 ILE A CA 1
ATOM 2699 C C . ILE A 1 358 ? 13.149 6.102 8.810 1.00 92.88 358 ILE A C 1
ATOM 2701 O O . ILE A 1 358 ? 12.070 6.519 8.395 1.00 92.88 358 ILE A O 1
ATOM 2705 N N . ASN A 1 359 ? 14.216 6.890 8.928 1.00 93.81 359 ASN A N 1
ATOM 2706 C CA . ASN A 1 359 ? 14.170 8.330 8.669 1.00 93.81 359 ASN A CA 1
ATOM 2707 C C . ASN A 1 359 ? 14.021 8.666 7.174 1.00 93.81 359 ASN A C 1
ATOM 2709 O O . ASN A 1 359 ? 13.482 9.717 6.844 1.00 93.81 359 ASN A O 1
ATOM 2713 N N . SER A 1 360 ? 14.488 7.784 6.285 1.00 93.31 360 SER A N 1
ATOM 2714 C CA . SER A 1 360 ? 14.555 8.025 4.834 1.00 93.31 360 SER A CA 1
ATOM 2715 C C . SER A 1 360 ? 13.640 7.103 4.025 1.00 93.31 360 SER A C 1
ATOM 2717 O O . SER A 1 360 ? 13.773 7.029 2.805 1.00 93.31 360 SER A O 1
ATOM 2719 N N . ALA A 1 361 ? 12.717 6.384 4.675 1.00 94.56 361 ALA A N 1
ATOM 2720 C CA . ALA A 1 361 ? 11.922 5.335 4.035 1.00 94.56 361 ALA A CA 1
ATOM 2721 C C . ALA A 1 361 ? 11.160 5.826 2.796 1.00 94.56 361 ALA A C 1
ATOM 2723 O O . ALA A 1 361 ? 11.073 5.097 1.816 1.00 94.56 361 ALA A O 1
ATOM 2724 N N . GLU A 1 362 ? 10.642 7.058 2.811 1.00 95.38 362 GLU A N 1
ATOM 2725 C CA . GLU A 1 362 ? 9.910 7.640 1.676 1.00 95.38 362 GLU A CA 1
ATOM 2726 C C . GLU A 1 362 ? 10.812 7.805 0.450 1.00 95.38 362 GLU A C 1
ATOM 2728 O O . GLU A 1 362 ? 10.446 7.415 -0.660 1.00 95.38 362 GLU A O 1
ATOM 2733 N N . VAL A 1 363 ? 12.023 8.325 0.660 1.00 93.62 363 VAL A N 1
ATOM 2734 C CA . VAL A 1 363 ? 13.033 8.526 -0.388 1.00 93.62 363 VAL A CA 1
ATOM 2735 C C . VAL A 1 363 ? 13.508 7.184 -0.945 1.00 93.62 363 VAL A C 1
ATOM 2737 O O . VAL A 1 363 ? 13.643 7.035 -2.160 1.00 93.62 363 VAL A O 1
ATOM 2740 N N . LEU A 1 364 ? 13.701 6.191 -0.072 1.00 92.31 364 LEU A N 1
ATOM 2741 C CA . LEU A 1 364 ? 14.109 4.841 -0.463 1.00 92.31 364 LEU A CA 1
ATOM 2742 C C . LEU A 1 364 ? 13.000 4.109 -1.240 1.00 92.31 364 LEU A C 1
ATOM 2744 O O . LEU A 1 364 ? 13.283 3.504 -2.269 1.00 92.31 364 LEU A O 1
ATOM 2748 N N . LEU A 1 365 ? 11.739 4.195 -0.793 1.00 93.75 365 LEU A N 1
ATOM 2749 C CA . LEU A 1 365 ? 10.587 3.567 -1.459 1.00 93.75 365 LEU A CA 1
ATOM 2750 C C . LEU A 1 365 ? 10.294 4.186 -2.825 1.00 93.75 365 LEU A C 1
ATOM 2752 O O . LEU A 1 365 ? 10.062 3.454 -3.783 1.00 93.75 365 LEU A O 1
ATOM 2756 N N . SER A 1 366 ? 10.308 5.519 -2.914 1.00 92.56 366 SER A N 1
ATOM 2757 C CA . SER A 1 366 ? 10.114 6.240 -4.181 1.00 92.56 366 SER A CA 1
ATOM 2758 C C . SER A 1 366 ? 11.303 6.071 -5.138 1.00 92.56 366 SER A C 1
ATOM 2760 O O . SER A 1 366 ? 11.175 6.259 -6.352 1.00 92.56 366 SER A O 1
ATOM 2762 N N . GLY A 1 367 ? 12.464 5.678 -4.603 1.00 87.50 367 GLY A N 1
ATOM 2763 C CA . GLY A 1 367 ? 13.718 5.591 -5.340 1.00 87.50 367 GLY A CA 1
ATOM 2764 C C . GLY A 1 367 ? 14.197 6.965 -5.805 1.00 87.50 367 GLY A C 1
ATOM 2765 O O . GLY A 1 367 ? 14.715 7.081 -6.914 1.00 87.50 367 GLY A O 1
ATOM 2766 N N . LYS A 1 368 ? 13.963 7.992 -4.978 1.00 87.81 368 LYS A N 1
ATOM 2767 C CA . LYS A 1 368 ? 14.395 9.383 -5.182 1.00 87.81 368 LYS A CA 1
ATOM 2768 C C . LYS A 1 368 ? 15.777 9.681 -4.621 1.00 87.81 368 LYS A C 1
ATOM 2770 O O . LYS A 1 368 ? 16.258 10.800 -4.786 1.00 87.81 368 LYS A O 1
ATOM 2775 N N . ASP A 1 369 ? 16.398 8.720 -3.941 1.00 84.88 369 ASP A N 1
ATOM 2776 C CA . ASP A 1 369 ? 17.736 8.893 -3.386 1.00 84.88 369 ASP A CA 1
ATOM 2777 C C . ASP A 1 369 ? 18.699 9.361 -4.494 1.00 84.88 369 ASP A C 1
ATOM 2779 O O . ASP A 1 369 ? 18.875 8.642 -5.480 1.00 84.88 369 ASP A O 1
ATOM 2783 N N . PRO A 1 370 ? 19.312 10.553 -4.379 1.00 77.75 370 PRO A N 1
ATOM 2784 C CA . PRO A 1 370 ? 20.272 11.035 -5.368 1.00 77.75 370 PRO A CA 1
ATOM 2785 C C . PRO A 1 370 ? 21.482 10.108 -5.540 1.00 77.75 370 PRO A C 1
ATOM 2787 O O . PRO A 1 370 ? 22.131 10.141 -6.582 1.00 77.75 370 PRO A O 1
ATOM 2790 N N . ALA A 1 371 ? 21.790 9.275 -4.539 1.00 82.19 371 ALA A N 1
ATOM 2791 C CA . ALA A 1 371 ? 22.837 8.262 -4.629 1.00 82.19 371 ALA A CA 1
ATOM 2792 C C . ALA A 1 371 ? 22.425 7.038 -5.472 1.00 82.19 371 ALA A C 1
ATOM 2794 O O . ALA A 1 371 ? 23.275 6.219 -5.834 1.00 82.19 371 ALA A O 1
ATOM 2795 N N . LEU A 1 372 ? 21.137 6.883 -5.799 1.00 86.38 372 LEU A N 1
ATOM 2796 C CA . LEU A 1 372 ? 20.640 5.802 -6.641 1.00 86.38 372 LEU A CA 1
ATOM 2797 C C . LEU A 1 372 ? 20.743 6.193 -8.120 1.00 86.38 372 LEU A C 1
ATOM 2799 O O . LEU A 1 372 ? 19.862 6.840 -8.683 1.00 86.38 372 LEU A O 1
ATOM 2803 N N . VAL A 1 373 ? 21.823 5.754 -8.766 1.00 92.44 373 VAL A N 1
ATOM 2804 C CA . VAL A 1 373 ? 22.036 5.941 -10.203 1.00 92.44 373 VAL A CA 1
ATOM 2805 C C . VAL A 1 373 ? 21.600 4.683 -10.951 1.00 92.44 373 VAL A C 1
ATOM 2807 O O . VAL A 1 373 ? 22.222 3.626 -10.826 1.00 92.44 373 VAL A O 1
ATOM 2810 N N . GLU A 1 374 ? 20.537 4.791 -11.745 1.00 94.75 374 GLU A N 1
ATOM 2811 C CA . GLU A 1 374 ? 19.960 3.674 -12.500 1.00 94.75 374 GLU A CA 1
ATOM 2812 C C . GLU A 1 374 ? 20.387 3.726 -13.968 1.00 94.75 374 GLU A C 1
ATOM 2814 O O . GLU A 1 374 ? 20.048 4.668 -14.686 1.00 94.75 374 GLU A O 1
ATOM 2819 N N . ALA A 1 375 ? 21.094 2.696 -14.438 1.00 97.56 375 ALA A N 1
ATOM 2820 C CA . ALA A 1 375 ? 21.467 2.576 -15.846 1.00 97.56 375 ALA A CA 1
ATOM 2821 C C . ALA A 1 375 ? 20.610 1.529 -16.564 1.00 97.56 375 ALA A C 1
ATOM 2823 O O . ALA A 1 375 ? 20.573 0.365 -16.169 1.00 97.56 375 ALA A O 1
ATOM 2824 N N . GLY A 1 376 ? 19.962 1.923 -17.658 1.00 98.00 376 GLY A N 1
ATOM 2825 C CA . GLY A 1 376 ? 19.341 1.006 -18.611 1.00 98.00 376 GLY A CA 1
ATOM 2826 C C . GLY A 1 376 ? 20.329 0.592 -19.697 1.00 98.00 376 GLY A C 1
ATOM 2827 O O . GLY A 1 376 ? 21.088 1.428 -20.182 1.00 98.00 376 GLY A O 1
ATOM 2828 N N . CYS A 1 377 ? 20.323 -0.681 -20.082 1.00 98.31 377 CYS A N 1
ATOM 2829 C CA . CYS A 1 377 ? 21.158 -1.238 -21.140 1.00 98.31 377 CYS A CA 1
ATOM 2830 C C . CYS A 1 377 ? 20.321 -2.045 -22.134 1.00 98.31 377 CYS A C 1
ATOM 2832 O O . CYS A 1 377 ? 19.458 -2.832 -21.738 1.00 98.31 377 CYS A O 1
ATOM 2834 N N . ASP A 1 378 ? 20.623 -1.883 -23.418 1.00 98.25 378 ASP A N 1
ATOM 2835 C CA . ASP A 1 378 ? 20.054 -2.682 -24.506 1.00 98.25 378 ASP A CA 1
ATOM 2836 C C . ASP A 1 378 ? 21.030 -2.732 -25.696 1.00 98.25 378 ASP A C 1
ATOM 2838 O O . ASP A 1 378 ? 21.983 -1.944 -25.784 1.00 98.25 378 ASP A O 1
ATOM 2842 N N . GLU A 1 379 ? 20.794 -3.657 -26.624 1.00 97.38 379 GLU A N 1
ATOM 2843 C CA . GLU A 1 379 ? 21.576 -3.843 -27.835 1.00 97.38 379 GLU A CA 1
ATOM 2844 C C . GLU A 1 379 ? 20.755 -3.801 -29.130 1.00 97.38 379 GLU A C 1
ATOM 2846 O O . GLU A 1 379 ? 19.599 -4.205 -29.210 1.00 97.38 379 GLU A O 1
ATOM 2851 N N . ALA A 1 380 ? 21.413 -3.423 -30.225 1.00 97.25 380 ALA A N 1
ATOM 2852 C CA . ALA A 1 380 ? 20.856 -3.469 -31.566 1.00 97.25 380 ALA A CA 1
ATOM 2853 C C . ALA A 1 380 ? 21.770 -4.224 -32.537 1.00 97.25 380 ALA A C 1
ATOM 2855 O O . ALA A 1 380 ? 22.993 -4.076 -32.554 1.00 97.25 380 ALA A O 1
ATOM 2856 N N . GLY A 1 381 ? 21.151 -5.008 -33.425 1.00 95.19 381 GLY A N 1
ATOM 2857 C CA . GLY A 1 381 ? 21.843 -5.637 -34.553 1.00 95.19 381 GLY A CA 1
ATOM 2858 C C . GLY A 1 381 ? 22.294 -7.077 -34.343 1.00 95.19 381 GLY A C 1
ATOM 2859 O O . GLY A 1 381 ? 23.110 -7.568 -35.122 1.00 95.19 381 GLY A O 1
ATOM 2860 N N . ARG A 1 382 ? 21.780 -7.793 -33.338 1.00 95.62 382 ARG A N 1
ATOM 2861 C CA . ARG A 1 382 ? 22.152 -9.201 -33.109 1.00 95.62 382 ARG A CA 1
ATOM 2862 C C . ARG A 1 382 ? 21.818 -10.137 -34.262 1.00 95.62 382 ARG A C 1
ATOM 2864 O O . ARG A 1 382 ? 22.595 -11.038 -34.542 1.00 95.62 382 ARG A O 1
ATOM 2871 N N . GLY A 1 383 ? 20.699 -9.906 -34.945 1.00 94.31 383 GLY A N 1
ATOM 2872 C CA . GLY A 1 383 ? 20.229 -10.757 -36.044 1.00 94.31 383 GLY A CA 1
ATOM 2873 C C . GLY A 1 383 ? 20.821 -10.444 -37.423 1.00 94.31 383 GLY A C 1
ATOM 2874 O O . GLY A 1 383 ? 20.469 -11.116 -38.388 1.00 94.31 383 GLY A O 1
ATOM 2875 N N . CYS A 1 384 ? 21.666 -9.421 -37.552 1.00 95.62 384 CYS A N 1
ATOM 2876 C CA . CYS A 1 384 ? 22.175 -8.977 -38.850 1.00 95.62 384 CYS A CA 1
ATOM 2877 C C . CYS A 1 384 ? 23.322 -9.872 -39.349 1.00 95.62 384 CYS A C 1
ATOM 2879 O O . CYS A 1 384 ? 24.083 -10.417 -38.551 1.00 95.62 384 CYS A O 1
ATOM 2881 N N . LEU A 1 385 ? 23.451 -10.018 -40.669 1.00 96.56 385 LEU A N 1
ATOM 2882 C CA . LEU A 1 385 ? 24.508 -10.817 -41.305 1.00 96.56 385 LEU A CA 1
ATOM 2883 C C . LEU A 1 385 ? 25.831 -10.052 -41.437 1.00 96.56 385 LEU A C 1
ATOM 2885 O O . LEU A 1 385 ? 26.891 -10.666 -41.523 1.00 96.56 385 LEU A O 1
ATOM 2889 N N . ALA A 1 386 ? 25.769 -8.721 -41.438 1.00 95.75 386 ALA A N 1
ATOM 2890 C CA . ALA A 1 386 ? 26.924 -7.842 -41.535 1.00 95.75 386 ALA A CA 1
ATOM 2891 C C . ALA A 1 386 ? 26.823 -6.657 -40.561 1.00 95.75 386 ALA A C 1
ATOM 2893 O O . ALA A 1 386 ? 25.763 -6.361 -39.995 1.00 95.75 386 ALA A O 1
ATOM 2894 N N . GLY A 1 387 ? 27.961 -6.001 -40.360 1.00 96.12 387 GLY A N 1
ATOM 2895 C CA . GLY A 1 387 ? 28.136 -4.871 -39.464 1.00 96.12 387 GLY A CA 1
ATOM 2896 C C . GLY A 1 387 ? 28.266 -5.272 -37.990 1.00 96.12 387 GLY A C 1
ATOM 2897 O O . GLY A 1 387 ? 28.037 -6.428 -37.607 1.00 96.12 387 GLY A O 1
ATOM 2898 N N . PRO A 1 388 ? 28.625 -4.313 -37.131 1.00 97.69 388 PRO A N 1
ATOM 2899 C CA . PRO A 1 388 ? 28.777 -4.528 -35.699 1.00 97.69 388 PRO A CA 1
ATOM 2900 C C . PRO A 1 388 ? 27.434 -4.774 -34.992 1.00 97.69 388 PRO A C 1
ATOM 2902 O O . PRO A 1 388 ? 26.346 -4.540 -35.540 1.00 97.69 388 PRO A O 1
ATOM 2905 N N . VAL A 1 389 ? 27.522 -5.240 -33.749 1.00 98.25 389 VAL A N 1
ATOM 2906 C CA . VAL A 1 389 ? 26.451 -5.097 -32.756 1.00 98.25 389 VAL A CA 1
ATOM 2907 C C . VAL A 1 389 ? 26.725 -3.821 -31.968 1.00 98.25 389 VAL A C 1
ATOM 2909 O O . VAL A 1 389 ? 27.860 -3.583 -31.561 1.00 98.25 389 VAL A O 1
ATOM 2912 N N . PHE A 1 390 ? 25.702 -2.991 -31.806 1.00 98.56 390 PHE A N 1
ATOM 2913 C CA . PHE A 1 390 ? 25.759 -1.783 -30.988 1.00 98.56 390 PHE A CA 1
ATOM 2914 C C . PHE A 1 390 ? 25.047 -2.048 -29.669 1.00 98.56 390 PHE A C 1
ATOM 2916 O O . PHE A 1 390 ? 24.051 -2.766 -29.647 1.00 98.56 390 PHE A O 1
ATOM 2923 N N . ALA A 1 391 ? 25.540 -1.465 -28.591 1.00 98.56 391 ALA A N 1
ATOM 2924 C CA . ALA A 1 391 ? 24.904 -1.483 -27.287 1.00 98.56 391 ALA A CA 1
ATOM 2925 C C . ALA A 1 391 ? 24.996 -0.094 -26.668 1.00 98.56 391 ALA A C 1
ATOM 2927 O O . ALA A 1 391 ? 25.971 0.622 -26.902 1.00 98.56 391 ALA A O 1
ATOM 2928 N N . ALA A 1 392 ? 23.989 0.276 -25.891 1.00 98.69 392 ALA A N 1
ATOM 2929 C CA . ALA A 1 392 ? 23.950 1.557 -25.206 1.00 98.69 392 ALA A CA 1
ATOM 2930 C C . ALA A 1 392 ? 23.742 1.362 -23.708 1.00 98.69 392 ALA A C 1
ATOM 2932 O O . ALA A 1 392 ? 23.131 0.379 -23.286 1.00 98.69 392 ALA A O 1
ATOM 2933 N N . ALA A 1 393 ? 24.233 2.323 -22.935 1.00 98.69 393 ALA A N 1
ATOM 2934 C CA . ALA A 1 393 ? 23.927 2.490 -21.524 1.00 98.69 393 ALA A CA 1
ATOM 2935 C C . ALA A 1 393 ? 23.380 3.906 -21.327 1.00 98.69 393 ALA A C 1
ATOM 2937 O O . ALA A 1 393 ? 23.957 4.859 -21.852 1.00 98.69 393 ALA A O 1
ATOM 2938 N N . VAL A 1 394 ? 22.260 4.047 -20.617 1.00 98.56 394 VAL A N 1
ATOM 2939 C CA . VAL A 1 394 ? 21.586 5.339 -20.416 1.00 98.56 394 VAL A CA 1
ATOM 2940 C C . VAL A 1 394 ? 21.148 5.493 -18.968 1.00 98.56 394 VAL A C 1
ATOM 2942 O O . VAL A 1 394 ? 20.487 4.613 -18.419 1.00 98.56 394 VAL A O 1
ATOM 2945 N N . VAL A 1 395 ? 21.468 6.644 -18.386 1.00 97.75 395 VAL A N 1
ATOM 2946 C CA . VAL A 1 395 ? 20.973 7.124 -17.096 1.00 97.75 395 VAL A CA 1
ATOM 2947 C C . VAL A 1 395 ? 20.070 8.319 -17.366 1.00 97.75 395 VAL A C 1
ATOM 2949 O O . VAL A 1 395 ? 20.521 9.373 -17.816 1.00 97.75 395 VAL A O 1
ATOM 2952 N N . LEU A 1 396 ? 18.778 8.149 -17.110 1.00 95.81 396 LEU A N 1
ATOM 2953 C CA . LEU A 1 396 ? 17.784 9.205 -17.284 1.00 95.81 396 LEU A CA 1
ATOM 2954 C C . LEU A 1 396 ? 17.650 10.037 -16.003 1.00 95.81 396 LEU A C 1
ATOM 2956 O O . LEU A 1 396 ? 17.826 9.489 -14.914 1.00 95.81 396 LEU A O 1
ATOM 2960 N N . PRO A 1 397 ? 17.298 11.330 -16.101 1.00 92.88 397 PRO A N 1
ATOM 2961 C CA . PRO A 1 397 ? 16.944 12.108 -14.924 1.00 92.88 397 PRO A CA 1
ATOM 2962 C C . PRO A 1 397 ? 15.686 11.535 -14.261 1.00 92.88 397 PRO A C 1
ATOM 2964 O O . PRO A 1 397 ? 14.824 10.940 -14.919 1.00 92.88 397 PRO A O 1
ATOM 2967 N N . GLN A 1 398 ? 15.571 11.717 -12.945 1.00 87.38 398 GLN A N 1
ATOM 2968 C CA . GLN A 1 398 ? 14.414 11.235 -12.191 1.00 87.38 398 GLN A CA 1
ATOM 2969 C C . GLN A 1 398 ? 13.110 11.820 -12.753 1.00 87.38 398 GLN A C 1
ATOM 2971 O O . GLN A 1 398 ? 13.006 13.017 -13.015 1.00 87.38 398 GLN A O 1
ATOM 2976 N N . GLY A 1 399 ? 12.105 10.961 -12.942 1.00 83.81 399 GLY A N 1
ATOM 2977 C CA . GLY A 1 399 ? 10.808 11.364 -13.488 1.00 83.81 399 GLY A CA 1
ATOM 2978 C C . GLY A 1 399 ? 10.798 11.658 -14.993 1.00 83.81 399 GLY A C 1
ATOM 2979 O O . GLY A 1 399 ? 9.780 12.141 -15.491 1.00 83.81 399 GLY A O 1
ATOM 2980 N N . PHE A 1 400 ? 11.876 11.359 -15.732 1.00 91.00 400 PHE A N 1
ATOM 2981 C CA . PHE A 1 400 ? 11.872 11.470 -17.191 1.00 91.00 400 PHE A CA 1
ATOM 2982 C C . PHE A 1 400 ? 10.734 10.642 -17.799 1.00 91.00 400 PHE A C 1
ATOM 2984 O O . PHE A 1 400 ? 10.651 9.427 -17.614 1.00 91.00 400 PHE A O 1
ATOM 2991 N N . SER A 1 401 ? 9.878 11.299 -18.577 1.00 88.69 401 SER A N 1
ATOM 2992 C CA . SER A 1 401 ? 8.779 10.657 -19.287 1.00 88.69 401 SER A CA 1
ATOM 2993 C C . SER A 1 401 ? 8.565 11.333 -20.631 1.00 88.69 401 SER A C 1
ATOM 2995 O O . SER A 1 401 ? 8.615 12.557 -20.743 1.00 88.69 401 SER A O 1
ATOM 2997 N N . HIS A 1 402 ? 8.315 10.530 -21.660 1.00 90.44 402 HIS A N 1
ATOM 2998 C CA . HIS A 1 402 ? 8.008 11.027 -22.992 1.00 90.44 402 HIS A CA 1
ATOM 2999 C C . HIS A 1 402 ? 6.948 10.128 -23.653 1.00 90.44 402 HIS A C 1
ATOM 3001 O O . HIS A 1 402 ? 7.123 8.909 -23.649 1.00 90.44 402 HIS A O 1
ATOM 3007 N N . PRO A 1 403 ? 5.876 10.676 -24.266 1.00 87.62 403 PRO A N 1
ATOM 3008 C CA . PRO A 1 403 ? 4.764 9.876 -24.801 1.00 87.62 403 PRO A CA 1
ATOM 3009 C C . PRO A 1 403 ? 5.158 8.843 -25.864 1.00 87.62 403 PRO A C 1
ATOM 3011 O O . PRO A 1 403 ? 4.498 7.819 -26.005 1.00 87.62 403 PRO A O 1
ATOM 3014 N N . LEU A 1 404 ? 6.221 9.122 -26.624 1.00 90.19 404 LEU A N 1
ATOM 3015 C CA . LEU A 1 404 ? 6.740 8.222 -27.661 1.00 90.19 404 LEU A CA 1
ATOM 3016 C C . LEU A 1 404 ? 7.780 7.212 -27.149 1.00 90.19 404 LEU A C 1
ATOM 3018 O O . LEU A 1 404 ? 8.183 6.344 -27.917 1.00 90.19 404 LEU A O 1
ATOM 3022 N N . LEU A 1 405 ? 8.263 7.332 -25.907 1.00 91.69 405 LEU A N 1
ATOM 3023 C CA . LEU A 1 405 ? 9.341 6.477 -25.405 1.00 91.69 405 LEU A CA 1
ATOM 3024 C C . LEU A 1 405 ? 8.852 5.031 -25.265 1.00 91.69 405 LEU A C 1
ATOM 3026 O O . LEU A 1 405 ? 7.980 4.736 -24.450 1.00 91.69 405 LEU A O 1
ATOM 3030 N N . ASN A 1 406 ? 9.410 4.138 -26.079 1.00 89.81 406 ASN A N 1
ATOM 3031 C CA . ASN A 1 406 ? 9.016 2.735 -26.168 1.00 89.81 406 ASN A CA 1
ATOM 3032 C C . ASN A 1 406 ? 10.128 1.914 -26.849 1.00 89.81 406 ASN A C 1
ATOM 3034 O O . ASN A 1 406 ? 11.109 2.483 -27.333 1.00 89.81 406 ASN A O 1
ATOM 3038 N N . ASP A 1 407 ? 9.933 0.595 -26.951 1.00 89.00 407 ASP A N 1
ATOM 3039 C CA . ASP A 1 407 ? 10.726 -0.312 -27.789 1.00 89.00 407 ASP A CA 1
ATOM 3040 C C . ASP A 1 407 ? 10.963 0.307 -29.172 1.00 89.00 407 ASP A C 1
ATOM 3042 O O . ASP A 1 407 ? 10.028 0.648 -29.909 1.00 89.00 407 ASP A O 1
ATOM 3046 N N . SER A 1 408 ? 12.242 0.418 -29.534 1.00 89.62 408 SER A N 1
ATOM 3047 C CA . SER A 1 408 ? 12.691 1.016 -30.788 1.00 89.62 408 SER A CA 1
ATOM 3048 C C . SER A 1 408 ? 12.064 0.353 -32.024 1.00 89.62 408 SER A C 1
ATOM 3050 O O . SER A 1 408 ? 11.881 1.005 -33.053 1.00 89.62 408 SER A O 1
ATOM 3052 N N . LYS A 1 409 ? 11.674 -0.923 -31.939 1.00 88.69 409 LYS A N 1
ATOM 3053 C CA . LYS A 1 409 ? 11.038 -1.685 -33.026 1.00 88.69 409 LYS A CA 1
ATOM 3054 C C . LYS A 1 409 ? 9.585 -1.278 -33.272 1.00 88.69 409 LYS A C 1
ATOM 3056 O O . LYS A 1 409 ? 9.068 -1.537 -34.355 1.00 88.69 409 LYS A O 1
ATOM 3061 N N . GLN A 1 410 ? 8.930 -0.653 -32.293 1.00 89.56 410 GLN A N 1
ATOM 3062 C CA . GLN A 1 410 ? 7.553 -0.160 -32.409 1.00 89.56 410 GLN A CA 1
ATOM 3063 C C . GLN A 1 410 ? 7.486 1.272 -32.959 1.00 89.56 410 GLN A C 1
ATOM 3065 O O . GLN A 1 410 ? 6.400 1.779 -33.232 1.00 89.56 410 GLN A O 1
ATOM 3070 N N . LEU A 1 411 ? 8.640 1.919 -33.134 1.00 90.88 411 LEU A N 1
ATOM 3071 C CA . LEU A 1 411 ? 8.757 3.306 -33.558 1.00 90.88 411 LEU A CA 1
ATOM 3072 C C . LEU A 1 411 ? 9.239 3.407 -35.003 1.00 90.88 411 LEU A C 1
ATOM 3074 O O . LEU A 1 411 ? 10.171 2.717 -35.436 1.00 90.88 411 LEU A O 1
ATOM 3078 N N . ASN A 1 412 ? 8.648 4.336 -35.753 1.00 93.19 412 ASN A N 1
ATOM 3079 C CA . ASN A 1 412 ? 9.149 4.648 -37.085 1.00 93.19 412 ASN A CA 1
ATOM 3080 C C . ASN A 1 412 ? 10.500 5.390 -37.006 1.00 93.19 412 ASN A C 1
ATOM 3082 O O . ASN A 1 412 ? 10.913 5.874 -35.951 1.00 93.19 412 ASN A O 1
ATOM 3086 N N . THR A 1 413 ? 11.218 5.464 -38.129 1.00 91.50 413 THR A N 1
ATOM 3087 C CA . THR A 1 413 ? 12.560 6.068 -38.171 1.00 91.50 413 THR A CA 1
ATOM 3088 C C . THR A 1 413 ? 12.557 7.525 -37.707 1.00 91.50 413 THR A C 1
ATOM 3090 O O . THR A 1 413 ? 13.412 7.897 -36.914 1.00 91.50 413 THR A O 1
ATOM 3093 N N . SER A 1 414 ? 11.574 8.330 -38.124 1.00 93.81 414 SER A N 1
ATOM 3094 C CA . SER A 1 414 ? 11.488 9.743 -37.729 1.00 93.81 414 SER A CA 1
ATOM 3095 C C . SER A 1 414 ? 11.325 9.902 -36.217 1.00 93.81 414 SER A C 1
ATOM 3097 O O . SER A 1 414 ? 12.027 10.703 -35.610 1.00 93.81 414 SER A O 1
ATOM 3099 N N . GLN A 1 415 ? 10.445 9.105 -35.604 1.00 95.31 415 GLN A N 1
ATOM 3100 C CA . GLN A 1 415 ? 10.214 9.119 -34.156 1.00 95.31 415 GLN A CA 1
ATOM 3101 C C . GLN A 1 415 ? 11.469 8.712 -33.378 1.00 95.31 415 GLN A C 1
ATOM 3103 O O . GLN A 1 415 ? 11.779 9.305 -32.349 1.00 95.31 415 GLN A O 1
ATOM 3108 N N . ARG A 1 416 ? 12.210 7.709 -33.871 1.00 95.94 416 ARG A N 1
ATOM 3109 C CA . ARG A 1 416 ? 13.461 7.266 -33.241 1.00 95.94 416 ARG A CA 1
ATOM 3110 C C . ARG A 1 416 ? 14.544 8.339 -33.288 1.00 95.94 416 ARG A C 1
ATOM 3112 O O . ARG A 1 416 ? 15.195 8.564 -32.277 1.00 95.94 416 ARG A O 1
ATOM 3119 N N . GLU A 1 417 ? 14.734 8.992 -34.431 1.00 95.50 417 GLU A N 1
ATOM 3120 C CA . GLU A 1 417 ? 15.743 10.053 -34.582 1.00 95.50 417 GLU A CA 1
ATOM 3121 C C . GLU A 1 417 ? 15.377 11.309 -33.770 1.00 95.50 417 GLU A C 1
ATOM 3123 O O . GLU A 1 417 ? 16.255 11.990 -33.245 1.00 95.50 417 GLU A O 1
ATOM 3128 N N . GLU A 1 418 ? 14.084 11.611 -33.622 1.00 96.12 418 GLU A N 1
ATOM 3129 C CA . GLU A 1 418 ? 13.604 12.659 -32.714 1.00 96.12 418 GLU A CA 1
ATOM 3130 C C . GLU A 1 418 ? 13.902 12.308 -31.249 1.00 96.12 418 GLU A C 1
ATOM 3132 O O . GLU A 1 418 ? 14.536 13.093 -30.543 1.00 96.12 418 GLU A O 1
ATOM 3137 N N . LEU A 1 419 ? 13.524 11.103 -30.810 1.00 96.44 419 LEU A N 1
ATOM 3138 C CA . LEU A 1 419 ? 13.787 10.633 -29.448 1.00 96.44 419 LEU A CA 1
ATOM 3139 C C . LEU A 1 419 ? 15.276 10.546 -29.135 1.00 96.44 419 LEU A C 1
ATOM 3141 O O . LEU A 1 419 ? 15.660 10.901 -28.028 1.00 96.44 419 LEU A O 1
ATOM 3145 N N . ARG A 1 420 ? 16.117 10.121 -30.086 1.00 97.56 420 ARG A N 1
ATOM 3146 C CA . ARG A 1 420 ? 17.577 10.113 -29.927 1.00 97.56 420 ARG A CA 1
ATOM 3147 C C . ARG A 1 420 ? 18.076 11.484 -29.478 1.00 97.56 420 ARG A C 1
ATOM 3149 O O . ARG A 1 420 ? 18.750 11.565 -28.462 1.00 97.56 420 ARG A O 1
ATOM 3156 N N . LYS A 1 421 ? 17.688 12.554 -30.180 1.00 97.25 421 LYS A N 1
ATOM 3157 C CA . LYS A 1 421 ? 18.110 13.928 -29.851 1.00 97.25 421 LYS A CA 1
ATOM 3158 C C . LYS A 1 421 ? 17.650 14.360 -28.462 1.00 97.25 421 LYS A C 1
ATOM 3160 O O . LYS A 1 421 ? 18.384 15.047 -27.763 1.00 97.25 421 LYS A O 1
ATOM 3165 N N . ILE A 1 422 ? 16.434 13.976 -28.076 1.00 97.31 422 ILE A N 1
ATOM 3166 C CA . ILE A 1 422 ? 15.887 14.283 -26.750 1.00 97.31 422 ILE A CA 1
ATOM 3167 C C . ILE A 1 422 ? 16.668 13.522 -25.676 1.00 97.31 422 ILE A C 1
ATOM 3169 O O . ILE A 1 422 ? 17.118 14.128 -24.713 1.00 97.31 422 ILE A O 1
ATOM 3173 N N . ILE A 1 423 ? 16.874 12.216 -25.853 1.00 97.25 423 ILE A N 1
ATOM 3174 C CA . ILE A 1 423 ? 17.602 11.374 -24.898 1.00 97.25 423 ILE A CA 1
ATOM 3175 C C . ILE A 1 423 ? 19.043 11.865 -24.747 1.00 97.25 423 ILE A C 1
ATOM 3177 O O . ILE A 1 423 ? 19.489 12.063 -23.626 1.00 97.25 423 ILE A O 1
ATOM 3181 N N . GLU A 1 424 ? 19.759 12.109 -25.847 1.00 96.88 424 GLU A N 1
ATOM 3182 C CA . GLU A 1 424 ? 21.156 12.567 -25.807 1.00 96.88 424 GLU A CA 1
ATOM 3183 C C . GLU A 1 424 ? 21.314 13.928 -25.115 1.00 96.88 424 GLU A C 1
ATOM 3185 O O . GLU A 1 424 ? 22.367 14.198 -24.539 1.00 96.88 424 GLU A O 1
ATOM 3190 N N . LYS A 1 425 ? 20.277 14.775 -25.170 1.00 96.19 425 LYS A N 1
ATOM 3191 C CA . LYS A 1 425 ? 20.248 16.098 -24.539 1.00 96.19 425 LYS A CA 1
ATOM 3192 C C . LYS A 1 425 ? 19.857 16.054 -23.061 1.00 96.19 425 LYS A C 1
ATOM 3194 O O . LYS A 1 425 ? 20.393 16.830 -22.280 1.00 96.19 425 LYS A O 1
ATOM 3199 N N . GLU A 1 426 ? 18.877 15.228 -22.703 1.00 96.19 426 GLU A N 1
ATOM 3200 C CA . GLU A 1 426 ? 18.234 15.253 -21.381 1.00 96.19 426 GLU A CA 1
ATOM 3201 C C . GLU A 1 426 ? 18.760 14.161 -20.433 1.00 96.19 426 GLU A C 1
ATOM 3203 O O . GLU A 1 426 ? 18.584 14.275 -19.222 1.00 96.19 426 GLU A O 1
ATOM 3208 N N . ALA A 1 427 ? 19.374 13.086 -20.942 1.00 97.06 427 ALA A N 1
ATOM 3209 C CA . ALA A 1 427 ? 19.950 12.037 -20.101 1.00 97.06 427 ALA A CA 1
ATOM 3210 C C . ALA A 1 427 ? 21.081 12.596 -19.224 1.00 97.06 427 ALA A C 1
ATOM 3212 O O . ALA A 1 427 ? 21.934 13.340 -19.701 1.00 97.06 427 ALA A O 1
ATOM 3213 N N . MET A 1 428 ? 21.120 12.180 -17.954 1.00 96.31 428 MET A N 1
ATOM 3214 C CA . MET A 1 428 ? 22.195 12.568 -17.033 1.00 96.31 428 MET A CA 1
ATOM 3215 C C . MET A 1 428 ? 23.536 11.983 -17.467 1.00 96.31 428 MET A C 1
ATOM 3217 O O . MET A 1 428 ? 24.566 12.616 -17.285 1.00 96.31 428 MET A O 1
ATOM 3221 N N . ALA A 1 429 ? 23.515 10.777 -18.037 1.00 97.81 429 ALA A N 1
ATOM 3222 C CA . ALA A 1 429 ? 24.671 10.158 -18.662 1.00 97.81 429 ALA A CA 1
ATOM 3223 C C . ALA A 1 429 ? 24.228 9.159 -19.724 1.00 97.81 429 ALA A C 1
ATOM 3225 O O . ALA A 1 429 ? 23.215 8.472 -19.568 1.00 97.81 429 ALA A O 1
ATOM 3226 N N . TRP A 1 430 ? 25.003 9.027 -20.792 1.00 98.38 430 TRP A N 1
ATOM 3227 C CA . TRP A 1 430 ? 24.775 7.986 -21.786 1.00 98.38 430 TRP A CA 1
ATOM 3228 C C . TRP A 1 430 ? 26.060 7.633 -22.523 1.00 98.38 430 TRP A C 1
ATOM 3230 O O . TRP A 1 430 ? 27.037 8.380 -22.535 1.00 98.38 430 TRP A O 1
ATOM 3240 N N . SER A 1 431 ? 26.066 6.461 -23.141 1.00 98.50 431 SER A N 1
ATOM 3241 C CA . SER A 1 431 ? 27.139 6.041 -24.029 1.00 98.50 431 SER A CA 1
ATOM 3242 C C . SER A 1 431 ? 26.634 4.994 -25.012 1.00 98.50 431 SER A C 1
ATOM 3244 O O . SER A 1 431 ? 25.656 4.283 -24.765 1.00 98.50 431 SER A O 1
ATOM 3246 N N . VAL A 1 432 ? 27.332 4.885 -26.139 1.00 98.50 432 VAL A N 1
ATOM 3247 C CA . VAL A 1 432 ? 27.086 3.859 -27.146 1.00 98.50 432 VAL A CA 1
ATOM 3248 C C . VAL A 1 432 ? 28.414 3.211 -27.513 1.00 98.50 432 VAL A C 1
ATOM 3250 O O . VAL A 1 432 ? 29.395 3.891 -27.807 1.00 98.50 432 VAL A O 1
ATOM 3253 N N . ALA A 1 433 ? 28.448 1.884 -27.498 1.00 98.44 433 ALA A N 1
ATOM 3254 C CA . ALA A 1 433 ? 29.606 1.089 -27.867 1.00 98.44 433 ALA A CA 1
ATOM 3255 C C . ALA A 1 433 ? 29.249 0.109 -28.984 1.00 98.44 433 ALA A C 1
ATOM 3257 O O . ALA A 1 433 ? 28.116 -0.361 -29.092 1.00 98.44 433 ALA A O 1
ATOM 3258 N N . SER A 1 434 ? 30.239 -0.240 -29.799 1.00 98.19 434 SER A N 1
ATOM 3259 C CA . SER A 1 434 ? 30.092 -1.230 -30.860 1.00 98.19 434 SER A CA 1
ATOM 3260 C C . SER A 1 434 ? 31.132 -2.344 -30.733 1.00 98.19 434 SER A C 1
ATOM 3262 O O . SER A 1 434 ? 32.254 -2.141 -30.257 1.00 98.19 434 SER A O 1
ATOM 3264 N N . ILE A 1 435 ? 30.733 -3.553 -31.131 1.00 98.44 435 ILE A N 1
ATOM 3265 C CA . ILE A 1 435 ? 31.611 -4.714 -31.296 1.00 98.44 435 ILE A CA 1
ATOM 3266 C C . ILE A 1 435 ? 31.570 -5.114 -32.768 1.00 98.44 435 ILE A C 1
ATOM 3268 O O . ILE A 1 435 ? 30.498 -5.435 -33.289 1.00 98.44 435 ILE A O 1
ATOM 3272 N N . ASP A 1 436 ? 32.720 -5.076 -33.438 1.00 97.88 436 ASP A N 1
ATOM 3273 C CA . ASP A 1 436 ? 32.830 -5.362 -34.868 1.00 97.88 436 ASP A CA 1
ATOM 3274 C C . ASP A 1 436 ? 32.572 -6.838 -35.216 1.00 97.88 436 ASP A C 1
ATOM 3276 O O . ASP A 1 436 ? 32.570 -7.725 -34.359 1.00 97.88 436 ASP A O 1
ATOM 3280 N N . ALA A 1 437 ? 32.351 -7.106 -36.505 1.00 96.75 437 ALA A N 1
ATOM 3281 C CA . ALA A 1 437 ? 32.043 -8.441 -37.012 1.00 96.75 437 ALA A CA 1
ATOM 3282 C C . ALA A 1 437 ? 33.145 -9.476 -36.719 1.00 96.75 437 ALA A C 1
ATOM 3284 O O . ALA A 1 437 ? 32.829 -10.617 -36.383 1.00 96.75 437 ALA A O 1
ATOM 3285 N N . GLY A 1 438 ? 34.421 -9.085 -36.780 1.00 97.38 438 GLY A N 1
ATOM 3286 C CA . GLY A 1 438 ? 35.541 -9.986 -36.512 1.00 97.38 438 GLY A CA 1
ATOM 3287 C C . GLY A 1 438 ? 35.662 -10.343 -35.031 1.00 97.38 438 GLY A C 1
ATOM 3288 O O . GLY A 1 438 ? 36.018 -11.466 -34.672 1.00 97.38 438 GLY A O 1
ATOM 3289 N N . GLU A 1 439 ? 35.346 -9.412 -34.134 1.00 97.69 439 GLU A N 1
ATOM 3290 C CA . GLU A 1 439 ? 35.199 -9.712 -32.715 1.00 97.69 439 GLU A CA 1
ATOM 3291 C C . GLU A 1 439 ? 33.968 -10.591 -32.442 1.00 97.69 439 GLU A C 1
ATOM 3293 O O . GLU A 1 439 ? 34.118 -11.600 -31.751 1.00 97.69 439 GLU A O 1
ATOM 3298 N N . ILE A 1 440 ? 32.807 -10.306 -33.048 1.00 98.12 440 ILE A N 1
ATOM 3299 C CA . ILE A 1 440 ? 31.601 -11.154 -32.955 1.00 98.12 440 ILE A CA 1
ATOM 3300 C C . ILE A 1 440 ? 31.908 -12.598 -33.362 1.00 98.12 440 ILE A C 1
ATOM 3302 O O . ILE A 1 440 ? 31.529 -13.525 -32.647 1.00 98.12 440 ILE A O 1
ATOM 3306 N N . ASP A 1 441 ? 32.618 -12.801 -34.470 1.00 97.50 441 ASP A N 1
ATOM 3307 C CA . ASP A 1 441 ? 32.972 -14.134 -34.959 1.00 97.50 441 ASP A CA 1
ATOM 3308 C C . ASP A 1 441 ? 33.870 -14.906 -33.983 1.00 97.50 441 ASP A C 1
ATOM 3310 O O . ASP A 1 441 ? 33.751 -16.126 -33.870 1.00 97.50 441 ASP A O 1
ATOM 3314 N N . ARG A 1 442 ? 34.738 -14.209 -33.236 1.00 97.94 442 ARG A N 1
ATOM 3315 C CA . ARG A 1 442 ? 35.630 -14.827 -32.242 1.00 97.94 442 ARG A CA 1
ATOM 3316 C C . ARG A 1 442 ? 34.911 -15.226 -30.960 1.00 97.94 442 ARG A C 1
ATOM 3318 O O . ARG A 1 442 ? 35.235 -16.264 -30.389 1.00 97.94 442 ARG A O 1
ATOM 3325 N N . ILE A 1 443 ? 33.983 -14.398 -30.477 1.00 97.31 443 ILE A N 1
ATOM 3326 C CA . ILE A 1 443 ? 33.383 -14.579 -29.143 1.00 97.31 443 ILE A CA 1
ATOM 3327 C C . ILE A 1 443 ? 31.917 -15.000 -29.164 1.00 97.31 443 ILE A C 1
ATOM 3329 O O . ILE A 1 443 ? 31.384 -15.271 -28.093 1.00 97.31 443 ILE A O 1
ATOM 3333 N N . ASN A 1 444 ? 31.305 -15.121 -30.344 1.00 97.56 444 ASN A N 1
ATOM 3334 C CA . ASN A 1 444 ? 29.873 -15.276 -30.614 1.00 97.56 444 ASN A CA 1
ATOM 3335 C C . ASN A 1 444 ? 29.013 -14.046 -30.272 1.00 97.56 444 ASN A C 1
ATOM 3337 O O . ASN A 1 444 ? 29.382 -13.185 -29.471 1.00 97.56 444 ASN A O 1
ATOM 3341 N N . ILE A 1 445 ? 27.816 -13.989 -30.867 1.00 97.06 445 ILE A N 1
ATOM 3342 C CA . ILE A 1 445 ? 26.937 -12.818 -30.768 1.00 97.06 445 ILE A CA 1
ATOM 3343 C C . ILE A 1 445 ? 26.428 -12.534 -29.354 1.00 97.06 445 ILE A C 1
ATOM 3345 O O . ILE A 1 445 ? 26.288 -11.374 -28.987 1.00 97.06 445 ILE A O 1
ATOM 3349 N N . LEU A 1 446 ? 26.164 -13.561 -28.543 1.00 96.38 446 LEU A N 1
ATOM 3350 C CA . LEU A 1 446 ? 25.673 -13.353 -27.181 1.00 96.38 446 LEU A CA 1
ATOM 3351 C C . LEU A 1 446 ? 26.741 -12.664 -26.326 1.00 96.38 446 LEU A C 1
ATOM 3353 O O . LEU A 1 446 ? 26.448 -11.689 -25.640 1.00 96.38 446 LEU A O 1
ATOM 3357 N N . ASN A 1 447 ? 27.980 -13.155 -26.378 1.00 97.62 447 ASN A N 1
ATOM 3358 C CA . ASN A 1 447 ? 29.063 -12.551 -25.608 1.00 97.62 447 ASN A CA 1
ATOM 3359 C C . ASN A 1 447 ? 29.475 -11.194 -26.178 1.00 97.62 447 ASN A C 1
ATOM 3361 O O . ASN A 1 447 ? 29.857 -10.324 -25.404 1.00 97.62 447 ASN A O 1
ATOM 3365 N N . ALA A 1 448 ? 29.368 -10.993 -27.495 1.00 98.00 448 ALA A N 1
ATOM 3366 C CA . ALA A 1 448 ? 29.572 -9.687 -28.108 1.00 98.00 448 ALA A CA 1
ATOM 3367 C C . ALA A 1 448 ? 28.538 -8.663 -27.622 1.00 98.00 448 ALA A C 1
ATOM 3369 O O . ALA A 1 448 ? 28.930 -7.575 -27.225 1.00 98.00 448 ALA A O 1
ATOM 3370 N N . SER A 1 449 ? 27.250 -9.007 -27.548 1.00 97.56 449 SER A N 1
ATOM 3371 C CA . SER A 1 449 ? 26.228 -8.115 -26.979 1.00 97.56 449 SER A CA 1
ATOM 3372 C C . SER A 1 449 ? 26.526 -7.736 -25.529 1.00 97.56 449 SER A C 1
ATOM 3374 O O . SER A 1 449 ? 26.550 -6.554 -25.198 1.00 97.56 449 SER A O 1
ATOM 3376 N N . ILE A 1 450 ? 26.846 -8.721 -24.680 1.00 97.88 450 ILE A N 1
ATOM 3377 C CA . ILE A 1 450 ? 27.196 -8.473 -23.271 1.00 97.88 450 ILE A CA 1
ATOM 3378 C C . ILE A 1 450 ? 28.453 -7.602 -23.165 1.00 97.88 450 ILE A C 1
ATOM 3380 O O . ILE A 1 450 ? 28.476 -6.645 -22.397 1.00 97.88 450 ILE A O 1
ATOM 3384 N N . LYS A 1 451 ? 29.479 -7.883 -23.977 1.00 98.25 451 LYS A N 1
ATOM 3385 C CA . LYS A 1 451 ? 30.704 -7.079 -24.032 1.00 98.25 451 LYS A CA 1
ATOM 3386 C C . LYS A 1 451 ? 30.435 -5.654 -24.514 1.00 98.25 451 LYS A C 1
ATOM 3388 O O . LYS A 1 451 ? 31.051 -4.726 -24.005 1.00 98.25 451 LYS A O 1
ATOM 3393 N N . GLY A 1 452 ? 29.528 -5.476 -25.473 1.00 98.25 452 GLY A N 1
ATOM 3394 C CA . GLY A 1 452 ? 29.079 -4.167 -25.938 1.00 98.25 452 GLY A CA 1
ATOM 3395 C C . GLY A 1 452 ? 28.438 -3.368 -24.808 1.00 98.25 452 GLY A C 1
ATOM 3396 O O . GLY A 1 452 ? 28.827 -2.229 -24.586 1.00 98.25 452 GLY A O 1
ATOM 3397 N N . MET A 1 453 ? 27.520 -3.978 -24.053 1.00 98.44 453 MET A N 1
ATOM 3398 C CA . MET A 1 453 ? 26.885 -3.325 -22.903 1.00 98.44 453 MET A CA 1
ATOM 3399 C C . MET A 1 453 ? 27.896 -2.986 -21.800 1.00 98.44 453 MET A C 1
ATOM 3401 O O . MET A 1 453 ? 27.859 -1.884 -21.267 1.00 98.44 453 MET A O 1
ATOM 3405 N N . HIS A 1 454 ? 28.850 -3.878 -21.503 1.00 98.44 454 HIS A N 1
ATOM 3406 C CA . HIS A 1 454 ? 29.948 -3.580 -20.569 1.00 98.44 454 HIS A CA 1
ATOM 3407 C C . HIS A 1 454 ? 30.802 -2.403 -21.056 1.00 98.44 454 HIS A C 1
ATOM 3409 O O . HIS A 1 454 ? 31.039 -1.482 -20.287 1.00 98.44 454 HIS A O 1
ATOM 3415 N N . ARG A 1 455 ? 31.174 -2.363 -22.344 1.00 98.38 455 ARG A N 1
ATOM 3416 C CA . ARG A 1 455 ? 31.899 -1.219 -22.931 1.00 98.38 455 ARG A CA 1
ATOM 3417 C C . ARG A 1 455 ? 31.088 0.077 -22.888 1.00 98.38 455 ARG A C 1
ATOM 3419 O O . ARG A 1 455 ? 31.677 1.147 -22.766 1.00 98.38 455 ARG A O 1
ATOM 3426 N N . ALA A 1 456 ? 29.767 0.010 -23.035 1.00 98.44 456 ALA A N 1
ATOM 3427 C CA . ALA A 1 456 ? 28.915 1.180 -22.872 1.00 98.44 456 ALA A CA 1
ATOM 3428 C C . ALA A 1 456 ? 28.981 1.667 -21.413 1.00 98.44 456 ALA A C 1
ATOM 3430 O O . ALA A 1 456 ? 29.338 2.816 -21.167 1.00 98.44 456 ALA A O 1
ATOM 3431 N N . LEU A 1 457 ? 28.780 0.780 -20.438 1.00 98.38 457 LEU A N 1
ATOM 3432 C CA . LEU A 1 457 ? 28.907 1.111 -19.014 1.00 98.38 457 LEU A CA 1
ATOM 3433 C C . LEU A 1 457 ? 30.298 1.662 -18.645 1.00 98.38 457 LEU A C 1
ATOM 3435 O O . LEU A 1 457 ? 30.391 2.628 -17.892 1.00 98.38 457 LEU A O 1
ATOM 3439 N N . ASP A 1 458 ? 31.375 1.117 -19.217 1.00 97.81 458 ASP A N 1
ATOM 3440 C CA . ASP A 1 458 ? 32.746 1.598 -18.994 1.00 97.81 458 ASP A CA 1
ATOM 3441 C C . ASP A 1 458 ? 32.937 3.061 -19.430 1.00 97.81 458 ASP A C 1
ATOM 3443 O O . ASP A 1 458 ? 33.698 3.800 -18.793 1.00 97.81 458 ASP A O 1
ATOM 3447 N N . ASN A 1 459 ? 32.244 3.449 -20.508 1.00 97.56 459 ASN A N 1
ATOM 3448 C CA . ASN A 1 459 ? 32.305 4.753 -21.171 1.00 97.56 459 ASN A CA 1
ATOM 3449 C C . ASN A 1 459 ? 31.160 5.696 -20.772 1.00 97.56 459 ASN A C 1
ATOM 3451 O O . ASN A 1 459 ? 30.997 6.740 -21.401 1.00 97.56 459 ASN A O 1
ATOM 3455 N N . LEU A 1 460 ? 30.349 5.324 -19.783 1.00 97.19 460 LEU A N 1
ATOM 3456 C CA . LEU A 1 460 ? 29.210 6.113 -19.337 1.00 97.19 460 LEU A CA 1
ATOM 3457 C C . LEU A 1 460 ? 29.696 7.422 -18.702 1.00 97.19 460 LEU A C 1
ATOM 3459 O O . LEU A 1 460 ? 30.435 7.407 -17.713 1.00 97.19 460 LEU A O 1
ATOM 3463 N N . LYS A 1 461 ? 29.303 8.549 -19.299 1.00 95.88 461 LYS A N 1
ATOM 3464 C CA . LYS A 1 461 ? 29.738 9.886 -18.894 1.00 95.88 461 LYS A CA 1
ATOM 3465 C C . LYS A 1 461 ? 28.577 10.861 -18.845 1.00 95.88 461 LYS A C 1
ATOM 3467 O O . LYS A 1 461 ? 27.635 10.712 -19.624 1.00 95.88 461 LYS A O 1
ATOM 3472 N N . ASP A 1 462 ? 28.672 11.830 -17.946 1.00 94.00 462 ASP A N 1
ATOM 3473 C CA . ASP A 1 462 ? 27.739 12.949 -17.878 1.00 94.00 462 ASP A CA 1
ATOM 3474 C C . ASP A 1 462 ? 28.047 14.040 -18.918 1.00 94.00 462 ASP A C 1
ATOM 3476 O O . ASP A 1 462 ? 28.945 13.900 -19.758 1.00 94.00 462 ASP A O 1
ATOM 3480 N N . SER A 1 463 ? 27.275 15.130 -18.882 1.00 89.81 463 SER A N 1
ATOM 3481 C CA . SER A 1 463 ? 27.432 16.273 -19.788 1.00 89.81 463 SER A CA 1
ATOM 3482 C C . SER A 1 463 ? 28.770 17.002 -19.645 1.00 89.81 463 SER A C 1
ATOM 3484 O O . SER A 1 463 ? 29.204 17.641 -20.603 1.00 89.81 463 SER A O 1
ATOM 3486 N N . ASP A 1 464 ? 29.423 16.896 -18.486 1.00 92.69 464 ASP A N 1
ATOM 3487 C CA . ASP A 1 464 ? 30.728 17.505 -18.214 1.00 92.69 464 ASP A CA 1
ATOM 3488 C C . ASP A 1 464 ? 31.890 16.567 -18.598 1.00 92.69 464 ASP A C 1
ATOM 3490 O O . ASP A 1 464 ? 33.056 16.966 -18.612 1.00 92.69 464 ASP A O 1
ATOM 3494 N N . GLY A 1 465 ? 31.577 15.331 -19.004 1.00 91.44 465 GLY A N 1
ATOM 3495 C CA . GLY A 1 465 ? 32.537 14.318 -19.430 1.00 91.44 465 GLY A CA 1
ATOM 3496 C C . GLY A 1 465 ? 33.096 13.473 -18.284 1.00 91.44 465 GLY A C 1
ATOM 3497 O O . GLY A 1 465 ? 33.995 12.653 -18.528 1.00 91.44 465 GLY A O 1
ATOM 3498 N N . GLU A 1 466 ? 32.558 13.635 -17.075 1.00 95.06 466 GLU A N 1
ATOM 3499 C CA . GLU A 1 466 ? 32.934 12.877 -15.890 1.00 95.06 466 GLU A CA 1
ATOM 3500 C C . GLU A 1 466 ? 32.304 11.485 -15.915 1.00 95.06 466 GLU A C 1
ATOM 3502 O O . GLU A 1 466 ? 31.213 11.261 -16.445 1.00 95.06 466 GLU A O 1
ATOM 3507 N N . LYS A 1 467 ? 33.030 10.500 -15.379 1.00 95.06 467 LYS A N 1
ATOM 3508 C CA . LYS A 1 467 ? 32.581 9.106 -15.403 1.00 95.06 467 LYS A CA 1
ATOM 3509 C C . LYS A 1 467 ? 31.451 8.894 -14.397 1.00 95.06 467 LYS A C 1
ATOM 3511 O O . LYS A 1 467 ? 31.636 9.112 -13.203 1.00 95.06 467 LYS A O 1
ATOM 3516 N N . VAL A 1 468 ? 30.336 8.338 -14.867 1.00 95.38 468 VAL A N 1
ATOM 3517 C CA . VAL A 1 468 ? 29.194 7.972 -14.022 1.00 95.38 468 VAL A CA 1
ATOM 3518 C C . VAL A 1 468 ? 29.225 6.478 -13.720 1.00 95.38 468 VAL A C 1
ATOM 3520 O O . VAL A 1 468 ? 29.325 5.644 -14.621 1.00 95.38 468 VAL A O 1
ATOM 3523 N N . ILE A 1 469 ? 29.141 6.131 -12.435 1.00 93.50 469 ILE A N 1
ATOM 3524 C CA . ILE A 1 469 ? 29.086 4.744 -11.966 1.00 93.50 469 ILE A CA 1
ATOM 3525 C C . ILE A 1 469 ? 27.649 4.450 -11.522 1.00 93.50 469 ILE A C 1
ATOM 3527 O O . ILE A 1 469 ? 27.177 5.090 -10.583 1.00 93.50 469 ILE A O 1
ATOM 3531 N N . PRO A 1 470 ? 26.943 3.508 -12.170 1.00 95.31 470 PRO A N 1
ATOM 3532 C CA . PRO A 1 470 ? 25.591 3.162 -11.768 1.00 95.31 470 PRO A CA 1
ATOM 3533 C C . PRO A 1 470 ? 25.578 2.359 -10.467 1.00 95.31 470 PRO A C 1
ATOM 3535 O O . PRO A 1 470 ? 26.404 1.467 -10.256 1.00 95.31 470 PRO A O 1
ATOM 3538 N N . SER A 1 471 ? 24.579 2.639 -9.637 1.00 92.38 471 SER A N 1
ATOM 3539 C CA . SER A 1 471 ? 24.268 1.894 -8.416 1.00 92.38 471 SER A CA 1
ATOM 3540 C C . SER A 1 471 ? 23.498 0.610 -8.737 1.00 92.38 471 SER A C 1
ATOM 3542 O O . SER A 1 471 ? 23.600 -0.369 -8.004 1.00 92.38 471 SER A O 1
ATOM 3544 N N . ILE A 1 472 ? 22.752 0.590 -9.849 1.00 93.38 472 ILE A N 1
ATOM 3545 C CA . ILE A 1 472 ? 22.018 -0.581 -10.343 1.00 93.38 472 ILE A CA 1
ATOM 3546 C C . ILE A 1 472 ? 21.883 -0.552 -11.869 1.00 93.38 472 ILE A C 1
ATOM 3548 O O . ILE A 1 472 ? 21.770 0.514 -12.480 1.00 93.38 472 ILE A O 1
ATOM 3552 N N . ILE A 1 473 ? 21.889 -1.734 -12.492 1.00 97.38 473 ILE A N 1
ATOM 3553 C CA . ILE A 1 473 ? 21.793 -1.890 -13.948 1.00 97.38 473 ILE A CA 1
ATOM 3554 C C . ILE A 1 473 ? 20.531 -2.676 -14.325 1.00 97.38 473 ILE A C 1
ATOM 3556 O O . ILE A 1 473 ? 20.293 -3.781 -13.840 1.00 97.38 473 ILE A O 1
ATOM 3560 N N . PHE A 1 474 ? 19.750 -2.149 -15.260 1.00 97.44 474 PHE A N 1
ATOM 3561 C CA . PHE A 1 474 ? 18.603 -2.818 -15.864 1.00 97.44 474 PHE A CA 1
ATOM 3562 C C . PHE A 1 474 ? 18.918 -3.171 -17.316 1.00 97.44 474 PHE A C 1
ATOM 3564 O O . PHE A 1 474 ? 19.322 -2.310 -18.088 1.00 97.44 474 PHE A O 1
ATOM 3571 N N . VAL A 1 475 ? 18.742 -4.434 -17.698 1.00 97.44 475 VAL A N 1
ATOM 3572 C CA . VAL A 1 475 ? 19.162 -4.955 -19.008 1.00 97.44 475 VAL A CA 1
ATOM 3573 C C . VAL A 1 475 ? 17.977 -5.589 -19.725 1.00 97.44 475 VAL A C 1
ATOM 3575 O O . VAL A 1 475 ? 17.261 -6.379 -19.103 1.00 97.44 475 VAL A O 1
ATOM 3578 N N . ASP A 1 476 ? 17.773 -5.304 -21.016 1.00 96.06 476 ASP A N 1
ATOM 3579 C CA . ASP A 1 476 ? 16.779 -6.055 -21.796 1.00 96.06 476 ASP A CA 1
ATOM 3580 C C . ASP A 1 476 ? 17.189 -7.529 -21.968 1.00 96.06 476 ASP A C 1
ATOM 3582 O O . ASP A 1 476 ? 18.337 -7.883 -22.239 1.00 96.06 476 ASP A O 1
ATOM 3586 N N . GLY A 1 477 ? 16.219 -8.427 -21.815 1.00 92.94 477 GLY A N 1
ATOM 3587 C CA . GLY A 1 477 ? 16.390 -9.861 -22.014 1.00 92.94 477 GLY A CA 1
ATOM 3588 C C . GLY A 1 477 ? 16.554 -10.653 -20.718 1.00 92.94 477 GLY A C 1
ATOM 3589 O O . GLY A 1 477 ? 16.015 -10.311 -19.672 1.00 92.94 477 GLY A O 1
ATOM 3590 N N . ASN A 1 478 ? 17.221 -11.805 -20.806 1.00 92.19 478 ASN A N 1
ATOM 3591 C CA . ASN A 1 478 ? 17.330 -12.779 -19.710 1.00 92.19 478 ASN A CA 1
ATOM 3592 C C . ASN A 1 478 ? 18.772 -13.207 -19.405 1.00 92.19 478 ASN A C 1
ATOM 3594 O O . ASN A 1 478 ? 18.981 -14.187 -18.689 1.00 92.19 478 ASN A O 1
ATOM 3598 N N . ARG A 1 479 ? 19.764 -12.542 -20.003 1.00 92.75 479 ARG A N 1
ATOM 3599 C CA . ARG A 1 479 ? 21.178 -12.893 -19.862 1.00 92.75 479 ARG A CA 1
ATOM 3600 C C . ARG A 1 479 ? 22.028 -11.639 -19.785 1.00 92.75 479 ARG A C 1
ATOM 3602 O O . ARG A 1 479 ? 22.091 -10.875 -20.738 1.00 92.75 479 ARG A O 1
ATOM 3609 N N . PHE A 1 480 ? 22.773 -11.531 -18.699 1.00 95.81 480 PHE A N 1
ATOM 3610 C CA . PHE A 1 480 ? 23.836 -10.562 -18.510 1.00 95.81 480 PHE A CA 1
ATOM 3611 C C . PHE A 1 480 ? 24.935 -11.225 -17.676 1.00 95.81 480 PHE A C 1
ATOM 3613 O O . PHE A 1 480 ? 24.680 -12.203 -16.972 1.00 95.81 480 PHE A O 1
ATOM 3620 N N . ARG A 1 481 ? 26.175 -10.753 -17.804 1.00 95.62 481 ARG A N 1
ATOM 3621 C CA . ARG A 1 481 ? 27.264 -11.157 -16.905 1.00 95.62 481 ARG A CA 1
ATOM 3622 C C . ARG A 1 481 ? 27.480 -10.030 -15.913 1.00 95.62 481 ARG A C 1
ATOM 3624 O O . ARG A 1 481 ? 27.428 -8.875 -16.328 1.00 95.62 481 ARG A O 1
ATOM 3631 N N . SER A 1 482 ? 27.757 -10.372 -14.656 1.00 94.75 482 SER A N 1
ATOM 3632 C CA . SER A 1 482 ? 28.038 -9.388 -13.611 1.00 94.75 482 SER A CA 1
ATOM 3633 C C . SER A 1 482 ? 29.051 -8.349 -14.087 1.00 94.75 482 SER A C 1
ATOM 3635 O O . SER A 1 482 ? 30.057 -8.689 -14.716 1.00 94.75 482 SER A O 1
ATOM 3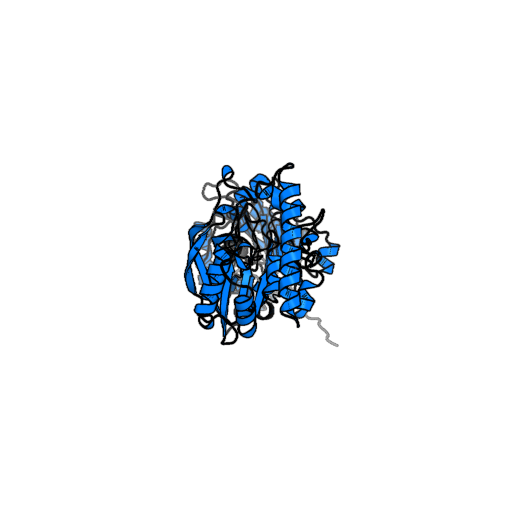637 N N . TYR A 1 483 ? 28.741 -7.087 -13.812 1.00 95.44 483 TYR A N 1
ATOM 3638 C CA . TYR A 1 483 ? 29.582 -5.943 -14.124 1.00 95.44 483 TYR A CA 1
ATOM 3639 C C . TYR A 1 483 ? 30.208 -5.459 -12.816 1.00 95.44 483 TYR A C 1
ATOM 3641 O O . TYR A 1 483 ? 29.583 -4.729 -12.050 1.00 95.44 483 TYR A O 1
ATOM 3649 N N . GLY A 1 484 ? 31.409 -5.963 -12.519 1.00 93.00 484 GLY A N 1
ATOM 3650 C CA . GLY A 1 484 ? 32.015 -5.808 -11.196 1.00 93.00 484 GLY A CA 1
ATOM 3651 C C . GLY A 1 484 ? 31.075 -6.300 -10.091 1.00 93.00 484 GLY A C 1
ATOM 3652 O O . GLY A 1 484 ? 30.471 -7.366 -10.219 1.00 93.00 484 GLY A O 1
ATOM 3653 N N . GLU A 1 485 ? 30.928 -5.480 -9.052 1.00 91.81 485 GLU A N 1
ATOM 3654 C CA . GLU A 1 485 ? 30.014 -5.705 -7.924 1.00 91.81 485 GLU A CA 1
ATOM 3655 C C . GLU A 1 485 ? 28.650 -5.009 -8.110 1.00 91.81 485 GLU A C 1
ATOM 3657 O O . GLU A 1 485 ? 27.788 -5.100 -7.238 1.00 91.81 485 GLU A O 1
ATOM 3662 N N . THR A 1 486 ? 28.425 -4.301 -9.227 1.00 93.62 486 THR A N 1
ATOM 3663 C CA . THR A 1 486 ? 27.174 -3.562 -9.441 1.00 93.62 486 THR A CA 1
ATOM 3664 C C . THR A 1 486 ? 26.010 -4.541 -9.654 1.00 93.62 486 THR A C 1
ATOM 3666 O O . THR A 1 486 ? 26.064 -5.378 -10.570 1.00 93.62 486 THR A O 1
ATOM 3669 N N . PRO A 1 487 ? 24.930 -4.449 -8.854 1.00 93.06 487 PRO A N 1
ATOM 3670 C CA . PRO A 1 487 ? 23.765 -5.308 -9.013 1.00 93.06 487 PRO A CA 1
ATOM 3671 C C . PRO A 1 487 ? 23.075 -5.056 -10.355 1.00 93.06 487 PRO A C 1
ATOM 3673 O O . PRO A 1 487 ? 23.046 -3.936 -10.872 1.00 93.06 487 PRO A O 1
ATOM 3676 N N . HIS A 1 488 ? 22.495 -6.112 -10.928 1.00 95.44 488 HIS A N 1
ATOM 3677 C CA . HIS A 1 488 ? 21.794 -6.017 -12.203 1.00 95.44 488 HIS A CA 1
ATOM 3678 C C . HIS A 1 488 ? 20.524 -6.865 -12.253 1.00 95.44 488 HIS A C 1
ATOM 3680 O O . HIS A 1 488 ? 20.448 -7.945 -11.665 1.00 95.44 488 HIS A O 1
ATOM 3686 N N . HIS A 1 489 ? 19.554 -6.408 -13.043 1.00 94.69 489 HIS A N 1
ATOM 3687 C CA . HIS A 1 489 ? 18.319 -7.125 -13.332 1.00 94.69 489 HIS A CA 1
ATOM 3688 C C . HIS A 1 489 ? 18.114 -7.266 -14.839 1.00 94.69 489 HIS A C 1
ATOM 3690 O O . HIS A 1 489 ? 18.061 -6.282 -15.573 1.00 94.69 489 HIS A O 1
ATOM 3696 N N . CYS A 1 490 ? 17.958 -8.510 -15.293 1.00 96.06 490 CYS A N 1
ATOM 3697 C CA . CYS A 1 490 ? 17.562 -8.813 -16.665 1.00 96.06 490 CYS A CA 1
ATOM 3698 C C . CYS A 1 490 ? 16.034 -8.831 -16.763 1.00 96.06 490 CYS A C 1
ATOM 3700 O O . CYS A 1 490 ? 15.376 -9.601 -16.058 1.00 96.06 490 CYS A O 1
ATOM 3702 N N . ILE A 1 491 ? 15.469 -8.000 -17.634 1.00 94.12 491 ILE A N 1
ATOM 3703 C CA . ILE A 1 491 ? 14.027 -7.849 -17.804 1.00 94.12 491 ILE A CA 1
ATOM 3704 C C . ILE A 1 491 ? 13.669 -8.208 -19.237 1.00 94.12 491 ILE A C 1
ATOM 3706 O O . ILE A 1 491 ? 13.982 -7.489 -20.175 1.00 94.12 491 ILE A O 1
ATOM 3710 N N . VAL A 1 492 ? 12.943 -9.312 -19.411 1.00 93.38 492 VAL A N 1
ATOM 3711 C CA . VAL A 1 492 ? 12.459 -9.724 -20.732 1.00 93.38 492 VAL A CA 1
ATOM 3712 C C . VAL A 1 492 ? 11.467 -8.689 -21.266 1.00 93.38 492 VAL A C 1
ATOM 3714 O O . VAL A 1 492 ? 10.433 -8.452 -20.619 1.00 93.38 492 VAL A O 1
ATOM 3717 N N . LYS A 1 493 ? 11.750 -8.143 -22.459 1.00 92.44 493 LYS A N 1
ATOM 3718 C CA . LYS A 1 493 ? 11.010 -7.024 -23.066 1.00 92.44 493 LYS A CA 1
ATOM 3719 C C . LYS A 1 493 ? 11.034 -5.801 -22.150 1.00 92.44 493 LYS A C 1
ATOM 3721 O O . LYS A 1 493 ? 9.987 -5.238 -21.821 1.00 92.44 493 LYS A O 1
ATOM 3726 N N . GLY A 1 494 ? 12.214 -5.505 -21.617 1.00 92.31 494 GLY A N 1
ATOM 3727 C CA . GLY A 1 494 ? 12.463 -4.393 -20.714 1.00 92.31 494 GLY A CA 1
ATOM 3728 C C . GLY A 1 494 ? 12.282 -3.048 -21.406 1.00 92.31 494 GLY A C 1
ATOM 3729 O O . GLY A 1 494 ? 11.779 -2.121 -20.786 1.00 92.31 494 GLY A O 1
ATOM 3730 N N . ASP A 1 495 ? 12.580 -2.972 -22.700 1.00 91.38 495 ASP A N 1
ATOM 3731 C CA . ASP A 1 495 ? 12.372 -1.814 -23.577 1.00 91.38 495 ASP A CA 1
ATOM 3732 C C . ASP A 1 495 ? 10.896 -1.375 -23.687 1.00 91.38 495 ASP A C 1
ATOM 3734 O O . ASP A 1 495 ? 10.595 -0.194 -23.835 1.00 91.38 495 ASP A O 1
ATOM 3738 N N . GLY A 1 496 ? 9.955 -2.308 -23.539 1.00 90.88 496 GLY A N 1
ATOM 3739 C CA . GLY A 1 496 ? 8.517 -2.037 -23.445 1.00 90.88 496 GLY A CA 1
ATOM 3740 C C . GLY A 1 496 ? 7.986 -1.869 -22.015 1.00 90.88 496 GLY A C 1
ATOM 3741 O O . GLY A 1 496 ? 6.766 -1.853 -21.823 1.00 90.88 496 GLY A O 1
ATOM 3742 N N . LYS A 1 497 ? 8.861 -1.823 -21.000 1.00 90.81 497 LYS A N 1
ATOM 3743 C CA . LYS A 1 497 ? 8.484 -1.761 -19.575 1.00 90.81 497 LYS A CA 1
ATOM 3744 C C . LYS A 1 497 ? 9.168 -0.630 -18.817 1.00 90.81 497 LYS A C 1
ATOM 3746 O O . LYS A 1 497 ? 8.471 0.087 -18.111 1.00 90.81 497 LYS A O 1
ATOM 3751 N N . LEU A 1 498 ? 10.485 -0.480 -18.953 1.00 94.06 498 LEU A N 1
ATOM 3752 C CA . LEU A 1 498 ? 11.298 0.508 -18.248 1.00 94.06 498 LEU A CA 1
ATOM 3753 C C . LEU A 1 498 ? 11.812 1.595 -19.191 1.00 94.06 498 LEU A C 1
ATOM 3755 O O . LEU A 1 498 ? 12.366 1.300 -20.250 1.00 94.06 498 LEU A O 1
ATOM 3759 N N . SER A 1 499 ? 11.695 2.848 -18.760 1.00 95.38 499 SER A N 1
ATOM 3760 C CA . SER A 1 499 ? 12.118 4.032 -19.511 1.00 95.38 499 SER A CA 1
ATOM 3761 C C . SER A 1 499 ? 13.615 4.024 -19.830 1.00 95.38 499 SER A C 1
ATOM 3763 O O . SER A 1 499 ? 13.997 4.302 -20.966 1.00 95.38 499 SER A O 1
ATOM 3765 N N . CYS A 1 500 ? 14.467 3.642 -18.874 1.00 96.50 500 CYS A N 1
ATOM 3766 C CA . CYS A 1 500 ? 15.918 3.605 -19.068 1.00 96.50 500 CYS A CA 1
ATOM 3767 C C . CYS A 1 500 ? 16.349 2.561 -20.114 1.00 96.50 500 CYS A C 1
ATOM 3769 O O . CYS A 1 500 ? 17.197 2.854 -20.957 1.00 96.50 500 CYS A O 1
ATOM 3771 N N . ILE A 1 501 ? 15.732 1.371 -20.119 1.00 97.75 501 ILE A N 1
ATOM 3772 C CA . ILE A 1 501 ? 15.990 0.342 -21.139 1.00 97.75 501 ILE A CA 1
ATOM 3773 C C . ILE A 1 501 ? 15.457 0.806 -22.501 1.00 97.75 501 ILE A C 1
ATOM 3775 O O . ILE A 1 501 ? 16.156 0.682 -23.502 1.00 97.75 501 ILE A O 1
ATOM 3779 N N . ALA A 1 502 ? 14.255 1.391 -22.551 1.00 97.31 502 ALA A N 1
ATOM 3780 C CA . ALA A 1 502 ? 13.684 1.930 -23.787 1.00 97.31 502 ALA A CA 1
ATOM 3781 C C . ALA A 1 502 ? 14.604 2.986 -24.426 1.00 97.31 502 ALA A C 1
ATOM 3783 O O . ALA A 1 502 ? 14.865 2.953 -25.631 1.00 97.31 502 ALA A O 1
ATOM 3784 N N . ALA A 1 503 ? 15.150 3.893 -23.610 1.00 97.94 503 ALA A N 1
ATOM 3785 C CA . ALA A 1 503 ? 16.095 4.905 -24.062 1.00 97.94 503 ALA A CA 1
ATOM 3786 C C . ALA A 1 503 ? 17.391 4.280 -24.606 1.00 97.94 503 ALA A C 1
ATOM 3788 O O . ALA A 1 503 ? 17.836 4.644 -25.697 1.00 97.94 503 ALA A O 1
ATOM 3789 N N . ALA A 1 504 ? 17.951 3.287 -23.905 1.00 98.25 504 ALA A N 1
ATOM 3790 C CA . ALA A 1 504 ? 19.109 2.536 -24.385 1.00 98.25 504 ALA A CA 1
ATOM 3791 C C . ALA A 1 504 ? 18.823 1.821 -25.720 1.00 98.25 504 ALA A C 1
ATOM 3793 O O . ALA A 1 504 ? 19.638 1.895 -26.641 1.00 98.25 504 ALA A O 1
ATOM 3794 N N . SER A 1 505 ? 17.637 1.223 -25.876 1.00 98.00 505 SER A N 1
ATOM 3795 C CA . SER A 1 505 ? 17.196 0.587 -27.125 1.00 98.00 505 SER A CA 1
ATOM 3796 C C . SER A 1 505 ? 17.229 1.560 -28.302 1.00 98.00 505 SER A C 1
ATOM 3798 O O . SER A 1 505 ? 17.754 1.255 -29.378 1.00 98.00 505 SER A O 1
ATOM 3800 N N . ILE A 1 506 ? 16.697 2.769 -28.094 1.00 98.19 506 ILE A N 1
ATOM 3801 C CA . ILE A 1 506 ? 16.643 3.820 -29.113 1.00 98.19 506 ILE A CA 1
ATOM 3802 C C . ILE A 1 506 ? 18.051 4.275 -29.496 1.00 98.19 506 ILE A C 1
ATOM 3804 O O . ILE A 1 506 ? 18.347 4.335 -30.693 1.00 98.19 506 ILE A O 1
ATOM 3808 N N . LEU A 1 507 ? 18.933 4.549 -28.526 1.00 98.50 507 LEU A N 1
ATOM 3809 C CA . LEU A 1 507 ? 20.308 4.968 -28.823 1.00 98.50 507 LEU A CA 1
ATOM 3810 C C . LEU A 1 507 ? 21.085 3.868 -29.552 1.00 98.50 507 LEU A C 1
ATOM 3812 O O . LEU A 1 507 ? 21.645 4.121 -30.618 1.00 98.50 507 LEU A O 1
ATOM 3816 N N . ALA A 1 508 ? 21.049 2.627 -29.057 1.00 98.19 508 ALA A N 1
ATOM 3817 C CA . ALA A 1 508 ? 21.724 1.503 -29.704 1.00 98.19 508 ALA A CA 1
ATOM 3818 C C . ALA A 1 508 ? 21.251 1.325 -31.157 1.00 98.19 508 ALA A C 1
ATOM 3820 O O . ALA A 1 508 ? 22.058 1.111 -32.067 1.00 98.19 508 ALA A O 1
ATOM 3821 N N . LYS A 1 509 ? 19.940 1.444 -31.396 1.00 97.44 509 LYS A N 1
ATOM 3822 C CA . LYS A 1 509 ? 19.343 1.266 -32.721 1.00 97.44 509 LYS A CA 1
ATOM 3823 C C . LYS A 1 509 ? 19.665 2.410 -33.681 1.00 97.44 509 LYS A C 1
ATOM 3825 O O . LYS A 1 509 ? 20.005 2.143 -34.831 1.00 97.44 509 LYS A O 1
ATOM 3830 N N . THR A 1 510 ? 19.540 3.657 -33.245 1.00 97.69 510 THR A N 1
ATOM 3831 C CA . THR A 1 510 ? 19.736 4.834 -34.110 1.00 97.69 510 THR A CA 1
ATOM 3832 C C . THR A 1 510 ? 21.197 5.033 -34.496 1.00 97.69 510 THR A C 1
ATOM 3834 O O . THR A 1 510 ? 21.485 5.191 -35.681 1.00 97.69 510 THR A O 1
ATOM 3837 N N . HIS A 1 511 ? 22.126 4.891 -33.546 1.00 97.94 511 HIS A N 1
ATOM 3838 C CA . HIS A 1 511 ? 23.567 4.928 -33.827 1.00 97.94 511 HIS A CA 1
ATOM 3839 C C . HIS A 1 511 ? 23.996 3.792 -34.760 1.00 97.94 511 HIS A C 1
ATOM 3841 O O . HIS A 1 511 ? 24.792 3.998 -35.677 1.00 97.94 511 HIS A O 1
ATOM 3847 N N . ARG A 1 512 ? 23.430 2.590 -34.585 1.00 97.31 512 ARG A N 1
ATOM 3848 C CA . ARG A 1 512 ? 23.697 1.483 -35.508 1.00 97.31 512 ARG A CA 1
ATOM 3849 C C . ARG A 1 512 ? 23.186 1.771 -36.911 1.00 97.31 512 ARG A C 1
ATOM 3851 O O . ARG A 1 512 ? 23.894 1.489 -37.873 1.00 97.31 512 ARG A O 1
ATOM 3858 N N . ASP A 1 513 ? 21.949 2.240 -37.039 1.00 95.88 513 ASP A N 1
ATOM 3859 C CA . ASP A 1 513 ? 21.349 2.503 -38.347 1.00 95.88 513 ASP A CA 1
ATOM 3860 C C . ASP A 1 513 ? 22.128 3.604 -39.084 1.00 95.88 513 ASP A C 1
ATOM 3862 O O . ASP A 1 513 ? 22.399 3.462 -40.273 1.00 95.88 513 ASP A O 1
ATOM 3866 N N . GLU A 1 514 ? 22.579 4.642 -38.375 1.00 96.31 514 GLU A N 1
ATOM 3867 C CA . GLU A 1 514 ? 23.491 5.658 -38.910 1.00 96.31 514 GLU A CA 1
ATOM 3868 C C . GLU A 1 514 ? 24.808 5.051 -39.421 1.00 96.31 514 GLU A C 1
ATOM 3870 O O . GLU A 1 514 ? 25.178 5.286 -40.572 1.00 96.31 514 GLU A O 1
ATOM 3875 N N . TYR A 1 515 ? 25.470 4.206 -38.623 1.00 96.69 515 TYR A N 1
ATOM 3876 C CA . TYR A 1 515 ? 26.688 3.506 -39.045 1.00 96.69 515 TYR A CA 1
ATOM 3877 C C . TYR A 1 515 ? 26.456 2.628 -40.283 1.00 96.69 515 TYR A C 1
ATOM 3879 O O . TYR A 1 515 ? 27.258 2.621 -41.215 1.00 96.69 515 TYR A O 1
ATOM 3887 N N . MET A 1 516 ? 25.337 1.897 -40.319 1.00 96.50 516 MET A N 1
ATOM 3888 C CA . MET A 1 516 ? 24.994 1.042 -41.455 1.00 96.50 516 MET A CA 1
ATOM 3889 C C . MET A 1 516 ? 24.772 1.848 -42.740 1.00 96.50 516 MET A C 1
ATOM 3891 O O . MET A 1 516 ? 25.215 1.401 -43.795 1.00 96.50 516 MET A O 1
ATOM 3895 N N . ARG A 1 517 ? 24.145 3.033 -42.665 1.00 94.75 517 ARG A N 1
ATOM 3896 C CA . ARG A 1 517 ? 23.992 3.938 -43.821 1.00 94.75 517 ARG A CA 1
ATOM 3897 C C . ARG A 1 517 ? 25.344 4.442 -44.335 1.00 94.75 517 ARG A C 1
ATOM 3899 O O . ARG A 1 517 ? 25.524 4.535 -45.543 1.00 94.75 517 ARG A O 1
ATOM 3906 N N . GLN A 1 518 ? 26.301 4.715 -43.446 1.00 94.38 518 GLN A N 1
ATOM 3907 C CA . GLN A 1 518 ? 27.649 5.143 -43.841 1.00 94.38 518 GLN A CA 1
ATOM 3908 C C . GLN A 1 518 ? 28.377 4.050 -44.637 1.00 94.38 518 GLN A C 1
ATOM 3910 O O . GLN A 1 518 ? 28.846 4.310 -45.742 1.00 94.38 518 GLN A O 1
ATOM 3915 N N . ILE A 1 519 ? 28.406 2.810 -44.134 1.00 95.00 519 ILE A N 1
ATOM 3916 C CA . ILE A 1 519 ? 29.090 1.706 -44.836 1.00 95.00 519 ILE A CA 1
ATOM 3917 C C . ILE A 1 519 ? 28.314 1.185 -46.055 1.00 95.00 519 ILE A C 1
ATOM 3919 O O . ILE A 1 519 ? 28.896 0.538 -46.924 1.00 95.00 519 ILE A O 1
ATOM 3923 N N . ALA A 1 520 ? 27.009 1.464 -46.152 1.00 94.69 520 ALA A N 1
ATOM 3924 C CA . ALA A 1 520 ? 26.214 1.138 -47.336 1.00 94.69 520 ALA A CA 1
ATOM 3925 C C . ALA A 1 520 ? 26.735 1.858 -48.590 1.00 94.69 520 ALA A C 1
ATOM 3927 O O . ALA A 1 520 ? 26.664 1.292 -49.677 1.00 94.69 520 ALA A O 1
ATOM 3928 N N . ALA A 1 521 ? 27.310 3.057 -48.440 1.00 93.31 521 ALA A N 1
ATOM 3929 C CA . ALA A 1 521 ? 27.906 3.799 -49.549 1.00 93.31 521 ALA A CA 1
ATOM 3930 C C . ALA A 1 521 ? 29.149 3.104 -50.136 1.00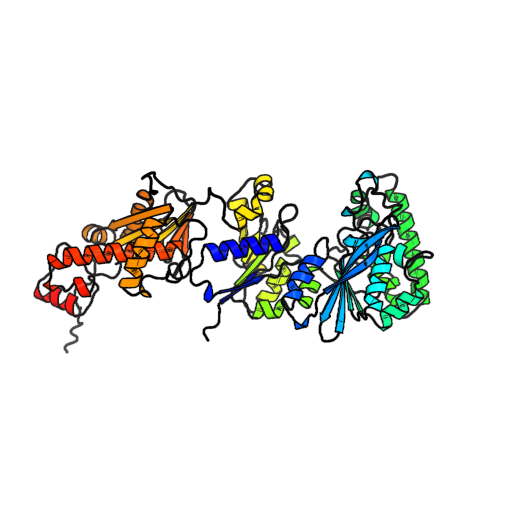 93.31 521 ALA A C 1
ATOM 3932 O O . ALA A 1 521 ? 29.410 3.224 -51.331 1.00 93.31 521 ALA A O 1
ATOM 3933 N N . GLU A 1 522 ? 29.899 2.354 -49.321 1.00 94.88 522 GLU A N 1
ATOM 3934 C CA . GLU A 1 522 ? 31.066 1.582 -49.774 1.00 94.88 522 GLU A CA 1
ATOM 3935 C C . GLU A 1 522 ? 30.665 0.298 -50.515 1.00 94.88 522 GLU A C 1
ATOM 3937 O O . GLU A 1 522 ? 31.375 -0.153 -51.414 1.00 94.88 522 GLU A O 1
ATOM 3942 N N . TYR A 1 523 ? 29.525 -0.290 -50.141 1.00 94.31 523 TYR A N 1
ATOM 3943 C CA . TYR A 1 523 ? 29.032 -1.554 -50.687 1.00 94.31 523 TYR A CA 1
ATOM 3944 C C . TYR A 1 523 ? 27.545 -1.462 -51.088 1.00 94.31 523 TYR A C 1
ATOM 3946 O O . TYR A 1 523 ? 26.702 -2.177 -50.527 1.00 94.31 523 TYR A O 1
ATOM 3954 N N . PRO A 1 524 ? 27.196 -0.610 -52.073 1.00 93.81 524 PRO A N 1
ATOM 3955 C CA . PRO A 1 524 ? 25.804 -0.330 -52.439 1.00 93.81 524 PRO A CA 1
ATOM 3956 C C . PRO A 1 524 ? 25.044 -1.571 -52.926 1.00 93.81 524 PRO A C 1
ATOM 3958 O O . PRO A 1 524 ? 23.834 -1.678 -52.740 1.00 93.81 524 PRO A O 1
ATOM 3961 N N . GLN A 1 525 ? 25.751 -2.555 -53.487 1.00 94.88 525 GLN A N 1
ATOM 3962 C CA . GLN A 1 525 ? 25.174 -3.781 -54.034 1.00 94.88 525 GLN A CA 1
ATOM 3963 C C . GLN A 1 525 ? 24.477 -4.682 -53.000 1.00 94.88 525 GLN A C 1
ATOM 3965 O O . GLN A 1 525 ? 23.723 -5.567 -53.391 1.00 94.88 525 GLN A O 1
ATOM 3970 N N . TYR A 1 526 ? 24.709 -4.480 -51.697 1.00 93.94 526 TYR A N 1
ATOM 3971 C CA . TYR A 1 526 ? 24.041 -5.247 -50.635 1.00 93.94 526 TYR A CA 1
ATOM 3972 C C . TYR A 1 526 ? 22.798 -4.541 -50.065 1.00 93.94 526 TYR A C 1
ATOM 3974 O O . TYR A 1 526 ? 22.177 -5.076 -49.144 1.00 93.94 526 TYR A O 1
ATOM 3982 N N . GLU A 1 527 ? 22.436 -3.357 -50.581 1.00 93.25 527 GLU A N 1
ATOM 3983 C CA . GLU A 1 527 ? 21.267 -2.550 -50.178 1.00 93.25 527 GLU A CA 1
ATOM 3984 C C . GLU A 1 527 ? 21.157 -2.303 -48.658 1.00 93.25 527 GLU A C 1
ATOM 3986 O O . GLU A 1 527 ? 20.070 -2.289 -48.068 1.00 93.25 527 GLU A O 1
ATOM 3991 N N . TRP A 1 528 ? 22.292 -2.126 -47.978 1.00 95.50 528 TRP A N 1
ATOM 3992 C CA . TRP A 1 528 ? 22.310 -1.941 -46.523 1.00 95.50 528 TRP A CA 1
ATOM 3993 C C . TRP A 1 528 ? 21.625 -0.658 -46.048 1.00 95.50 528 TRP A C 1
ATOM 3995 O O . TRP A 1 528 ? 21.222 -0.609 -44.888 1.00 95.50 528 TRP A O 1
ATOM 4005 N N . GLU A 1 529 ? 21.438 0.333 -46.922 1.00 92.88 529 GLU A N 1
ATOM 4006 C CA . GLU A 1 529 ? 20.652 1.543 -46.647 1.00 92.88 529 GLU A CA 1
ATOM 4007 C C . GLU A 1 529 ? 19.171 1.234 -46.363 1.00 92.88 529 GLU A C 1
ATOM 4009 O O . GLU A 1 529 ? 18.540 1.918 -45.560 1.00 92.88 529 GLU A O 1
ATOM 4014 N N . GLU A 1 530 ? 18.621 0.172 -46.955 1.00 88.88 530 GLU A N 1
ATOM 4015 C CA . GLU A 1 530 ? 17.230 -0.233 -46.733 1.00 88.88 530 GLU A CA 1
ATOM 4016 C C . GLU A 1 530 ? 17.141 -1.370 -45.713 1.00 88.88 530 GLU A C 1
ATOM 4018 O O . GLU A 1 530 ? 16.347 -1.336 -44.771 1.00 88.88 530 GLU A O 1
ATOM 4023 N N . ASN A 1 531 ? 17.979 -2.397 -45.878 1.00 93.25 531 ASN A N 1
ATOM 4024 C CA . ASN A 1 531 ? 17.861 -3.619 -45.090 1.00 93.25 531 ASN A CA 1
ATOM 4025 C C . ASN A 1 531 ? 18.671 -3.613 -43.785 1.00 93.25 531 ASN A C 1
ATOM 4027 O O . ASN A 1 531 ? 18.545 -4.560 -43.011 1.00 93.25 531 ASN A O 1
ATOM 4031 N N . MET A 1 532 ? 19.503 -2.599 -43.514 1.00 95.31 532 MET A N 1
ATOM 4032 C CA . MET A 1 532 ? 20.326 -2.479 -42.293 1.00 95.31 532 MET A CA 1
ATOM 4033 C C . MET A 1 532 ? 21.183 -3.726 -41.979 1.00 95.31 532 MET A C 1
ATOM 4035 O O . MET A 1 532 ? 21.447 -4.043 -40.808 1.00 95.31 532 MET A O 1
ATOM 4039 N N . ALA A 1 533 ? 21.595 -4.446 -43.028 1.00 94.94 533 ALA A N 1
ATOM 4040 C CA . ALA A 1 533 ? 22.279 -5.738 -43.015 1.00 94.94 533 ALA A CA 1
ATOM 4041 C C . ALA A 1 533 ? 21.499 -6.909 -42.384 1.00 94.94 533 ALA A C 1
ATOM 4043 O O . ALA A 1 533 ? 22.090 -7.934 -42.026 1.00 94.94 533 ALA A O 1
ATOM 4044 N N . TYR A 1 534 ? 20.174 -6.813 -42.256 1.00 94.06 534 TYR A N 1
ATOM 4045 C CA . TYR A 1 534 ? 19.332 -7.960 -41.906 1.00 94.06 534 TYR A CA 1
ATOM 4046 C C . TYR A 1 534 ? 19.332 -9.025 -43.023 1.00 94.06 534 TYR A C 1
ATOM 4048 O O . TYR A 1 534 ? 19.633 -8.709 -44.175 1.00 94.06 534 TYR A O 1
ATOM 4056 N N . PRO A 1 535 ? 19.024 -10.299 -42.709 1.00 93.19 535 PRO A N 1
ATOM 4057 C CA . PRO A 1 535 ? 19.054 -11.417 -43.658 1.00 93.19 535 PRO A CA 1
ATOM 4058 C C . PRO A 1 535 ? 17.867 -11.409 -44.642 1.00 93.19 535 PRO A C 1
ATOM 4060 O O . PRO A 1 535 ? 17.122 -12.388 -44.726 1.00 93.19 535 PRO A O 1
ATOM 4063 N N . THR A 1 536 ? 17.671 -10.316 -45.380 1.00 93.88 536 THR A N 1
ATOM 4064 C CA . THR A 1 536 ? 16.662 -10.223 -46.446 1.00 93.88 536 THR A CA 1
ATOM 4065 C C . THR A 1 536 ? 17.057 -11.089 -47.645 1.00 93.88 536 THR A C 1
ATOM 4067 O O . THR A 1 536 ? 18.224 -11.458 -47.799 1.00 93.88 536 THR A O 1
ATOM 4070 N N . ALA A 1 537 ? 16.088 -11.424 -48.505 1.00 92.25 537 ALA A N 1
ATOM 4071 C CA . ALA A 1 537 ? 16.351 -12.186 -49.730 1.00 92.25 537 ALA A CA 1
ATOM 4072 C C . ALA A 1 537 ? 17.415 -11.494 -50.595 1.00 92.25 537 ALA A C 1
ATOM 4074 O O . ALA A 1 537 ? 18.448 -12.091 -50.886 1.00 92.25 537 ALA A O 1
ATOM 4075 N N . LYS A 1 538 ? 17.227 -10.195 -50.852 1.00 91.50 538 LYS A N 1
ATOM 4076 C CA . LYS A 1 538 ? 18.168 -9.365 -51.608 1.00 91.50 538 LYS A CA 1
ATOM 4077 C C . LYS A 1 538 ? 19.583 -9.358 -51.024 1.00 91.50 538 LYS A C 1
ATOM 4079 O O . LYS A 1 538 ? 20.550 -9.486 -51.762 1.00 91.50 538 LYS A O 1
ATOM 4084 N N . HIS A 1 539 ? 19.726 -9.266 -49.699 1.00 94.56 539 HIS A N 1
ATOM 4085 C CA . HIS A 1 539 ? 21.048 -9.289 -49.066 1.00 94.56 539 HIS A CA 1
ATOM 4086 C C . HIS A 1 539 ? 21.743 -10.648 -49.262 1.00 94.56 539 HIS A C 1
ATOM 4088 O O . HIS A 1 539 ? 22.928 -10.699 -49.581 1.00 94.56 539 HIS A O 1
ATOM 4094 N N . LYS A 1 540 ? 21.010 -11.761 -49.134 1.00 92.50 540 LYS A N 1
ATOM 4095 C CA . LYS A 1 540 ? 21.562 -13.104 -49.381 1.00 92.50 540 LYS A CA 1
ATOM 4096 C C . LYS A 1 540 ? 21.906 -13.340 -50.853 1.00 92.50 540 LYS A C 1
ATOM 4098 O O . LYS A 1 540 ? 22.913 -13.982 -51.139 1.00 92.50 540 LYS A O 1
ATOM 4103 N N . GLU A 1 541 ? 21.097 -12.824 -51.773 1.00 93.38 541 GLU A N 1
ATOM 4104 C CA . GLU A 1 541 ? 21.377 -12.851 -53.213 1.00 93.38 541 GLU A CA 1
ATOM 4105 C C . GLU A 1 541 ? 22.632 -12.039 -53.547 1.00 93.38 541 GLU A C 1
ATOM 4107 O O . GLU A 1 541 ? 23.511 -12.533 -54.250 1.00 93.38 541 GLU A O 1
ATOM 4112 N N . ALA A 1 542 ? 22.780 -10.846 -52.965 1.00 93.88 542 ALA A N 1
ATOM 4113 C CA . ALA A 1 542 ? 23.979 -10.028 -53.113 1.00 93.88 542 ALA A CA 1
ATOM 4114 C C . ALA A 1 542 ? 25.233 -10.735 -52.572 1.00 93.88 542 ALA A C 1
ATOM 4116 O O . ALA A 1 542 ? 26.274 -10.707 -53.221 1.00 93.88 542 ALA A O 1
ATOM 4117 N N . ILE A 1 543 ? 25.134 -11.443 -51.440 1.00 94.69 543 ILE A N 1
ATOM 4118 C CA . ILE A 1 543 ? 26.224 -12.290 -50.926 1.00 94.69 543 ILE A CA 1
ATOM 4119 C C . ILE A 1 543 ? 26.590 -13.395 -51.925 1.00 94.69 543 ILE A C 1
ATOM 4121 O O . ILE A 1 543 ? 27.771 -13.657 -52.149 1.00 94.69 543 ILE A O 1
ATOM 4125 N N . ALA A 1 544 ? 25.598 -14.047 -52.535 1.00 92.50 544 ALA A N 1
ATOM 4126 C CA . ALA A 1 544 ? 25.842 -15.097 -53.521 1.00 92.50 544 ALA A CA 1
ATOM 4127 C C . ALA A 1 544 ? 26.498 -14.557 -54.804 1.00 92.50 544 ALA A C 1
ATOM 4129 O O . ALA A 1 544 ? 27.319 -15.250 -55.402 1.00 92.50 544 ALA A O 1
ATOM 4130 N N . LEU A 1 545 ? 26.152 -13.331 -55.212 1.00 94.12 545 LEU A N 1
ATOM 4131 C CA . LEU A 1 545 ? 26.615 -12.727 -56.461 1.00 94.12 545 LEU A CA 1
ATOM 4132 C C . LEU A 1 545 ? 27.964 -12.002 -56.323 1.00 94.12 545 LEU A C 1
ATOM 4134 O O . LEU A 1 545 ? 28.798 -12.083 -57.222 1.00 94.12 545 LEU A O 1
ATOM 4138 N N . TYR A 1 546 ? 28.186 -11.309 -55.205 1.00 94.44 546 TYR A N 1
ATOM 4139 C CA . TYR A 1 546 ? 29.333 -10.416 -54.992 1.00 94.44 546 TYR A CA 1
ATOM 4140 C C . TYR A 1 546 ? 30.301 -10.892 -53.900 1.00 94.44 546 TYR A C 1
ATOM 4142 O O . TYR A 1 546 ? 31.369 -10.303 -53.727 1.00 94.44 546 TYR A O 1
ATOM 4150 N N . GLY A 1 547 ? 29.969 -11.971 -53.188 1.00 94.00 547 GLY A N 1
ATOM 4151 C CA . GLY A 1 547 ? 30.804 -12.552 -52.142 1.00 94.00 547 GLY A CA 1
ATOM 4152 C C . GLY A 1 547 ? 30.654 -11.870 -50.780 1.00 94.00 547 GLY A C 1
ATOM 4153 O O . GLY A 1 547 ? 29.648 -11.239 -50.473 1.00 94.00 547 GLY A O 1
ATOM 4154 N N . LEU A 1 548 ? 31.656 -12.060 -49.917 1.00 95.12 548 LEU A N 1
ATOM 4155 C CA . LEU A 1 548 ? 31.685 -11.490 -48.569 1.00 95.12 548 LEU A CA 1
ATOM 4156 C C . LEU A 1 548 ? 32.549 -10.233 -48.516 1.00 95.12 548 LEU A C 1
ATOM 4158 O O . LEU A 1 548 ? 33.582 -10.138 -49.172 1.00 95.12 548 LEU A O 1
ATOM 4162 N N . THR A 1 549 ? 32.172 -9.319 -47.631 1.00 94.94 549 THR A N 1
ATOM 4163 C CA . THR A 1 549 ? 32.945 -8.116 -47.287 1.00 94.94 549 THR A CA 1
ATOM 4164 C C . THR A 1 549 ? 33.582 -8.258 -45.896 1.00 94.94 549 THR A C 1
ATOM 4166 O O . THR A 1 549 ? 33.186 -9.149 -45.135 1.00 94.94 549 THR A O 1
ATOM 4169 N N . PRO A 1 550 ? 34.518 -7.371 -45.502 1.00 94.31 550 PRO A N 1
ATOM 4170 C CA . PRO A 1 550 ? 35.065 -7.345 -44.141 1.00 94.31 550 PRO A CA 1
ATOM 4171 C C . PRO A 1 550 ? 34.013 -7.146 -43.038 1.00 94.31 550 PRO A C 1
ATOM 4173 O O . PRO A 1 550 ? 34.249 -7.522 -41.894 1.00 94.31 550 PRO A O 1
ATOM 4176 N N . TYR A 1 551 ? 32.846 -6.588 -43.377 1.00 96.44 551 TYR A N 1
ATOM 4177 C CA . TYR A 1 551 ? 31.755 -6.356 -42.431 1.00 96.44 551 TYR A CA 1
ATOM 4178 C C . TYR A 1 551 ? 30.867 -7.584 -42.203 1.00 96.44 551 TYR A C 1
ATOM 4180 O O . TYR A 1 551 ? 30.077 -7.578 -41.261 1.00 96.44 551 TYR A O 1
ATOM 4188 N N . HIS A 1 552 ? 30.953 -8.626 -43.035 1.00 97.19 552 HIS A N 1
ATOM 4189 C CA . HIS A 1 552 ? 30.131 -9.826 -42.877 1.00 97.19 552 HIS A CA 1
ATOM 4190 C C . HIS A 1 552 ? 30.604 -10.692 -41.705 1.00 97.19 552 HIS A C 1
ATOM 4192 O O . HIS A 1 552 ? 31.795 -10.956 -41.549 1.00 97.19 552 HIS A O 1
ATOM 4198 N N . ARG A 1 553 ? 29.646 -11.189 -40.917 1.00 96.50 553 ARG A N 1
ATOM 4199 C CA . ARG A 1 553 ? 29.873 -12.076 -39.769 1.00 96.50 553 ARG A CA 1
ATOM 4200 C C . ARG A 1 553 ? 29.980 -13.512 -40.259 1.00 96.50 553 ARG A C 1
ATOM 4202 O O . ARG A 1 553 ? 28.975 -14.154 -40.561 1.00 96.50 553 ARG A O 1
ATOM 4209 N N . ARG A 1 554 ? 31.197 -14.031 -40.360 1.00 94.12 554 ARG A N 1
ATOM 4210 C CA . ARG A 1 554 ? 31.494 -15.353 -40.937 1.00 94.12 554 ARG A CA 1
ATOM 4211 C C . ARG A 1 554 ? 30.959 -16.509 -40.096 1.00 94.12 554 ARG A C 1
ATOM 4213 O O . ARG A 1 554 ? 30.765 -17.600 -40.619 1.00 94.12 554 ARG A O 1
ATOM 4220 N N . SER A 1 555 ? 30.714 -16.274 -38.810 1.00 93.12 555 SER A N 1
ATOM 4221 C CA . SER A 1 555 ? 30.103 -17.244 -37.896 1.00 93.12 555 SER A CA 1
ATOM 4222 C C . SER A 1 555 ? 28.590 -17.412 -38.098 1.00 93.12 555 SER A C 1
ATOM 4224 O O . SER A 1 555 ? 28.008 -18.363 -37.575 1.00 93.12 555 SER A O 1
ATOM 4226 N N . PHE A 1 556 ? 27.934 -16.514 -38.843 1.00 92.81 556 PHE A N 1
ATOM 4227 C CA . PHE A 1 556 ? 26.496 -16.565 -39.110 1.00 92.81 556 PHE A CA 1
ATOM 4228 C C . PHE A 1 556 ? 26.191 -17.403 -40.356 1.00 92.81 556 PHE A C 1
ATOM 4230 O O . PHE A 1 556 ? 27.041 -17.633 -41.213 1.00 92.81 556 PHE A O 1
ATOM 4237 N N . ASN A 1 557 ? 24.940 -17.849 -40.491 1.00 88.50 557 ASN A N 1
ATOM 4238 C CA . ASN A 1 557 ? 24.503 -18.534 -41.704 1.00 88.50 557 ASN A CA 1
ATOM 4239 C C . ASN A 1 557 ? 24.219 -17.517 -42.825 1.00 88.50 557 ASN A C 1
ATOM 4241 O O . ASN A 1 557 ? 23.119 -16.971 -42.918 1.00 88.50 557 ASN A O 1
ATOM 4245 N N . LEU A 1 558 ? 25.242 -17.248 -43.640 1.00 84.31 558 LEU A N 1
ATOM 4246 C CA . LEU A 1 558 ? 25.240 -16.212 -44.682 1.00 84.31 558 LEU A CA 1
ATOM 4247 C C . LEU A 1 558 ? 24.574 -16.651 -45.997 1.00 84.31 558 LEU A C 1
ATOM 4249 O O . LEU A 1 558 ? 24.271 -15.808 -46.836 1.00 84.31 558 LEU A O 1
ATOM 4253 N N . THR A 1 559 ? 24.314 -17.947 -46.181 1.00 73.38 559 THR A N 1
ATOM 4254 C CA . THR A 1 559 ? 23.712 -18.497 -47.402 1.00 73.38 559 THR A CA 1
ATOM 4255 C C . THR A 1 559 ? 22.377 -19.176 -47.111 1.00 73.38 559 THR A C 1
ATOM 4257 O O . THR A 1 559 ? 22.115 -19.680 -46.016 1.00 73.38 559 THR A O 1
ATOM 4260 N N . CYS A 1 560 ? 21.491 -19.215 -48.106 1.00 58.44 560 CYS A N 1
ATOM 4261 C CA . CYS A 1 560 ? 20.384 -20.161 -48.078 1.00 58.44 560 CYS A CA 1
ATOM 4262 C C . CYS A 1 560 ? 20.972 -21.564 -48.262 1.00 58.44 560 CYS A C 1
ATOM 4264 O O . CYS A 1 560 ? 21.259 -21.970 -49.384 1.00 58.44 560 CYS A O 1
ATOM 4266 N N . ARG A 1 561 ? 21.139 -22.334 -47.180 1.00 46.97 561 ARG A N 1
ATOM 4267 C CA . ARG A 1 561 ? 21.185 -23.796 -47.314 1.00 46.97 561 ARG A CA 1
ATOM 4268 C C . ARG A 1 561 ? 19.804 -24.253 -47.772 1.00 46.97 561 ARG A C 1
ATOM 4270 O O . ARG A 1 561 ? 18.960 -24.614 -46.959 1.00 46.97 561 ARG A O 1
ATOM 4277 N N . GLN A 1 562 ? 19.567 -24.204 -49.075 1.00 40.38 562 GLN A N 1
ATOM 4278 C CA . GLN A 1 562 ? 18.552 -25.038 -49.682 1.00 40.38 562 GLN A CA 1
ATOM 4279 C C . GLN A 1 562 ? 19.068 -26.469 -49.511 1.00 40.38 562 GLN A C 1
ATOM 4281 O O . GLN A 1 562 ? 20.098 -26.845 -50.070 1.00 40.38 562 GLN A O 1
ATOM 4286 N N . LEU A 1 563 ? 18.413 -27.247 -48.649 1.00 40.66 563 LEU A N 1
ATOM 4287 C CA . LEU A 1 563 ? 18.456 -28.698 -48.767 1.00 40.66 563 LEU A CA 1
ATOM 4288 C C . LEU A 1 563 ? 17.952 -29.003 -50.178 1.00 40.66 563 LEU A C 1
ATOM 4290 O O . LEU A 1 563 ? 16.747 -29.008 -50.417 1.00 40.66 563 LEU A O 1
ATOM 4294 N N . ASN A 1 564 ? 18.873 -29.204 -51.119 1.00 37.00 564 ASN A N 1
ATOM 4295 C CA . ASN A 1 564 ? 18.565 -29.848 -52.386 1.00 37.00 564 ASN A CA 1
ATOM 4296 C C . ASN A 1 564 ? 18.251 -31.312 -52.071 1.00 37.00 564 ASN A C 1
ATOM 4298 O O . ASN A 1 564 ? 19.102 -32.187 -52.192 1.00 37.00 564 ASN A O 1
ATOM 4302 N N . LEU A 1 565 ? 17.021 -31.567 -51.628 1.00 42.78 565 LEU A N 1
ATOM 4303 C CA . LEU A 1 565 ? 16.383 -32.868 -51.766 1.00 42.78 565 LEU A CA 1
ATOM 4304 C C . LEU A 1 565 ? 15.913 -32.978 -53.218 1.00 42.78 565 LEU A C 1
ATOM 4306 O O . LEU A 1 565 ? 14.731 -32.845 -53.520 1.00 42.78 565 LEU A O 1
ATOM 4310 N N . HIS A 1 566 ? 16.867 -33.166 -54.125 1.00 36.50 566 HIS A N 1
ATOM 4311 C CA . HIS A 1 566 ? 16.582 -33.679 -55.455 1.00 36.50 566 HIS A CA 1
ATOM 4312 C C . HIS A 1 566 ? 17.018 -35.144 -55.489 1.00 36.50 566 HIS A C 1
ATOM 4314 O O . HIS A 1 566 ? 18.205 -35.411 -55.623 1.00 36.50 566 HIS A O 1
ATOM 4320 N N . ILE A 1 567 ? 16.001 -36.000 -55.306 1.00 37.31 567 ILE A N 1
ATOM 4321 C CA . ILE A 1 567 ? 15.786 -37.372 -55.814 1.00 37.31 567 ILE A CA 1
ATOM 4322 C C . ILE A 1 567 ? 16.916 -38.381 -55.603 1.00 37.31 567 ILE A C 1
ATOM 4324 O O . ILE A 1 567 ? 17.961 -38.277 -56.279 1.00 37.31 567 ILE A O 1
#

pLDDT: mean 92.96, std 8.12, range [36.5, 98.69]

Sequence (567 aa):
MVSKRKILIVPDKFKGSLSASQVADAVEEAIRMRMVHLSELEIEKIPMADGGDGSLDVMYEALSKNFSSEARFMDVECCDPLRRPLTAPLLLFRSDGKQCAFIEMARCCGLTLLKEKERDPLKTDTYGLGMMIRAAAEAGARRIIIGIGGSATNDMGYGIWGKNGSISPEEIVQLCDKITFQVACDVDNPLLGLDGATMVYAPQKGANQTTLPQLEQRMEFYASKAQSILMSCGGEFAKRAAHITLIPGGGAAGGLGAAFYSFFKAELRPGWQLFAEMLSLEEKIAAAETIITGEGRFDTQSLSGKLIDGIASLCRKYGKSPVVVCGESTVSPELIKKHKIGNVYQLMDICPDRQSCINSAEVLLSGKDPALVEAGCDEAGRGCLAGPVFAAAVVLPQGFSHPLLNDSKQLNTSQREELRKIIEKEAMAWSVASIDAGEIDRINILNASIKGMHRALDNLKDSDGEKVIPSIIFVDGNRFRSYGETPHHCIVKGDGKLSCIAAASILAKTHRDEYMRQIAAEYPQYEWEENMAYPTAKHKEAIALYGLTPYHRRSFNLTCRQLNLHI

Foldseek 3Di:
DQQAAEEEEEAQEQPLFGHLVLLLVLQVLLQLQWWAPVVSHHYHYQRADLLAPPRQVSLLVLQVVPPQFVKDKDWFFFAAQQRHTDIFIWIWTDDPNFIEIEESQCRRFALVVDDPVRLDQVRGASQRVLSVVVVSVVVRHQEYEHRQHGGLYQQLNCLDDNPVHNHHLVRLVVCLVRHAYAYRFPFQQFCADCSHLLNPPSVVSPDDPVCSVVSRVNSVVVLVVCQVVQCVVDDVLNVLSVCLRNGGSCSGNNRPNSVCVRSNVYHHDGRRVVSCVSSVVLVSLLVHPAYEYEYAEAEVVCCVPHDQLVSLVSNVVNVHAYEYEYQYYPDDPVSCVVSRHDHYHHLCVVVVDSVVCSHCVSCSSSVVPPLAFEKAKEWPDLQFQFWWIKMKIFTAPGSDYDNLQFQPVVDDLVSLVVLLVVRVVGTQKMFMFIDALVNCLVPPSVVRRQVNRLVGLVCIAGPVSDRDHHQEYEYEDDDHDDNPPRHYDYDHRVRHTTRNNSSRNSNNHNVLLVVQCVCCVVVVQQVCPPCVRHLDPSNLVSCVVVNDDSGGNPNDPSHPPPPPPDD

Secondary structure (DSSP, 8-state):
-PPPEEEEEEEPPBTTTB-HHHHHHHHHHHHHHHBS-GGGEEEEE-----SSTTHHHHHHHHHHTSGGG--EEEEEEEE-TTS-EEEEEEEEEEETTEEEEEEETHHHHBGGGS-GGG--TTT---HHHHHHHHHHHHTT-SEEEEE-TTB---STTHHHHSTT-SS-HHHHHHHHTT-EEEEE------SSSTTSHHHHHSGGGT--TTTHHHHHHHHHHHHHHHHHHHHHH-HHHHHHHTTTTS-TTTTHHHHHHHHHHHHS-PEEE-HHHHHHHHTTHHHHHHH-SEEEEE-SEE-TTTTSSSHHHHHHHHHHHTT---EEEESEE---HHHHHHTT---EEEGGGT---HHHHHHTHHHHHHT--TT--EEEEEEE-TT-SBSPEEEEEEEPPTT---TT-S-GGGS-HHHHHHHHHHHHHH-SEEEEEEE-HHHHHHH-HHHHHHHHHHHHHHT-EETTSPBP--SEEEEESS----BTTB-EEEETT-TTTBHHHHHHHHHHHHHHHHHHHHHHTT-GGG-HHHHTT---HHHHHHHHHH---TTB-TTS--S--------